Protein AF-A0A7C5IHR5-F1 (afdb_monomer)

pLDDT: mean 87.57, std 9.89, range [45.94, 97.12]

Sequence (427 aa):
MELKQIARIAGKWWWLVIVCTLLAAGISYAVSSYVPATYRASTSLLVSTGGAASPDYNNLLASQQLAATYVELLLKRPIVERTAQQLGLNPRDLEKQIQVRMVPNTTIIELTADDHNPQLAANIANGMVASFRQVMQESVGTPPRNLVVVEAAVPPTEPIAPRIPLNTGVAALVGLALSLGAVLAIEYWDDTLKTAEDVHQSLSSPVLAAIPYQNGRHKSDETALADPGSALADAHRALHIRIQPKHNQGLHSLLITSPSTREEKANVVANLAVAMAQAGNQVLLVDADLREPRLNKVFGLTNDVGLSTLLASGAKDWARCIAKTSVPNLRLLPAGPVAADPLGLLDTASCRRLIDELRTQADMILVNAPPVLAAADASSLASLVDGALLVIQSHATPRDAAAQALETLRNAQASVIGIVLNKVHAR

Structure (mmCIF, N/CA/C/O backbone):
data_AF-A0A7C5IHR5-F1
#
_entry.id   AF-A0A7C5IHR5-F1
#
loop_
_atom_site.group_PDB
_atom_site.id
_atom_site.type_symbol
_atom_site.label_atom_id
_atom_site.label_alt_id
_atom_site.label_comp_id
_atom_site.label_asym_id
_atom_site.label_entity_id
_atom_site.label_seq_id
_atom_site.pdbx_PDB_ins_code
_atom_site.Cartn_x
_atom_site.Cartn_y
_atom_site.Cartn_z
_atom_site.occupancy
_atom_site.B_iso_or_equiv
_atom_site.auth_seq_id
_atom_site.auth_comp_id
_atom_site.auth_asym_id
_atom_site.auth_atom_id
_atom_site.pdbx_PDB_model_num
ATOM 1 N N . MET A 1 1 ? 13.081 -13.814 -1.454 1.00 52.25 1 MET A N 1
ATOM 2 C CA . MET A 1 1 ? 11.671 -13.473 -1.741 1.00 52.25 1 MET A CA 1
ATOM 3 C C . MET A 1 1 ? 10.983 -14.724 -2.244 1.00 52.25 1 MET A C 1
ATOM 5 O O . MET A 1 1 ? 11.506 -15.353 -3.157 1.00 52.25 1 MET A O 1
ATOM 9 N N . GLU A 1 2 ? 9.876 -15.130 -1.626 1.00 67.06 2 GLU A N 1
ATOM 10 C CA . GLU A 1 2 ? 9.141 -16.310 -2.091 1.00 67.06 2 GLU A CA 1
ATOM 11 C C . GLU A 1 2 ? 8.452 -16.022 -3.434 1.00 67.06 2 GLU A C 1
ATOM 13 O O . GLU A 1 2 ? 7.862 -14.957 -3.610 1.00 67.06 2 GLU A O 1
ATOM 18 N N . LEU A 1 3 ? 8.456 -16.983 -4.366 1.00 62.91 3 LEU A N 1
ATOM 19 C CA . LEU A 1 3 ? 7.770 -16.890 -5.672 1.00 62.91 3 LEU A CA 1
ATOM 20 C C . LEU A 1 3 ? 6.299 -16.440 -5.557 1.00 62.91 3 LEU A C 1
ATOM 22 O O . LEU A 1 3 ? 5.779 -15.749 -6.432 1.00 62.91 3 LEU A O 1
ATOM 26 N N . LYS A 1 4 ? 5.641 -16.773 -4.441 1.00 59.91 4 LYS A N 1
ATOM 27 C CA . LYS A 1 4 ? 4.262 -16.371 -4.134 1.00 59.91 4 LYS A CA 1
ATOM 28 C C . LYS A 1 4 ? 4.104 -14.862 -3.914 1.00 59.91 4 LYS A C 1
ATOM 30 O O . LYS A 1 4 ? 3.069 -14.304 -4.269 1.00 59.91 4 LYS A O 1
ATOM 35 N N . GLN A 1 5 ? 5.117 -14.194 -3.359 1.00 61.41 5 GLN A N 1
ATOM 36 C CA . GLN A 1 5 ? 5.104 -12.740 -3.171 1.00 61.41 5 GLN A CA 1
ATOM 37 C C . GLN A 1 5 ? 5.204 -12.024 -4.521 1.00 61.41 5 GLN A C 1
ATOM 39 O O . GLN A 1 5 ? 4.413 -11.126 -4.794 1.00 61.41 5 GLN A O 1
ATOM 44 N N . ILE A 1 6 ? 6.091 -12.490 -5.407 1.00 66.00 6 ILE A N 1
ATOM 45 C CA . ILE A 1 6 ? 6.280 -11.915 -6.749 1.00 66.00 6 ILE A CA 1
ATOM 46 C C . ILE A 1 6 ? 4.994 -12.027 -7.582 1.00 66.00 6 ILE A C 1
ATOM 48 O O . ILE A 1 6 ? 4.576 -11.051 -8.202 1.00 66.00 6 ILE A O 1
ATOM 52 N N . ALA A 1 7 ? 4.313 -13.178 -7.544 1.00 65.94 7 ALA A N 1
ATOM 53 C CA . ALA A 1 7 ? 3.059 -13.381 -8.274 1.00 65.94 7 ALA A CA 1
ATOM 54 C C . ALA A 1 7 ? 1.929 -12.443 -7.802 1.00 65.94 7 ALA A C 1
ATOM 56 O O . ALA A 1 7 ? 1.161 -11.927 -8.615 1.00 65.94 7 ALA A O 1
ATOM 57 N N . ARG A 1 8 ? 1.844 -12.172 -6.493 1.00 67.88 8 ARG A N 1
ATOM 58 C CA . ARG A 1 8 ? 0.832 -11.265 -5.928 1.00 67.88 8 ARG A CA 1
ATOM 59 C C . ARG A 1 8 ? 1.103 -9.803 -6.292 1.00 67.88 8 ARG A C 1
ATOM 61 O O . ARG A 1 8 ? 0.169 -9.075 -6.622 1.00 67.88 8 ARG A O 1
ATOM 68 N N . ILE A 1 9 ? 2.374 -9.401 -6.275 1.00 68.25 9 ILE A N 1
ATOM 69 C CA . ILE A 1 9 ? 2.817 -8.063 -6.691 1.00 68.25 9 ILE A CA 1
ATOM 70 C C . ILE A 1 9 ? 2.507 -7.849 -8.177 1.00 68.25 9 ILE A C 1
ATOM 72 O O . ILE A 1 9 ? 1.911 -6.833 -8.542 1.00 68.25 9 ILE A O 1
ATOM 76 N N . ALA A 1 10 ? 2.822 -8.843 -9.016 1.00 68.88 10 ALA A N 1
ATOM 77 C CA . ALA A 1 10 ? 2.509 -8.815 -10.440 1.00 68.88 10 ALA A CA 1
ATOM 78 C C . ALA A 1 10 ? 0.998 -8.650 -10.683 1.00 68.88 10 ALA A C 1
ATOM 80 O O . ALA A 1 10 ? 0.600 -7.797 -11.468 1.00 68.88 10 ALA A O 1
ATOM 81 N N . GLY A 1 11 ? 0.141 -9.368 -9.950 1.00 73.62 11 GLY A N 1
ATOM 82 C CA . GLY A 1 11 ? -1.316 -9.247 -10.087 1.00 73.62 11 GLY A CA 1
ATOM 83 C C . GLY A 1 11 ? -1.898 -7.873 -9.715 1.00 73.62 11 GLY A C 1
ATOM 84 O O . GLY A 1 11 ? -2.897 -7.462 -10.299 1.00 73.62 11 GLY A O 1
ATOM 85 N N . LYS A 1 12 ? -1.281 -7.133 -8.782 1.00 77.75 12 LYS A N 1
ATOM 86 C CA . LYS A 1 12 ? -1.758 -5.804 -8.343 1.00 77.75 12 LYS A CA 1
ATOM 87 C C . LYS A 1 12 ? -1.282 -4.667 -9.255 1.00 77.75 12 LYS A C 1
ATOM 89 O O . LYS A 1 12 ? -2.022 -3.709 -9.475 1.00 77.75 12 LYS A O 1
ATOM 94 N N . TRP A 1 13 ? -0.065 -4.777 -9.790 1.00 85.69 13 TRP A N 1
ATOM 95 C CA . TRP A 1 13 ? 0.626 -3.674 -10.470 1.00 85.69 13 TRP A CA 1
ATOM 96 C C . TRP A 1 13 ? 0.965 -3.932 -11.945 1.00 85.69 13 TRP A C 1
ATOM 98 O O . TRP A 1 13 ? 1.633 -3.103 -12.561 1.00 85.69 13 TRP A O 1
ATOM 108 N N . TRP A 1 14 ? 0.491 -5.031 -12.549 1.00 86.62 14 TRP A N 1
ATOM 109 C CA . TRP A 1 14 ? 0.739 -5.339 -13.969 1.00 86.62 14 TRP A CA 1
ATOM 110 C C . TRP A 1 14 ? 0.368 -4.182 -14.909 1.00 86.62 14 TRP A C 1
ATOM 112 O O . TRP A 1 14 ? 1.090 -3.907 -15.867 1.00 86.62 14 TRP A O 1
ATOM 122 N N . TRP A 1 15 ? -0.718 -3.464 -14.609 1.00 88.94 15 TRP A N 1
ATOM 123 C CA . TRP A 1 15 ? -1.166 -2.321 -15.401 1.00 88.94 15 TRP A CA 1
ATOM 124 C C . TRP A 1 15 ? -0.140 -1.178 -15.399 1.00 88.94 15 TRP A C 1
ATOM 126 O O . TRP A 1 15 ? 0.078 -0.559 -16.435 1.00 88.94 15 TRP A O 1
ATOM 136 N N . LEU A 1 16 ? 0.539 -0.931 -14.273 1.00 88.00 16 LEU A N 1
ATOM 137 C CA . LEU A 1 16 ? 1.535 0.135 -14.143 1.00 88.00 16 LEU A CA 1
ATOM 138 C C . LEU A 1 16 ? 2.771 -0.179 -14.993 1.00 88.00 16 LEU A C 1
ATOM 140 O O . LEU A 1 16 ? 3.259 0.688 -15.716 1.00 88.00 16 LEU A O 1
ATOM 144 N N . VAL A 1 17 ? 3.219 -1.439 -14.982 1.00 90.75 17 VAL A N 1
ATOM 145 C CA . VAL A 1 17 ? 4.332 -1.918 -15.820 1.00 90.75 17 VAL A CA 1
ATOM 146 C C . VAL A 1 17 ? 4.018 -1.731 -17.306 1.00 90.75 17 VAL A C 1
ATOM 148 O O . VAL A 1 17 ? 4.842 -1.194 -18.051 1.00 90.75 17 VAL A O 1
ATOM 151 N N . ILE A 1 18 ? 2.811 -2.111 -17.736 1.00 92.00 18 ILE A N 1
ATOM 152 C CA . ILE A 1 18 ? 2.376 -1.957 -19.131 1.00 92.00 18 ILE A CA 1
ATOM 153 C C . ILE A 1 18 ? 2.300 -0.481 -19.522 1.00 92.00 18 ILE A C 1
ATOM 155 O O . ILE A 1 18 ? 2.861 -0.098 -20.546 1.00 92.00 18 ILE A O 1
ATOM 159 N N . VAL A 1 19 ? 1.649 0.354 -18.709 1.00 93.06 19 VAL A N 1
ATOM 160 C CA . VAL A 1 19 ? 1.475 1.782 -19.004 1.00 93.06 19 VAL A CA 1
ATOM 161 C C . VAL A 1 19 ? 2.828 2.486 -19.113 1.00 93.06 19 VAL A C 1
ATOM 163 O O . VAL A 1 19 ? 3.067 3.177 -20.099 1.00 93.06 19 VAL A O 1
ATOM 166 N N . CYS A 1 20 ? 3.746 2.272 -18.167 1.00 92.25 20 CYS A N 1
ATOM 167 C CA . CYS A 1 20 ? 5.079 2.876 -18.217 1.00 92.25 20 CYS A CA 1
ATOM 168 C C . CYS A 1 20 ? 5.890 2.411 -19.434 1.00 92.25 20 CYS A C 1
ATOM 170 O O . CYS A 1 20 ? 6.535 3.229 -20.091 1.00 92.25 20 CYS A O 1
ATOM 172 N N . THR A 1 21 ? 5.833 1.118 -19.762 1.00 95.00 21 THR A N 1
ATOM 173 C CA . THR A 1 21 ? 6.542 0.555 -20.921 1.00 95.00 21 THR A CA 1
ATOM 174 C C . THR A 1 21 ? 6.000 1.121 -22.234 1.00 95.00 21 THR A C 1
ATOM 176 O O . THR A 1 21 ? 6.774 1.557 -23.087 1.00 95.00 21 THR A O 1
ATOM 179 N N . LEU A 1 22 ? 4.672 1.175 -22.387 1.00 95.25 22 LEU A N 1
ATOM 180 C CA . LEU A 1 22 ? 4.021 1.732 -23.574 1.00 95.25 22 LEU A CA 1
ATOM 181 C C . LEU A 1 22 ? 4.253 3.237 -23.709 1.00 95.25 22 LEU A C 1
ATOM 183 O O . LEU A 1 22 ? 4.484 3.708 -24.819 1.00 95.25 22 LEU A O 1
ATOM 187 N N . LEU A 1 23 ? 4.242 3.989 -22.606 1.00 95.81 23 LEU A N 1
ATOM 188 C CA . LEU A 1 23 ? 4.567 5.416 -22.622 1.00 95.81 23 LEU A CA 1
ATOM 189 C C . LEU A 1 23 ? 6.016 5.653 -23.058 1.00 95.81 23 LEU A C 1
ATOM 191 O O . LEU A 1 23 ? 6.250 6.480 -23.936 1.00 95.81 23 LEU A O 1
ATOM 195 N N . ALA A 1 24 ? 6.981 4.907 -22.512 1.00 95.25 24 ALA A N 1
ATOM 196 C CA . ALA A 1 24 ? 8.386 5.023 -22.907 1.00 95.25 24 ALA A CA 1
ATOM 197 C C . ALA A 1 24 ? 8.594 4.685 -24.395 1.00 95.25 24 ALA A C 1
ATOM 199 O O . ALA A 1 24 ? 9.264 5.427 -25.119 1.00 95.25 24 ALA A O 1
ATOM 200 N N . ALA A 1 25 ? 7.969 3.603 -24.871 1.00 95.25 25 ALA A N 1
ATOM 201 C CA . ALA A 1 25 ? 7.996 3.215 -26.278 1.00 95.25 25 ALA A CA 1
ATOM 202 C C . ALA A 1 25 ? 7.333 4.271 -27.179 1.00 95.25 25 ALA A C 1
ATOM 204 O O . ALA A 1 25 ? 7.909 4.661 -28.193 1.00 95.25 25 ALA A O 1
ATOM 205 N N . GLY A 1 26 ? 6.160 4.776 -26.788 1.00 95.12 26 GLY A N 1
ATOM 206 C CA . GLY A 1 26 ? 5.402 5.782 -27.530 1.00 95.12 26 GLY A CA 1
ATOM 207 C C . GLY A 1 26 ? 6.136 7.118 -27.641 1.00 95.12 26 GLY A C 1
ATOM 208 O O . GLY A 1 26 ? 6.211 7.680 -28.731 1.00 95.12 26 GLY A O 1
ATOM 209 N N . ILE A 1 27 ? 6.751 7.590 -26.549 1.00 94.75 27 ILE A N 1
ATOM 210 C CA . ILE A 1 27 ? 7.587 8.800 -26.552 1.00 94.75 27 ILE A CA 1
ATOM 211 C C . ILE A 1 27 ? 8.796 8.606 -27.474 1.00 94.75 27 ILE A C 1
ATOM 213 O O . ILE A 1 27 ? 9.073 9.467 -28.305 1.00 94.75 27 ILE A O 1
ATOM 217 N N . SER A 1 28 ? 9.493 7.469 -27.378 1.00 95.56 28 SER A N 1
ATOM 218 C CA . SER A 1 28 ? 10.658 7.184 -28.228 1.00 95.56 28 SER A CA 1
ATOM 219 C C . SER A 1 28 ? 10.295 7.079 -29.711 1.00 95.56 28 SER A C 1
ATOM 221 O O . SER A 1 28 ? 11.010 7.617 -30.559 1.00 95.56 28 SER A O 1
ATOM 223 N N . TYR A 1 29 ? 9.165 6.440 -30.027 1.00 95.25 29 TYR A N 1
ATOM 224 C CA . TYR A 1 29 ? 8.626 6.374 -31.382 1.00 95.25 29 TYR A CA 1
ATOM 225 C C . TYR A 1 29 ? 8.294 7.770 -31.913 1.00 95.25 29 TYR A C 1
ATOM 227 O O . TYR A 1 29 ? 8.757 8.130 -32.992 1.00 95.25 29 TYR A O 1
ATOM 235 N N . ALA A 1 30 ? 7.569 8.582 -31.135 1.00 94.25 30 ALA A N 1
ATOM 236 C CA . ALA A 1 30 ? 7.220 9.945 -31.517 1.00 94.25 30 ALA A CA 1
ATOM 237 C C . ALA A 1 30 ? 8.481 10.776 -31.797 1.00 94.25 30 ALA A C 1
ATOM 239 O O . ALA A 1 30 ? 8.637 11.292 -32.901 1.00 94.25 30 ALA A O 1
ATOM 240 N N . VAL A 1 31 ? 9.427 10.828 -30.853 1.00 93.38 31 VAL A N 1
ATOM 241 C CA . VAL A 1 31 ? 10.691 11.564 -31.024 1.00 93.38 31 VAL A CA 1
ATOM 242 C C . VAL A 1 31 ? 11.468 11.055 -32.239 1.00 93.38 31 VAL A C 1
ATOM 244 O O . VAL A 1 31 ? 11.878 11.856 -33.073 1.00 93.38 31 VAL A O 1
ATOM 247 N N . SER A 1 32 ? 11.616 9.736 -32.396 1.00 92.19 32 SER A N 1
ATOM 248 C CA . SER A 1 32 ? 12.334 9.155 -33.540 1.00 92.19 32 SER A CA 1
ATOM 249 C C . SER A 1 32 ? 11.621 9.402 -34.873 1.00 92.19 32 SER A C 1
ATOM 251 O O . SER A 1 32 ? 12.284 9.469 -35.895 1.00 92.19 32 SER A O 1
ATOM 253 N N . SER A 1 33 ? 10.295 9.559 -34.886 1.00 90.12 33 SER A N 1
ATOM 254 C CA . SER A 1 33 ? 9.536 9.868 -36.106 1.00 90.12 33 SER A CA 1
ATOM 255 C C . SER A 1 33 ? 9.601 11.343 -36.519 1.00 90.12 33 SER A C 1
ATOM 257 O O . SER A 1 33 ? 9.441 11.647 -37.697 1.00 90.12 33 SER A O 1
ATOM 259 N N . TYR A 1 34 ? 9.858 12.253 -35.572 1.00 90.69 34 TYR A N 1
ATOM 260 C CA . TYR A 1 34 ? 10.026 13.684 -35.850 1.00 90.69 34 TYR A CA 1
ATOM 261 C C . TYR A 1 34 ? 11.459 14.061 -36.245 1.00 90.69 34 TYR A C 1
ATOM 263 O O . TYR A 1 34 ? 11.663 15.092 -36.885 1.00 90.69 34 TYR A O 1
ATOM 271 N N . VAL A 1 35 ? 12.455 13.258 -35.862 1.00 90.38 35 VAL A N 1
ATOM 272 C CA . VAL A 1 35 ? 13.849 13.477 -36.269 1.00 90.38 35 VAL A CA 1
ATOM 273 C C . VAL A 1 35 ? 13.984 13.191 -37.770 1.00 90.38 35 VAL A C 1
ATOM 275 O O . VAL A 1 35 ? 13.585 12.115 -38.218 1.00 90.38 35 VAL A O 1
ATOM 278 N N . PRO A 1 36 ? 14.540 14.128 -38.562 1.00 89.19 36 PRO A N 1
ATOM 279 C CA . PRO A 1 36 ? 14.631 13.965 -40.005 1.00 89.19 36 PRO A CA 1
ATOM 280 C C . PRO A 1 36 ? 15.552 12.796 -40.370 1.00 89.19 36 PRO A C 1
ATOM 282 O O . PRO A 1 36 ? 16.578 12.555 -39.733 1.00 89.19 36 PRO A O 1
ATOM 285 N N . ALA A 1 37 ? 15.160 12.059 -41.407 1.00 92.06 37 ALA A N 1
ATOM 286 C CA . ALA A 1 37 ? 15.863 10.864 -41.842 1.00 92.06 37 ALA A CA 1
ATOM 287 C C . ALA A 1 37 ? 17.209 11.217 -42.495 1.00 92.06 37 ALA A C 1
ATOM 289 O O . ALA A 1 37 ? 17.275 12.117 -43.329 1.00 92.06 37 ALA A O 1
ATOM 290 N N . THR A 1 38 ? 18.271 10.498 -42.136 1.00 93.31 38 THR A N 1
ATOM 291 C CA . THR A 1 38 ? 19.604 10.636 -42.739 1.00 93.31 38 THR A CA 1
ATOM 292 C C . THR A 1 38 ? 19.858 9.480 -43.697 1.00 93.31 38 THR A C 1
ATOM 294 O O . THR A 1 38 ? 19.682 8.313 -43.341 1.00 93.31 38 THR A O 1
ATOM 297 N N . TYR A 1 39 ? 20.315 9.807 -44.897 1.00 94.19 39 TYR A N 1
ATOM 298 C CA . TYR A 1 39 ? 20.616 8.889 -45.985 1.00 94.19 39 TYR A CA 1
ATOM 299 C C . TYR A 1 39 ? 22.115 8.884 -46.255 1.00 94.19 39 TYR A C 1
ATOM 301 O O . TYR A 1 39 ? 22.743 9.938 -46.237 1.00 94.19 39 TYR A O 1
ATOM 309 N N . ARG A 1 40 ? 22.673 7.705 -46.537 1.00 95.88 40 ARG A N 1
ATOM 310 C CA . ARG A 1 40 ? 24.088 7.536 -46.881 1.00 95.88 40 ARG A CA 1
ATOM 311 C C . ARG A 1 40 ? 24.227 7.053 -48.312 1.00 95.88 40 ARG A C 1
ATOM 313 O O . ARG A 1 40 ? 23.682 6.005 -48.649 1.00 95.88 40 ARG A O 1
ATOM 320 N N . ALA A 1 41 ? 24.994 7.777 -49.116 1.00 96.19 41 ALA A N 1
ATOM 321 C CA . ALA A 1 41 ? 25.383 7.353 -50.456 1.00 96.19 41 ALA A CA 1
ATOM 322 C C . ALA A 1 41 ? 26.894 7.088 -50.501 1.00 96.19 41 ALA A C 1
ATOM 324 O O . ALA A 1 41 ? 27.660 7.799 -49.849 1.00 96.19 41 ALA A O 1
ATOM 325 N N . SER A 1 42 ? 27.325 6.073 -51.248 1.00 94.56 42 SER A N 1
ATOM 326 C CA . SER A 1 42 ? 28.725 5.637 -51.308 1.00 94.56 42 SER A CA 1
ATOM 327 C C . SER A 1 42 ? 29.234 5.546 -52.744 1.00 94.56 42 SER A C 1
ATOM 329 O O . SER A 1 42 ? 28.569 4.962 -53.594 1.00 94.56 42 SER A O 1
ATOM 331 N N . THR A 1 43 ? 30.429 6.077 -52.996 1.00 94.25 43 THR A N 1
ATOM 332 C CA . THR A 1 43 ? 31.165 5.925 -54.259 1.00 94.25 43 THR A CA 1
ATOM 333 C C . THR A 1 43 ? 32.436 5.121 -54.000 1.00 94.25 43 THR A C 1
ATOM 335 O O . THR A 1 43 ? 33.213 5.456 -53.102 1.00 94.25 43 THR A O 1
ATOM 338 N N . SER A 1 44 ? 32.675 4.082 -54.801 1.00 94.12 44 SER A N 1
ATOM 339 C CA . SER A 1 44 ? 33.842 3.203 -54.674 1.00 94.12 44 SER A CA 1
ATOM 340 C C . SER A 1 44 ? 34.863 3.475 -55.776 1.00 94.12 44 SER A C 1
ATOM 342 O O . SER A 1 44 ? 34.548 3.461 -56.970 1.00 94.12 44 SER A O 1
ATOM 344 N N . LEU A 1 45 ? 36.113 3.702 -55.377 1.00 91.62 45 LEU A N 1
ATOM 345 C CA . LEU A 1 45 ? 37.233 4.025 -56.260 1.00 91.62 45 LEU A CA 1
ATOM 346 C C . LEU A 1 45 ? 38.306 2.946 -56.150 1.00 91.62 45 LEU A C 1
ATOM 348 O O . LEU A 1 45 ? 38.745 2.627 -55.050 1.00 91.62 45 LEU A O 1
ATOM 352 N N . LEU A 1 46 ? 38.775 2.427 -57.279 1.00 89.44 46 LEU A N 1
ATOM 353 C CA . LEU A 1 46 ? 39.920 1.528 -57.344 1.00 89.44 46 LEU A CA 1
ATOM 354 C C . LEU A 1 46 ? 41.179 2.325 -57.662 1.00 89.44 46 LEU A C 1
ATOM 356 O O . LEU A 1 46 ? 41.228 3.055 -58.658 1.00 89.44 46 LEU A O 1
ATOM 360 N N . VAL A 1 47 ? 42.213 2.126 -56.848 1.00 87.38 47 VAL A N 1
ATOM 361 C CA . VAL A 1 47 ? 43.552 2.640 -57.132 1.00 87.38 47 VAL A CA 1
ATOM 362 C C . VAL A 1 47 ? 44.383 1.551 -57.803 1.00 87.38 47 VAL A C 1
ATOM 364 O O . VAL A 1 47 ? 44.587 0.476 -57.239 1.00 87.38 47 VAL A O 1
ATOM 367 N N . SER A 1 48 ? 44.851 1.826 -59.021 1.00 80.69 48 SER A N 1
ATOM 368 C CA . SER A 1 48 ? 45.668 0.908 -59.817 1.00 80.69 48 SER A CA 1
ATOM 369 C C . SER A 1 48 ? 46.847 1.642 -60.448 1.00 80.69 48 SER A C 1
ATOM 371 O O . SER A 1 48 ? 46.664 2.557 -61.246 1.00 80.69 48 SER A O 1
ATOM 373 N N . THR A 1 49 ? 48.074 1.246 -60.114 1.00 68.12 49 THR A N 1
ATOM 374 C CA . THR A 1 49 ? 49.288 1.718 -60.794 1.00 68.12 49 THR A CA 1
ATOM 375 C C . THR A 1 49 ? 49.415 0.998 -62.137 1.00 68.12 49 THR A C 1
ATOM 377 O O . THR A 1 49 ? 49.962 -0.099 -62.195 1.00 68.12 49 THR A O 1
ATOM 380 N N . GLY A 1 50 ? 48.835 1.563 -63.200 1.00 59.16 50 GLY A N 1
ATOM 381 C CA . GLY A 1 50 ? 48.716 0.918 -64.512 1.00 59.16 50 GLY A CA 1
ATOM 382 C C . GLY A 1 50 ? 50.011 0.265 -65.019 1.00 59.16 50 GLY A C 1
ATOM 383 O O . GLY A 1 50 ? 50.960 0.952 -65.385 1.00 59.16 50 GLY A O 1
ATOM 384 N N . GLY A 1 51 ? 50.009 -1.067 -65.077 1.00 55.44 51 GLY A N 1
ATOM 385 C CA . GLY A 1 51 ? 51.059 -1.909 -65.647 1.00 55.44 51 GLY A CA 1
ATOM 386 C C . GLY A 1 51 ? 50.523 -3.331 -65.810 1.00 55.44 51 GLY A C 1
ATOM 387 O O . GLY A 1 51 ? 50.142 -3.971 -64.833 1.00 55.44 51 GLY A O 1
ATOM 388 N N . ALA A 1 52 ? 50.406 -3.805 -67.050 1.00 51.56 52 ALA A N 1
ATOM 389 C CA . ALA A 1 52 ? 49.902 -5.141 -67.337 1.00 51.56 52 ALA A CA 1
ATOM 390 C C . ALA A 1 52 ? 50.965 -6.216 -67.049 1.00 51.56 52 ALA A C 1
ATOM 392 O O . ALA A 1 52 ? 52.126 -6.057 -67.415 1.00 51.56 52 ALA A O 1
ATOM 393 N N . ALA A 1 53 ? 50.491 -7.338 -66.495 1.00 52.03 53 ALA A N 1
ATOM 394 C CA . ALA A 1 53 ? 51.094 -8.673 -66.537 1.00 52.03 53 ALA A CA 1
ATOM 395 C C . ALA A 1 53 ? 52.248 -9.007 -65.565 1.00 52.03 53 ALA A C 1
ATOM 397 O O . ALA A 1 53 ? 53.261 -9.547 -65.993 1.00 52.03 53 ALA A O 1
ATOM 398 N N . SER A 1 54 ? 52.069 -8.770 -64.257 1.00 54.31 54 SER A N 1
ATOM 399 C CA . SER A 1 54 ? 52.426 -9.696 -63.148 1.00 54.31 54 SER A CA 1
ATOM 400 C C . SER A 1 54 ? 52.078 -9.057 -61.790 1.00 54.31 54 SER A C 1
ATOM 402 O O . SER A 1 54 ? 52.353 -7.870 -61.603 1.00 54.31 54 SER A O 1
ATOM 404 N N . PRO A 1 55 ? 51.462 -9.779 -60.830 1.00 57.81 55 PRO A N 1
ATOM 405 C CA . PRO A 1 55 ? 51.231 -9.265 -59.482 1.00 57.81 55 PRO A CA 1
ATOM 406 C C . PRO A 1 55 ? 52.555 -9.204 -58.707 1.00 57.81 55 PRO A C 1
ATOM 408 O O . PRO A 1 55 ? 52.858 -10.070 -57.892 1.00 57.81 55 PRO A O 1
ATOM 411 N N . ASP A 1 56 ? 53.358 -8.175 -58.966 1.00 65.44 56 ASP A N 1
ATOM 412 C CA . ASP A 1 56 ? 54.518 -7.863 -58.136 1.00 65.44 56 ASP A CA 1
ATOM 413 C C . ASP A 1 56 ? 54.046 -7.316 -56.787 1.00 65.44 56 ASP A C 1
ATOM 415 O O . ASP A 1 56 ? 53.290 -6.343 -56.718 1.00 65.44 56 ASP A O 1
ATOM 419 N N . TYR A 1 57 ? 54.541 -7.907 -55.698 1.00 68.19 57 TYR A N 1
ATOM 420 C CA . TYR A 1 57 ? 54.279 -7.463 -54.323 1.00 68.19 57 TYR A CA 1
ATOM 421 C C . TYR A 1 57 ? 54.534 -5.955 -54.135 1.00 68.19 57 TYR A C 1
ATOM 423 O O . TYR A 1 57 ? 53.776 -5.260 -53.457 1.00 68.19 57 TYR A O 1
ATOM 431 N N . ASN A 1 58 ? 55.551 -5.427 -54.820 1.00 72.69 58 ASN A N 1
ATOM 432 C CA . ASN A 1 58 ? 55.898 -4.007 -54.798 1.00 72.69 58 ASN A CA 1
ATOM 433 C C . ASN A 1 58 ? 54.805 -3.114 -55.415 1.00 72.69 58 ASN A C 1
ATOM 435 O O . ASN A 1 58 ? 54.552 -2.025 -54.902 1.00 72.69 58 ASN A O 1
ATOM 439 N N . ASN A 1 59 ? 54.109 -3.576 -56.460 1.00 73.88 59 ASN A N 1
ATOM 440 C CA . ASN A 1 59 ? 53.022 -2.824 -57.099 1.00 73.88 59 ASN A CA 1
ATOM 441 C C . ASN A 1 59 ? 51.764 -2.793 -56.220 1.00 73.88 59 ASN A C 1
ATOM 443 O O . ASN A 1 59 ? 51.042 -1.792 -56.199 1.00 73.88 59 ASN A O 1
ATOM 447 N N . LEU A 1 60 ? 51.521 -3.860 -55.449 1.00 76.44 60 LEU A N 1
ATOM 448 C CA . LEU A 1 60 ? 50.427 -3.903 -54.481 1.00 76.44 60 LEU A CA 1
ATOM 449 C C . LEU A 1 60 ? 50.683 -2.944 -53.310 1.00 76.44 60 LEU A C 1
ATOM 451 O O . LEU A 1 60 ? 49.797 -2.163 -52.964 1.00 76.44 60 LEU A O 1
ATOM 455 N N . LEU A 1 61 ? 51.901 -2.942 -52.753 1.00 79.25 61 LEU A N 1
ATOM 456 C CA . LEU A 1 61 ? 52.275 -2.027 -51.671 1.00 79.25 61 LEU A CA 1
ATOM 457 C C . LEU A 1 61 ? 52.234 -0.559 -52.128 1.00 79.25 61 LEU A C 1
ATOM 459 O O . LEU A 1 61 ? 51.699 0.290 -51.416 1.00 79.25 61 LEU A O 1
ATOM 463 N N . ALA A 1 62 ? 52.720 -0.265 -53.337 1.00 79.25 62 ALA A N 1
ATOM 464 C CA . ALA A 1 62 ? 52.637 1.071 -53.924 1.00 79.25 62 ALA A CA 1
ATOM 465 C C . ALA A 1 62 ? 51.180 1.513 -54.148 1.00 79.25 62 ALA A C 1
ATOM 467 O O . ALA A 1 62 ? 50.820 2.643 -53.818 1.00 79.25 62 ALA A O 1
ATOM 468 N N . SER A 1 63 ? 50.314 0.621 -54.643 1.00 80.44 63 SER A N 1
ATOM 469 C CA . SER A 1 63 ? 48.886 0.914 -54.830 1.00 80.44 63 SER A CA 1
ATOM 470 C C . SER A 1 63 ? 48.162 1.156 -53.500 1.00 80.44 63 SER A C 1
ATOM 472 O O . SER A 1 63 ? 47.319 2.046 -53.424 1.00 80.44 63 SER A O 1
ATOM 474 N N . GLN A 1 64 ? 48.518 0.429 -52.434 1.00 83.75 64 GLN A N 1
ATOM 475 C CA . GLN A 1 64 ? 47.983 0.656 -51.084 1.00 83.75 64 GLN A CA 1
ATOM 476 C C . GLN A 1 64 ? 48.456 1.991 -50.488 1.00 83.75 64 GLN A C 1
ATOM 478 O O . GLN A 1 64 ? 47.643 2.744 -49.953 1.00 83.75 64 GLN A O 1
ATOM 483 N N . GLN A 1 65 ? 49.742 2.337 -50.622 1.00 84.50 65 GLN A N 1
ATOM 484 C CA . GLN A 1 65 ? 50.262 3.637 -50.174 1.00 84.50 65 GLN A CA 1
ATOM 485 C C . GLN A 1 65 ? 49.621 4.803 -50.938 1.00 84.50 65 GLN A C 1
ATOM 487 O O . GLN A 1 65 ? 49.260 5.822 -50.343 1.00 84.50 65 GLN A O 1
ATOM 492 N N . LEU A 1 66 ? 49.419 4.645 -52.249 1.00 85.25 66 LEU A N 1
ATOM 493 C CA . LEU A 1 66 ? 48.710 5.627 -53.067 1.00 85.25 66 LEU A CA 1
ATOM 494 C C . LEU A 1 66 ? 47.240 5.742 -52.675 1.00 85.25 66 LEU A C 1
ATOM 496 O O . LEU A 1 66 ? 46.735 6.857 -52.576 1.00 85.25 66 LEU A O 1
ATOM 500 N N . ALA A 1 67 ? 46.566 4.626 -52.392 1.00 87.00 67 ALA A N 1
ATOM 501 C CA . ALA A 1 67 ? 45.193 4.654 -51.910 1.00 87.00 67 ALA A CA 1
ATOM 502 C C . ALA A 1 67 ? 45.079 5.397 -50.572 1.00 87.00 67 ALA A C 1
ATOM 504 O O . ALA A 1 67 ? 44.207 6.249 -50.426 1.00 87.00 67 ALA A O 1
ATOM 505 N N . ALA A 1 68 ? 46.002 5.164 -49.632 1.00 89.00 68 ALA A N 1
ATOM 506 C CA . ALA A 1 68 ? 46.043 5.891 -48.361 1.00 89.00 68 ALA A CA 1
ATOM 507 C C . ALA A 1 68 ? 46.288 7.394 -48.578 1.00 89.00 68 ALA A C 1
ATOM 509 O O . ALA A 1 68 ? 45.629 8.236 -47.972 1.00 89.00 68 ALA A O 1
ATOM 510 N N . THR A 1 69 ? 47.185 7.733 -49.507 1.00 89.06 69 THR A N 1
ATOM 511 C CA . THR A 1 69 ? 47.456 9.125 -49.888 1.00 89.06 69 THR A CA 1
ATOM 512 C C . THR A 1 69 ? 46.221 9.792 -50.495 1.00 89.06 69 THR A C 1
ATOM 514 O O . THR A 1 69 ? 45.913 10.936 -50.178 1.00 89.06 69 THR A O 1
ATOM 517 N N . TYR A 1 70 ? 45.477 9.088 -51.348 1.00 89.88 70 TYR A N 1
ATOM 518 C CA . TYR A 1 70 ? 44.256 9.612 -51.959 1.00 89.88 70 TYR A CA 1
ATOM 519 C C . TYR A 1 70 ? 43.119 9.793 -50.953 1.00 89.88 70 TYR A C 1
ATOM 521 O O . TYR A 1 70 ? 42.408 10.787 -51.061 1.00 89.88 70 TYR A O 1
ATOM 529 N N . VAL A 1 71 ? 42.982 8.915 -49.952 1.00 91.69 71 VAL A N 1
ATOM 530 C CA . VAL A 1 71 ? 42.036 9.106 -48.834 1.00 91.69 71 VAL A CA 1
ATOM 531 C C . VAL A 1 71 ? 42.295 10.445 -48.136 1.00 91.69 71 VAL A C 1
ATOM 533 O O . VAL A 1 71 ? 41.375 11.240 -47.954 1.00 91.69 71 VAL A O 1
ATOM 536 N N . GLU A 1 72 ? 43.559 10.729 -47.815 1.00 90.31 72 GLU A N 1
ATOM 537 C CA . GLU A 1 72 ? 43.967 11.986 -47.183 1.00 90.31 72 GLU A CA 1
ATOM 538 C C . GLU A 1 72 ? 43.760 13.204 -48.082 1.00 90.31 72 GLU A C 1
ATOM 540 O O . GLU A 1 72 ? 43.356 14.269 -47.607 1.00 90.31 72 GLU A O 1
ATOM 545 N N . LEU A 1 73 ? 44.056 13.065 -49.378 1.00 90.00 73 LEU A N 1
ATOM 546 C CA . LEU A 1 73 ? 43.914 14.150 -50.340 1.00 90.00 73 LEU A CA 1
ATOM 547 C C . LEU A 1 73 ? 42.451 14.499 -50.590 1.00 90.00 73 LEU A C 1
ATOM 549 O O . LEU A 1 73 ? 42.148 15.686 -50.601 1.00 90.00 73 LEU A O 1
ATOM 553 N N . LEU A 1 74 ? 41.563 13.506 -50.723 1.00 90.62 74 LEU A N 1
ATOM 554 C CA . LEU A 1 74 ? 40.123 13.685 -50.960 1.00 90.62 74 LEU A CA 1
ATOM 555 C C . LEU A 1 74 ? 39.445 14.563 -49.901 1.00 90.62 74 LEU A C 1
ATOM 557 O O . LEU A 1 74 ? 38.489 15.263 -50.217 1.00 90.62 74 LEU A O 1
ATOM 561 N N . LEU A 1 75 ? 39.964 14.568 -48.672 1.00 90.94 75 LEU A N 1
ATOM 562 C CA . LEU A 1 75 ? 39.451 15.373 -47.561 1.00 90.94 75 LEU A CA 1
ATOM 563 C C . LEU A 1 75 ? 40.062 16.784 -47.482 1.00 90.94 75 LEU A C 1
ATOM 565 O O . LEU A 1 75 ? 39.715 17.558 -46.590 1.00 90.94 75 LEU A O 1
ATOM 569 N N . LYS A 1 76 ? 40.993 17.160 -48.372 1.00 93.50 76 LYS A N 1
ATOM 570 C CA . LYS A 1 76 ? 41.624 18.488 -48.317 1.00 93.50 76 LYS A CA 1
ATOM 571 C C . LYS A 1 76 ? 40.686 19.580 -48.833 1.00 93.50 76 LYS A C 1
ATOM 573 O O . LYS A 1 76 ? 39.929 19.401 -49.788 1.00 93.50 76 LYS A O 1
ATOM 578 N N . ARG A 1 77 ? 40.830 20.767 -48.232 1.00 92.38 77 ARG A N 1
ATOM 579 C CA . ARG A 1 77 ? 40.006 21.959 -48.495 1.00 92.38 77 ARG A CA 1
ATOM 580 C C . ARG A 1 77 ? 39.771 22.274 -49.977 1.00 92.38 77 ARG A C 1
ATOM 582 O O . ARG A 1 77 ? 38.616 22.506 -50.304 1.00 92.38 77 ARG A O 1
ATOM 589 N N . PRO A 1 78 ? 40.764 22.219 -50.891 1.00 92.12 78 PRO A N 1
ATOM 590 C CA . PRO A 1 78 ? 40.528 22.582 -52.293 1.00 92.12 78 PRO A CA 1
ATOM 591 C C . PRO A 1 78 ? 39.472 21.719 -53.000 1.00 92.12 78 PRO A C 1
ATOM 593 O O . PRO A 1 78 ? 38.803 22.187 -53.918 1.00 92.12 78 PRO A O 1
ATOM 596 N N . ILE A 1 79 ? 39.311 20.461 -52.581 1.00 92.62 79 ILE A N 1
ATOM 597 C CA . ILE A 1 79 ? 38.328 19.533 -53.155 1.00 92.62 79 ILE A CA 1
ATOM 598 C C . ILE A 1 79 ? 36.960 19.765 -52.524 1.00 92.62 79 ILE A C 1
ATOM 600 O O . ILE A 1 79 ? 35.962 19.842 -53.241 1.00 92.62 79 ILE A O 1
ATOM 604 N N . VAL A 1 80 ? 36.922 19.917 -51.197 1.00 93.94 80 VAL A N 1
ATOM 605 C CA . VAL A 1 80 ? 35.693 20.194 -50.442 1.00 93.94 80 VAL A CA 1
ATOM 606 C C . VAL A 1 80 ? 35.093 21.534 -50.878 1.00 93.94 80 VAL A C 1
ATOM 608 O O . VAL A 1 80 ? 33.914 21.598 -51.204 1.00 93.94 80 VAL A O 1
ATOM 611 N N . GLU A 1 81 ? 35.899 22.593 -50.976 1.00 93.88 81 GLU A N 1
ATOM 612 C CA . GLU A 1 81 ? 35.459 23.923 -51.415 1.00 93.88 81 GLU A CA 1
ATOM 613 C C . GLU A 1 81 ? 34.949 23.910 -52.856 1.00 93.88 81 GLU A C 1
ATOM 615 O O . GLU A 1 81 ? 33.901 24.488 -53.134 1.00 93.88 81 GLU A O 1
ATOM 620 N N . ARG A 1 82 ? 35.637 23.213 -53.768 1.00 92.88 82 ARG A N 1
ATOM 621 C CA . ARG A 1 82 ? 35.188 23.102 -55.161 1.00 92.88 82 ARG A CA 1
ATOM 622 C C . ARG A 1 82 ? 33.883 22.317 -55.281 1.00 92.88 82 ARG A C 1
ATOM 624 O O . ARG A 1 82 ? 32.982 22.752 -55.992 1.00 92.88 82 ARG A O 1
ATOM 631 N N . THR A 1 83 ? 33.752 21.212 -54.551 1.00 94.31 83 THR A N 1
ATOM 632 C CA . THR A 1 83 ? 32.516 20.415 -54.532 1.00 94.31 83 THR A CA 1
ATOM 633 C C . THR A 1 83 ? 31.360 21.223 -53.949 1.00 94.31 83 THR A C 1
ATOM 635 O O . THR A 1 83 ? 30.269 21.248 -54.514 1.00 94.31 83 THR A O 1
ATOM 638 N N . ALA A 1 84 ? 31.613 21.950 -52.859 1.00 94.12 84 ALA A N 1
ATOM 639 C CA . ALA A 1 84 ? 30.643 22.846 -52.248 1.00 94.12 84 ALA A CA 1
ATOM 640 C C . ALA A 1 84 ? 30.205 23.957 -53.216 1.00 94.12 84 ALA A C 1
ATOM 642 O O . ALA A 1 84 ? 29.011 24.195 -53.363 1.00 94.12 84 ALA A O 1
ATOM 643 N N . GLN A 1 85 ? 31.137 24.577 -53.948 1.00 93.44 85 GLN A N 1
ATOM 644 C CA . GLN A 1 85 ? 30.821 25.583 -54.968 1.00 93.44 85 GLN A CA 1
ATOM 645 C C . GLN A 1 85 ? 29.980 25.013 -56.120 1.00 93.44 85 GLN A C 1
ATOM 647 O O . GLN A 1 85 ? 29.024 25.657 -56.545 1.00 93.44 85 GLN A O 1
ATOM 652 N N . GLN A 1 86 ? 30.300 23.810 -56.608 1.00 92.12 86 GLN A N 1
ATOM 653 C CA . GLN A 1 86 ? 29.560 23.159 -57.699 1.00 92.12 86 GLN A CA 1
ATOM 654 C C . GLN A 1 86 ? 28.130 22.772 -57.304 1.00 92.12 86 GLN A C 1
ATOM 656 O O . GLN A 1 86 ? 27.231 22.822 -58.140 1.00 92.12 86 GLN A O 1
ATOM 661 N N . LEU A 1 87 ? 27.922 22.392 -56.041 1.00 92.44 87 LEU A N 1
ATOM 662 C CA . LEU A 1 87 ? 26.624 21.954 -55.523 1.00 92.44 87 LEU A CA 1
ATOM 663 C C . LEU A 1 87 ? 25.849 23.064 -54.794 1.00 92.44 87 LEU A C 1
ATOM 665 O O . LEU A 1 87 ? 24.740 22.819 -54.325 1.00 92.44 87 LEU A O 1
ATOM 669 N N . GLY A 1 88 ? 26.410 24.274 -54.692 1.00 92.62 88 GLY A N 1
ATOM 670 C CA . GLY A 1 88 ? 25.798 25.395 -53.972 1.00 92.62 88 GLY A CA 1
ATOM 671 C C . GLY A 1 88 ? 25.692 25.178 -52.456 1.00 92.62 88 GLY A C 1
ATOM 672 O O . GLY A 1 88 ? 24.761 25.678 -51.830 1.00 92.62 88 GLY A O 1
ATOM 673 N N . LEU A 1 89 ? 26.617 24.414 -51.868 1.00 93.50 89 LEU A N 1
ATOM 674 C CA . LEU A 1 89 ? 26.641 24.048 -50.450 1.00 93.50 89 LEU A CA 1
ATOM 675 C C . LEU A 1 89 ? 27.666 24.870 -49.659 1.00 93.50 89 LEU A C 1
ATOM 677 O O . LEU A 1 89 ? 28.579 25.485 -50.208 1.00 93.50 89 LEU A O 1
ATOM 681 N N . ASN A 1 90 ? 27.544 24.839 -48.334 1.00 93.69 90 ASN A N 1
ATOM 682 C CA . ASN A 1 90 ? 28.538 25.403 -47.430 1.00 93.69 90 ASN A CA 1
ATOM 683 C C . ASN A 1 90 ? 29.698 24.404 -47.216 1.00 93.69 90 ASN A C 1
ATOM 685 O O . ASN A 1 90 ? 29.447 23.286 -46.755 1.00 93.69 90 ASN A O 1
ATOM 689 N N . PRO A 1 91 ? 30.970 24.785 -47.462 1.00 90.81 91 PRO A N 1
ATOM 690 C CA . PRO A 1 91 ? 32.117 23.887 -47.299 1.00 90.81 91 PRO A CA 1
ATOM 691 C C . PRO A 1 91 ? 32.249 23.272 -45.897 1.00 90.81 91 PRO A C 1
ATOM 693 O O . PRO A 1 91 ? 32.667 22.126 -45.766 1.00 90.81 91 PRO A O 1
ATOM 696 N N . ARG A 1 92 ? 31.872 24.014 -44.844 1.00 90.25 92 ARG A N 1
ATOM 697 C CA . ARG A 1 92 ? 31.973 23.535 -43.451 1.00 90.25 92 ARG A CA 1
ATOM 698 C C . ARG A 1 92 ? 30.955 22.454 -43.105 1.00 90.25 92 ARG A C 1
ATOM 700 O O . ARG A 1 92 ? 31.223 21.624 -42.241 1.00 90.25 92 ARG A O 1
ATOM 707 N N . ASP A 1 93 ? 29.784 22.507 -43.729 1.00 90.25 93 ASP A N 1
ATOM 708 C CA . ASP A 1 93 ? 28.737 21.511 -43.512 1.00 90.25 93 ASP A CA 1
ATOM 709 C C . ASP A 1 93 ? 29.067 20.248 -44.309 1.00 90.25 93 ASP A C 1
ATOM 711 O O . ASP A 1 93 ? 28.999 19.147 -43.767 1.00 90.25 93 ASP A O 1
ATOM 715 N N . LEU A 1 94 ? 29.577 20.425 -45.532 1.00 91.88 94 LEU A N 1
ATOM 716 C CA . LEU A 1 94 ? 30.059 19.340 -46.378 1.00 91.88 94 LEU A CA 1
ATOM 717 C C . LEU A 1 94 ? 31.173 18.518 -45.709 1.00 91.88 94 LEU A C 1
ATOM 719 O O . LEU A 1 94 ? 31.120 17.293 -45.734 1.00 91.88 94 LEU A O 1
ATOM 723 N N . GLU A 1 95 ? 32.143 19.170 -45.058 1.00 92.19 95 GLU A N 1
ATOM 724 C CA . GLU A 1 95 ? 33.241 18.493 -44.347 1.00 92.19 95 GLU A CA 1
ATOM 725 C C . GLU A 1 95 ? 32.741 17.518 -43.262 1.00 92.19 95 GLU A C 1
ATOM 727 O O . GLU A 1 95 ? 33.363 16.487 -43.026 1.00 92.19 95 GLU A O 1
ATOM 732 N N . LYS A 1 96 ? 31.591 17.799 -42.630 1.00 92.12 96 LYS A N 1
ATOM 733 C CA . LYS A 1 96 ? 30.986 16.922 -41.609 1.00 92.12 96 LYS A CA 1
ATOM 734 C C . LYS A 1 96 ? 30.161 15.780 -42.199 1.00 92.12 96 LYS A C 1
ATOM 736 O O . LYS A 1 96 ? 29.922 14.790 -41.511 1.00 92.12 96 LYS A O 1
ATOM 741 N N . GLN A 1 97 ? 29.689 15.944 -43.431 1.00 92.88 97 GLN A N 1
ATOM 742 C CA . GLN A 1 97 ? 28.824 14.991 -44.126 1.00 92.88 97 GLN A CA 1
ATOM 743 C C . GLN A 1 97 ? 29.617 13.909 -44.862 1.00 92.88 97 GLN A C 1
ATOM 745 O O . GLN A 1 97 ? 29.064 12.860 -45.179 1.00 92.88 97 GLN A O 1
ATOM 750 N N . ILE A 1 98 ? 30.902 14.145 -45.135 1.00 94.50 98 ILE A N 1
ATOM 751 C CA . ILE A 1 98 ? 31.753 13.230 -45.897 1.00 94.50 98 ILE A CA 1
ATOM 752 C C . ILE A 1 98 ? 32.642 12.381 -44.989 1.00 94.50 98 ILE A C 1
ATOM 754 O O . ILE A 1 98 ? 33.209 12.847 -44.003 1.00 94.50 98 ILE A O 1
ATOM 758 N N . GLN A 1 99 ? 32.816 11.118 -45.359 1.00 94.81 99 GLN A N 1
ATOM 759 C CA . GLN A 1 99 ? 33.826 10.235 -44.784 1.00 94.81 99 GLN A CA 1
ATOM 760 C C . GLN A 1 99 ? 34.489 9.462 -45.916 1.00 94.81 99 GLN A C 1
ATOM 762 O O . GLN A 1 99 ? 33.811 8.938 -46.796 1.00 94.81 99 GLN A O 1
ATOM 767 N N . VAL A 1 100 ? 35.815 9.381 -45.888 1.00 94.81 100 VAL A N 1
ATOM 768 C CA . VAL A 1 100 ? 36.596 8.629 -46.872 1.00 94.81 100 VAL A CA 1
ATOM 769 C C . VAL A 1 100 ? 37.412 7.594 -46.119 1.00 94.81 100 VAL A C 1
ATOM 771 O O . VAL A 1 100 ? 38.103 7.923 -45.155 1.00 94.81 100 VAL A O 1
ATOM 774 N N . ARG A 1 101 ? 37.313 6.333 -46.529 1.00 94.75 101 ARG A N 1
ATOM 775 C CA . ARG A 1 101 ? 38.000 5.211 -45.882 1.00 94.75 101 ARG A CA 1
ATOM 776 C C . ARG A 1 101 ? 38.522 4.247 -46.931 1.00 94.75 101 ARG A C 1
ATOM 778 O O . ARG A 1 101 ? 37.926 4.075 -47.987 1.00 94.75 101 ARG A O 1
ATOM 785 N N . MET A 1 102 ? 39.640 3.604 -46.629 1.00 92.88 102 MET A N 1
ATOM 786 C CA . MET A 1 102 ? 40.122 2.473 -47.415 1.00 92.88 102 MET A CA 1
ATOM 787 C C . MET A 1 102 ? 39.474 1.192 -46.894 1.00 92.88 102 MET A C 1
ATOM 789 O O . MET A 1 102 ? 39.433 0.971 -45.682 1.00 92.88 102 MET A O 1
ATOM 793 N N . VAL A 1 103 ? 38.999 0.335 -47.796 1.00 91.06 103 VAL A N 1
ATOM 794 C CA . VAL A 1 103 ? 38.493 -0.987 -47.417 1.00 91.06 103 VAL A CA 1
ATOM 795 C C . VAL A 1 103 ? 39.690 -1.877 -47.028 1.00 91.06 103 VAL A C 1
ATOM 797 O O . VAL A 1 103 ? 40.622 -2.008 -47.830 1.00 91.06 103 VAL A O 1
ATOM 800 N N . PRO A 1 104 ? 39.708 -2.484 -45.821 1.00 88.31 104 PRO A N 1
ATOM 801 C CA . PRO A 1 104 ? 40.860 -3.234 -45.319 1.00 88.31 104 PRO A CA 1
ATOM 802 C C . PRO A 1 104 ? 41.352 -4.317 -46.285 1.00 88.31 104 PRO A C 1
ATOM 804 O O . PRO A 1 104 ? 40.551 -5.071 -46.829 1.00 88.31 104 PRO A O 1
ATOM 807 N N . ASN A 1 105 ? 42.674 -4.423 -46.455 1.00 83.69 105 ASN A N 1
ATOM 808 C CA . ASN A 1 105 ? 43.335 -5.383 -47.352 1.00 83.69 105 ASN A CA 1
ATOM 809 C C . ASN A 1 105 ? 42.952 -5.249 -48.842 1.00 83.69 105 ASN A C 1
ATOM 811 O O . ASN A 1 105 ? 43.110 -6.201 -49.605 1.00 83.69 105 ASN A O 1
ATOM 815 N N . THR A 1 106 ? 42.480 -4.077 -49.278 1.00 87.62 106 THR A N 1
ATOM 816 C CA . THR A 1 106 ? 42.162 -3.794 -50.687 1.00 87.62 106 THR A CA 1
ATOM 817 C C . THR A 1 106 ? 42.781 -2.470 -51.146 1.00 87.62 106 THR A C 1
ATOM 819 O O . THR A 1 106 ? 43.276 -1.690 -50.337 1.00 87.62 106 THR A O 1
ATOM 822 N N . THR A 1 107 ? 42.733 -2.193 -52.451 1.00 85.62 107 THR A N 1
ATOM 823 C CA . THR A 1 107 ? 43.049 -0.870 -53.023 1.00 85.62 107 THR A CA 1
ATOM 824 C C . THR A 1 107 ? 41.787 -0.049 -53.313 1.00 85.62 107 THR A C 1
ATOM 826 O O . THR A 1 107 ? 41.824 0.894 -54.108 1.00 85.62 107 THR A O 1
ATOM 829 N N . ILE A 1 108 ? 40.662 -0.420 -52.687 1.00 91.25 108 ILE A N 1
ATOM 830 C CA . ILE A 1 108 ? 39.375 0.257 -52.836 1.00 91.25 108 ILE A CA 1
ATOM 831 C C . ILE A 1 108 ? 39.262 1.358 -51.783 1.00 91.25 108 ILE A C 1
ATOM 833 O O . ILE A 1 108 ? 39.439 1.129 -50.584 1.00 91.25 108 ILE A O 1
ATOM 837 N N . ILE A 1 109 ? 38.928 2.554 -52.249 1.00 93.06 109 ILE A N 1
ATOM 838 C CA . ILE A 1 109 ? 38.549 3.696 -51.427 1.00 93.06 109 ILE A CA 1
ATOM 839 C C . ILE A 1 109 ? 37.030 3.818 -51.486 1.00 93.06 109 ILE A C 1
ATOM 841 O O . ILE A 1 109 ? 36.451 3.904 -52.567 1.00 93.06 109 ILE A O 1
ATOM 845 N N . GLU A 1 110 ? 36.399 3.846 -50.323 1.00 95.00 110 GLU A N 1
ATOM 846 C CA . GLU A 1 110 ? 34.982 4.127 -50.159 1.00 95.00 110 GLU A CA 1
ATOM 847 C C . GLU A 1 110 ? 34.815 5.571 -49.680 1.00 95.00 110 GLU A C 1
ATOM 849 O O . GLU A 1 110 ? 35.324 5.960 -48.623 1.00 95.00 110 GLU A O 1
ATOM 854 N N . LEU A 1 111 ? 34.104 6.370 -50.472 1.00 95.44 111 LEU A N 1
ATOM 855 C CA . LEU A 1 111 ? 33.698 7.722 -50.115 1.00 95.44 111 LEU A CA 1
ATOM 856 C C . LEU A 1 111 ? 32.204 7.708 -49.816 1.00 95.44 111 LEU A C 1
ATOM 858 O O . LEU A 1 111 ? 31.402 7.454 -50.710 1.00 95.44 111 LEU A O 1
ATOM 862 N N . THR A 1 112 ? 31.834 7.996 -48.572 1.00 96.19 112 THR A N 1
ATOM 863 C CA . THR A 1 112 ? 30.440 8.077 -48.133 1.00 96.19 112 THR A CA 1
ATOM 864 C C . THR A 1 112 ? 30.043 9.518 -47.857 1.00 96.19 112 THR A C 1
ATOM 866 O O . THR A 1 112 ? 30.815 10.252 -47.238 1.00 96.19 112 THR A O 1
ATOM 869 N N . ALA A 1 113 ? 28.834 9.894 -48.260 1.00 95.81 113 ALA A N 1
ATOM 870 C CA . ALA A 1 113 ? 28.222 11.176 -47.949 1.00 95.81 113 ALA A CA 1
ATOM 871 C C . ALA A 1 113 ? 26.868 10.965 -47.261 1.00 95.81 113 ALA A C 1
ATOM 873 O O . ALA A 1 113 ? 26.038 10.198 -47.759 1.00 95.81 113 ALA A O 1
ATOM 874 N N . ASP A 1 114 ? 26.664 11.654 -46.140 1.00 95.50 114 ASP A N 1
ATOM 875 C CA . ASP A 1 114 ? 25.457 11.587 -45.319 1.00 95.50 114 ASP A CA 1
ATOM 876 C C . ASP A 1 114 ? 24.655 12.894 -45.451 1.00 95.50 114 ASP A C 1
ATOM 878 O O . ASP A 1 114 ? 25.155 13.967 -45.115 1.00 95.50 114 ASP A O 1
ATOM 882 N N . ASP A 1 115 ? 23.403 12.822 -45.909 1.00 94.19 115 ASP A N 1
ATOM 883 C CA . ASP A 1 115 ? 22.510 13.987 -46.011 1.00 94.19 115 ASP A CA 1
ATOM 884 C C . ASP A 1 115 ? 21.036 13.602 -45.781 1.00 94.19 115 ASP A C 1
ATOM 886 O O . ASP A 1 115 ? 20.670 12.427 -45.805 1.00 94.19 115 ASP A O 1
ATOM 890 N N . HIS A 1 116 ? 20.165 14.583 -45.541 1.00 93.00 116 HIS A N 1
ATOM 891 C CA . HIS A 1 116 ? 18.723 14.354 -45.401 1.00 93.00 116 HIS A CA 1
ATOM 892 C C . HIS A 1 116 ? 18.026 14.129 -46.747 1.00 93.00 116 HIS A C 1
ATOM 894 O O . HIS A 1 116 ? 16.933 13.565 -46.794 1.00 93.00 116 HIS A O 1
ATOM 900 N N . ASN A 1 117 ? 18.644 14.562 -47.848 1.00 93.56 117 ASN A N 1
ATOM 901 C CA . ASN A 1 117 ? 18.167 14.316 -49.197 1.00 93.56 117 ASN A CA 1
ATOM 902 C C . ASN A 1 117 ? 19.012 13.208 -49.865 1.00 93.56 117 ASN A C 1
ATOM 904 O O . ASN A 1 117 ? 20.208 13.409 -50.100 1.00 93.56 117 ASN A O 1
ATOM 908 N N . PRO A 1 118 ? 18.410 12.065 -50.249 1.00 94.25 118 PRO A N 1
ATOM 909 C CA . PRO A 1 118 ? 19.142 10.947 -50.850 1.00 94.25 118 PRO A CA 1
ATOM 910 C C . PRO A 1 118 ? 19.803 11.310 -52.188 1.00 94.25 118 PRO A C 1
ATOM 912 O O . PRO A 1 118 ? 20.869 10.790 -52.513 1.00 94.25 118 PRO A O 1
ATOM 915 N N . GLN A 1 119 ? 19.211 12.229 -52.960 1.00 95.00 119 GLN A N 1
ATOM 916 C CA . GLN A 1 119 ? 19.809 12.703 -54.211 1.00 95.00 119 GLN A CA 1
ATOM 917 C C . GLN A 1 119 ? 21.021 13.592 -53.944 1.00 95.00 119 GLN A C 1
ATOM 919 O O . GLN A 1 119 ? 22.038 13.470 -54.622 1.00 95.00 119 GLN A O 1
ATOM 924 N N . LEU A 1 120 ? 20.928 14.468 -52.940 1.00 94.00 120 LEU A N 1
ATOM 925 C CA . LEU A 1 120 ? 22.031 15.351 -52.583 1.00 94.00 120 LEU A CA 1
ATOM 926 C C . LEU A 1 120 ? 23.215 14.554 -52.025 1.00 94.00 120 LEU A C 1
ATOM 928 O O . LEU A 1 120 ? 24.341 14.814 -52.434 1.00 94.00 120 LEU A O 1
ATOM 932 N N . ALA A 1 121 ? 22.967 13.531 -51.201 1.00 94.81 121 ALA A N 1
ATOM 933 C CA . ALA A 1 121 ? 24.003 12.611 -50.727 1.00 94.81 121 ALA A CA 1
ATOM 934 C C . ALA A 1 121 ? 24.763 11.949 -51.895 1.00 94.81 121 ALA A C 1
ATOM 936 O O . ALA A 1 121 ? 25.994 11.965 -51.931 1.00 94.81 121 ALA A O 1
ATOM 937 N N . ALA A 1 122 ? 24.046 11.428 -52.898 1.00 95.69 122 ALA A N 1
ATOM 938 C CA . ALA A 1 122 ? 24.670 10.829 -54.079 1.00 95.69 122 ALA A CA 1
ATOM 939 C C . ALA A 1 122 ? 25.455 11.856 -54.916 1.00 95.69 122 ALA A C 1
ATOM 941 O O . ALA A 1 122 ? 26.568 11.577 -55.371 1.00 95.69 122 ALA A O 1
ATOM 942 N N . ASN A 1 123 ? 24.911 13.065 -55.078 1.00 95.56 123 ASN A N 1
ATOM 943 C CA . ASN A 1 123 ? 25.572 14.155 -55.796 1.00 95.56 123 ASN A CA 1
ATOM 944 C C . ASN A 1 123 ? 26.842 14.627 -55.085 1.00 95.56 123 ASN A C 1
ATOM 946 O O . ASN A 1 123 ? 27.842 14.881 -55.751 1.00 95.56 123 ASN A O 1
ATOM 950 N N . ILE A 1 124 ? 26.830 14.702 -53.752 1.00 95.38 124 ILE A N 1
ATOM 951 C CA . ILE A 1 124 ? 28.012 15.012 -52.946 1.00 95.38 124 ILE A CA 1
ATOM 952 C C . ILE A 1 124 ? 29.087 13.947 -53.167 1.00 95.38 124 ILE A C 1
ATOM 954 O O . ILE A 1 124 ? 30.222 14.288 -53.501 1.00 95.38 124 ILE A O 1
ATOM 958 N N . ALA A 1 125 ? 28.735 12.666 -53.031 1.00 95.25 125 ALA A N 1
ATOM 959 C CA . ALA A 1 125 ? 29.704 11.583 -53.146 1.00 95.25 125 ALA A CA 1
ATOM 960 C C . ALA A 1 125 ? 30.359 11.534 -54.540 1.00 95.25 125 ALA A C 1
ATOM 962 O O . ALA A 1 125 ? 31.585 11.482 -54.662 1.00 95.25 125 ALA A O 1
ATOM 963 N N . ASN A 1 126 ? 29.559 11.657 -55.602 1.00 95.25 126 ASN A N 1
ATOM 964 C CA . ASN A 1 126 ? 30.061 11.704 -56.976 1.00 95.25 126 ASN A CA 1
ATOM 965 C C . ASN A 1 126 ? 30.805 13.016 -57.295 1.00 95.25 126 ASN A C 1
ATOM 967 O O . ASN A 1 126 ? 31.832 13.001 -57.979 1.00 95.25 126 ASN A O 1
ATOM 971 N N . GLY A 1 127 ? 30.322 14.148 -56.776 1.00 94.00 127 GLY A N 1
ATOM 972 C CA . GLY A 1 127 ? 30.904 15.477 -56.969 1.00 94.00 127 GLY A CA 1
ATOM 973 C C . GLY A 1 127 ? 32.287 15.624 -56.336 1.00 94.00 127 GLY A C 1
ATOM 974 O O . GLY A 1 127 ? 33.173 16.223 -56.947 1.00 94.00 127 GLY A O 1
ATOM 975 N N . MET A 1 128 ? 32.517 15.000 -55.175 1.00 94.31 128 MET A N 1
ATOM 976 C CA . MET A 1 128 ? 33.838 14.940 -54.536 1.00 94.31 128 MET A CA 1
ATOM 977 C C . MET A 1 128 ? 34.876 14.269 -55.441 1.00 94.31 128 MET A C 1
ATOM 979 O O . MET A 1 128 ? 35.995 14.761 -55.590 1.00 94.31 128 MET A O 1
ATOM 983 N N . VAL A 1 129 ? 34.498 13.173 -56.104 1.00 93.06 129 VAL A N 1
ATOM 984 C CA . VAL A 1 129 ? 35.377 12.459 -57.043 1.00 93.06 129 VAL A CA 1
ATOM 985 C C . VAL A 1 129 ? 35.651 13.301 -58.289 1.00 93.06 129 VAL A C 1
ATOM 987 O O . VAL A 1 129 ? 36.798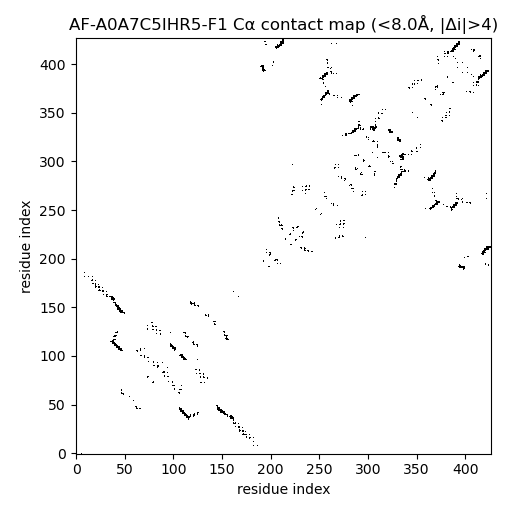 13.382 -58.738 1.00 93.06 129 VAL A O 1
ATOM 990 N N . ALA A 1 130 ? 34.627 13.959 -58.840 1.00 92.25 130 ALA A N 1
ATOM 991 C CA . ALA A 1 130 ? 34.778 14.852 -59.988 1.00 92.25 130 ALA A CA 1
ATOM 992 C C . ALA A 1 130 ? 35.700 16.043 -59.666 1.00 92.25 130 ALA A C 1
ATOM 994 O O . ALA A 1 130 ? 36.650 16.310 -60.408 1.00 92.25 130 ALA A O 1
ATOM 995 N N . SER A 1 131 ? 35.483 16.691 -58.518 1.00 92.62 131 SER A N 1
ATOM 996 C CA . SER A 1 131 ? 36.313 17.795 -58.026 1.00 92.62 131 SER A CA 1
ATOM 997 C C . SER A 1 131 ? 37.749 17.360 -57.771 1.00 92.62 131 SER A C 1
ATOM 999 O O . SER A 1 131 ? 38.673 18.079 -58.142 1.00 92.62 131 SER A O 1
ATOM 1001 N N . PHE A 1 132 ? 37.967 16.166 -57.214 1.00 92.19 132 PHE A N 1
ATOM 1002 C CA . PHE A 1 132 ? 39.312 15.628 -57.027 1.00 92.19 132 PHE A CA 1
ATOM 1003 C C . PHE A 1 132 ? 40.046 15.439 -58.355 1.00 92.19 132 PHE A C 1
ATOM 1005 O O . PHE A 1 132 ? 41.178 15.899 -58.498 1.00 92.19 132 PHE A O 1
ATOM 1012 N N . ARG A 1 133 ? 39.401 14.825 -59.358 1.00 89.75 133 ARG A N 1
ATOM 1013 C CA . ARG A 1 133 ? 40.008 14.642 -60.690 1.00 89.75 133 ARG A CA 1
ATOM 1014 C C . ARG A 1 133 ? 40.383 15.977 -61.330 1.00 89.75 133 ARG A C 1
ATOM 1016 O O . ARG A 1 133 ? 41.461 16.073 -61.912 1.00 89.75 133 ARG A O 1
ATOM 1023 N N . GLN A 1 134 ? 39.531 16.991 -61.184 1.00 87.62 134 GLN A N 1
ATOM 1024 C CA . GLN A 1 134 ? 39.777 18.328 -61.716 1.00 87.62 134 GLN A CA 1
ATOM 1025 C C . GLN A 1 134 ? 40.924 19.045 -60.987 1.00 87.62 134 GLN A C 1
ATOM 1027 O O . GLN A 1 134 ? 41.844 19.531 -61.639 1.00 87.62 134 GLN A O 1
ATOM 1032 N N . VAL A 1 135 ? 40.920 19.064 -59.649 1.00 89.50 135 VAL A N 1
ATOM 1033 C CA . VAL A 1 135 ? 41.986 19.695 -58.844 1.00 89.50 135 VAL A CA 1
ATOM 1034 C C . VAL A 1 135 ? 43.344 19.047 -59.126 1.00 89.50 135 VAL A C 1
ATOM 1036 O O . VAL A 1 135 ? 44.350 19.747 -59.258 1.00 89.50 135 VAL A O 1
ATOM 1039 N N . MET A 1 136 ? 43.379 17.719 -59.269 1.00 85.31 136 MET A N 1
ATOM 1040 C CA . MET A 1 136 ? 44.601 16.991 -59.615 1.00 85.31 136 MET A CA 1
ATOM 1041 C C . MET A 1 136 ? 45.079 17.303 -61.037 1.00 85.31 136 MET A C 1
ATOM 1043 O O . MET A 1 136 ? 46.279 17.462 -61.246 1.00 85.31 136 MET A O 1
ATOM 1047 N N . GLN A 1 137 ? 44.167 17.451 -62.004 1.00 84.12 137 GLN A N 1
ATOM 1048 C CA . GLN A 1 137 ? 44.520 17.863 -63.364 1.00 84.12 137 GLN A CA 1
ATOM 1049 C C . GLN A 1 137 ? 45.084 19.293 -63.406 1.00 84.12 137 GLN A C 1
ATOM 1051 O O . GLN A 1 137 ? 46.065 19.526 -64.108 1.00 84.12 137 GLN A O 1
ATOM 1056 N N . GLU A 1 138 ? 44.510 20.224 -62.640 1.00 84.62 138 GLU A N 1
ATOM 1057 C CA . GLU A 1 138 ? 44.975 21.617 -62.540 1.00 84.62 138 GLU A CA 1
ATOM 1058 C C . GLU A 1 138 ? 46.341 21.729 -61.836 1.00 84.62 138 GLU A C 1
ATOM 1060 O O . GLU A 1 138 ? 47.175 22.532 -62.244 1.00 84.62 138 GLU A O 1
ATOM 1065 N N . SER A 1 139 ? 46.595 20.905 -60.813 1.00 81.44 139 SER A N 1
ATOM 1066 C CA . SER A 1 139 ? 47.815 20.994 -59.990 1.00 81.44 139 SER A CA 1
ATOM 1067 C C . SER A 1 139 ? 48.990 20.164 -60.523 1.00 81.44 139 SER A C 1
ATOM 1069 O O . SER A 1 139 ? 50.143 20.550 -60.354 1.00 81.44 139 SER A O 1
ATOM 1071 N N . VAL A 1 140 ? 48.716 19.010 -61.144 1.00 76.06 140 VAL A N 1
ATOM 1072 C CA . VAL A 1 140 ? 49.729 18.025 -61.591 1.00 76.06 140 VAL A CA 1
ATOM 1073 C C . VAL A 1 140 ? 49.809 17.943 -63.126 1.00 76.06 140 VAL A C 1
ATOM 1075 O O . VAL A 1 140 ? 50.641 17.231 -63.684 1.00 76.06 140 VAL A O 1
ATOM 1078 N N . GLY A 1 141 ? 48.952 18.671 -63.849 1.00 70.06 141 GLY A N 1
ATOM 1079 C CA . GLY A 1 141 ? 48.967 18.760 -65.314 1.00 70.06 141 GLY A CA 1
ATOM 1080 C C . GLY A 1 141 ? 48.418 17.529 -66.048 1.00 70.06 141 GLY A C 1
ATOM 1081 O O . GLY A 1 141 ? 48.263 17.565 -67.267 1.00 70.06 141 GLY A O 1
ATOM 1082 N N . THR A 1 142 ? 48.083 16.442 -65.341 1.00 68.06 142 THR A N 1
ATOM 1083 C CA . THR A 1 142 ? 47.417 15.257 -65.905 1.00 68.06 142 THR A CA 1
ATOM 1084 C C . THR A 1 142 ? 46.373 14.696 -64.933 1.00 68.06 142 THR A C 1
ATOM 1086 O O . THR A 1 142 ? 46.598 14.711 -63.721 1.00 68.06 142 THR A O 1
ATOM 1089 N N . PRO A 1 143 ? 45.217 14.199 -65.420 1.00 66.25 143 PRO A N 1
ATOM 1090 C CA . PRO A 1 143 ? 44.241 13.550 -64.552 1.00 66.25 143 PRO A CA 1
ATOM 1091 C C . PRO A 1 143 ? 44.837 12.259 -63.970 1.00 66.25 143 PRO A C 1
ATOM 1093 O O . PRO A 1 143 ? 45.595 11.573 -64.667 1.00 66.25 143 PRO A O 1
ATOM 1096 N N . PRO A 1 144 ? 44.474 11.877 -62.731 1.00 71.19 144 PRO A N 1
ATOM 1097 C CA . PRO A 1 144 ? 44.981 10.660 -62.112 1.00 71.19 144 PRO A CA 1
ATOM 1098 C C . PRO A 1 144 ? 44.503 9.438 -62.910 1.00 71.19 144 PRO A C 1
ATOM 1100 O O . PRO A 1 144 ? 43.372 8.985 -62.758 1.00 71.19 144 PRO A O 1
ATOM 1103 N N . ARG A 1 145 ? 45.369 8.899 -63.782 1.00 71.12 145 ARG A N 1
ATOM 1104 C CA . ARG A 1 145 ? 45.090 7.694 -64.594 1.00 71.12 145 ARG A CA 1
ATOM 1105 C C . ARG A 1 145 ? 44.917 6.436 -63.743 1.00 71.12 145 ARG A C 1
ATOM 1107 O O . ARG A 1 145 ? 44.334 5.463 -64.201 1.00 71.12 145 ARG A O 1
ATOM 1114 N N . ASN A 1 146 ? 45.403 6.497 -62.508 1.00 79.25 146 ASN A N 1
ATOM 1115 C CA . ASN A 1 146 ? 45.436 5.393 -61.563 1.00 79.25 146 ASN A CA 1
ATOM 1116 C C . ASN A 1 146 ? 44.184 5.325 -60.673 1.00 79.25 146 ASN A C 1
ATOM 1118 O O . ASN A 1 146 ? 44.158 4.517 -59.753 1.00 79.25 146 ASN A O 1
ATOM 1122 N N . LEU A 1 147 ? 43.177 6.177 -60.904 1.00 82.75 147 LEU A N 1
ATOM 1123 C CA . LEU A 1 147 ? 41.927 6.212 -60.145 1.00 82.75 147 LEU A CA 1
ATOM 1124 C C . LEU A 1 147 ? 40.754 5.844 -61.063 1.00 82.75 147 LEU A C 1
ATOM 1126 O O . LEU A 1 147 ? 40.408 6.603 -61.971 1.00 82.75 147 LEU A O 1
ATOM 1130 N N . VAL A 1 148 ? 40.127 4.698 -60.812 1.00 85.56 148 VAL A N 1
ATOM 1131 C CA . VAL A 1 148 ? 38.973 4.211 -61.579 1.00 85.56 148 VAL A CA 1
ATOM 1132 C C . VAL A 1 148 ? 37.744 4.203 -60.680 1.00 85.56 148 VAL A C 1
ATOM 1134 O O . VAL A 1 148 ? 37.784 3.645 -59.589 1.00 85.56 148 VAL A O 1
ATOM 1137 N N . VAL A 1 149 ? 36.646 4.813 -61.127 1.00 89.31 149 VAL A N 1
ATOM 1138 C CA . VAL A 1 149 ? 35.360 4.701 -60.427 1.00 89.31 149 VAL A CA 1
ATOM 1139 C C . VAL A 1 149 ? 34.800 3.312 -60.710 1.00 89.31 149 VAL A C 1
ATOM 1141 O O . VAL A 1 149 ? 34.509 2.997 -61.861 1.00 89.31 149 VAL A O 1
ATOM 1144 N N . VAL A 1 150 ? 34.708 2.483 -59.672 1.00 88.19 150 VAL A N 1
ATOM 1145 C CA . VAL A 1 150 ? 34.166 1.119 -59.760 1.00 88.19 150 VAL A CA 1
ATOM 1146 C C . VAL A 1 150 ? 32.650 1.165 -59.674 1.00 88.19 150 VAL A C 1
ATOM 1148 O O . VAL A 1 150 ? 31.963 0.541 -60.475 1.00 88.19 150 VAL A O 1
ATOM 1151 N N . GLU A 1 151 ? 32.144 1.949 -58.725 1.00 91.25 151 GLU A N 1
ATOM 1152 C CA . GLU A 1 151 ? 30.721 2.107 -58.467 1.00 91.25 151 GLU A CA 1
ATOM 1153 C C . GLU A 1 151 ? 30.444 3.568 -58.113 1.00 91.25 151 GLU A C 1
ATOM 1155 O O . GLU A 1 151 ? 31.062 4.123 -57.202 1.00 91.25 151 GLU A O 1
ATOM 1160 N N . ALA A 1 152 ? 29.561 4.212 -58.877 1.00 92.06 152 ALA A N 1
ATOM 1161 C CA . ALA A 1 152 ? 29.119 5.576 -58.610 1.00 92.06 152 ALA A CA 1
ATOM 1162 C C . ALA A 1 152 ? 27.988 5.568 -57.576 1.00 92.06 152 ALA A C 1
ATOM 1164 O O . ALA A 1 152 ? 27.152 4.666 -57.583 1.00 92.06 152 ALA A O 1
ATOM 1165 N N . ALA A 1 153 ? 27.922 6.596 -56.731 1.00 92.81 153 ALA A N 1
ATOM 1166 C CA . ALA A 1 153 ? 26.863 6.709 -55.742 1.00 92.81 153 ALA A CA 1
ATOM 1167 C C . ALA A 1 153 ? 25.495 6.843 -56.416 1.00 92.81 153 ALA A C 1
ATOM 1169 O O . ALA A 1 153 ? 25.280 7.728 -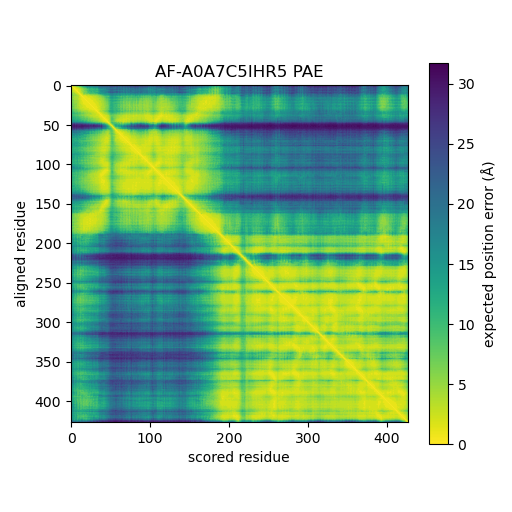57.250 1.00 92.81 153 ALA A O 1
ATOM 1170 N N . VAL A 1 154 ? 24.563 5.986 -56.006 1.00 94.44 154 VAL A N 1
ATOM 1171 C CA . VAL A 1 154 ? 23.145 6.033 -56.376 1.00 94.44 154 VAL A CA 1
ATOM 1172 C C . VAL A 1 154 ? 22.348 6.539 -55.167 1.00 94.44 154 VAL A C 1
ATOM 1174 O O . VAL A 1 154 ? 22.730 6.235 -54.034 1.00 94.44 154 VAL A O 1
ATOM 1177 N N . PRO A 1 155 ? 21.262 7.316 -55.358 1.00 94.00 155 PRO A N 1
ATOM 1178 C CA . PRO A 1 155 ? 20.411 7.743 -54.254 1.00 94.00 155 PRO A CA 1
ATOM 1179 C C . PRO A 1 155 ? 19.889 6.534 -53.458 1.00 94.00 155 PRO A C 1
ATOM 1181 O O . PRO A 1 155 ? 19.214 5.680 -54.041 1.00 94.00 155 PRO A O 1
ATOM 1184 N N . PRO A 1 156 ? 20.185 6.432 -52.150 1.00 91.88 156 PRO A N 1
ATOM 1185 C CA . PRO A 1 156 ? 19.729 5.311 -51.335 1.00 91.88 156 PRO A CA 1
ATOM 1186 C C . PRO A 1 156 ? 18.209 5.367 -51.135 1.00 91.88 156 PRO A C 1
ATOM 1188 O O . PRO A 1 156 ? 17.623 6.441 -50.990 1.00 91.88 156 PRO A O 1
ATOM 1191 N N . THR A 1 157 ? 17.572 4.198 -51.099 1.00 89.81 157 THR A N 1
ATOM 1192 C CA . THR A 1 157 ? 16.119 4.061 -50.901 1.00 89.81 157 THR A CA 1
ATOM 1193 C C . THR A 1 157 ? 15.715 4.010 -49.431 1.00 89.81 157 THR A C 1
ATOM 1195 O O . THR A 1 157 ? 14.568 4.307 -49.106 1.00 89.81 157 THR A O 1
ATOM 1198 N N . GLU A 1 158 ? 16.641 3.649 -48.540 1.00 89.56 158 GLU A N 1
ATOM 1199 C CA . GLU A 1 158 ? 16.391 3.502 -47.106 1.00 89.56 158 GLU A CA 1
ATOM 1200 C C . GLU A 1 158 ? 17.291 4.438 -46.284 1.00 89.56 158 GLU A C 1
ATOM 1202 O O . GLU A 1 158 ? 18.484 4.571 -46.583 1.00 89.56 158 GLU A O 1
ATOM 1207 N N . PRO A 1 159 ? 16.754 5.088 -45.238 1.00 91.31 159 PRO A N 1
ATOM 1208 C CA . PRO A 1 159 ? 17.552 5.907 -44.341 1.00 91.31 159 PRO A CA 1
ATOM 1209 C C . PRO A 1 159 ? 18.338 5.049 -43.345 1.00 91.31 159 PRO A C 1
ATOM 1211 O O . PRO A 1 159 ? 17.871 4.020 -42.859 1.00 91.31 159 PRO A O 1
ATOM 1214 N N . ILE A 1 160 ? 19.526 5.516 -42.967 1.00 91.94 160 ILE A N 1
ATOM 1215 C CA . ILE A 1 160 ? 20.383 4.850 -41.975 1.00 91.94 160 ILE A CA 1
ATOM 1216 C C . ILE A 1 160 ? 20.068 5.266 -40.530 1.00 91.94 160 ILE A C 1
ATOM 1218 O O . ILE A 1 160 ? 20.431 4.551 -39.586 1.00 91.94 160 ILE A O 1
ATOM 1222 N N . ALA A 1 161 ? 19.403 6.412 -40.355 1.00 89.88 161 ALA A N 1
ATOM 1223 C CA . ALA A 1 161 ? 18.982 6.963 -39.074 1.00 89.88 161 ALA A CA 1
ATOM 1224 C C . ALA A 1 161 ? 17.717 7.831 -39.235 1.00 89.88 161 ALA A C 1
ATOM 1226 O O . ALA A 1 161 ? 17.542 8.435 -40.293 1.00 89.88 161 ALA A O 1
ATOM 1227 N N . PRO A 1 162 ? 16.869 7.940 -38.196 1.00 88.38 162 PRO A N 1
ATOM 1228 C CA . PRO A 1 162 ? 16.905 7.179 -36.946 1.00 88.38 162 PRO A CA 1
ATOM 1229 C C . PRO A 1 162 ? 16.426 5.729 -37.132 1.00 88.38 162 PRO A C 1
ATOM 1231 O O . PRO A 1 162 ? 15.508 5.444 -37.897 1.00 88.38 162 PRO A O 1
ATOM 1234 N N . ARG A 1 163 ? 17.021 4.786 -36.391 1.00 90.88 163 ARG A N 1
ATOM 1235 C CA . ARG A 1 163 ? 16.597 3.375 -36.393 1.00 90.88 163 ARG A CA 1
ATOM 1236 C C . ARG A 1 163 ? 15.403 3.193 -35.462 1.00 90.88 163 ARG A C 1
ATOM 1238 O O . ARG A 1 163 ? 15.557 2.713 -34.341 1.00 90.88 163 ARG A O 1
ATOM 1245 N N . ILE A 1 164 ? 14.223 3.586 -35.938 1.00 89.62 164 ILE A N 1
ATOM 1246 C CA . ILE A 1 164 ? 12.965 3.578 -35.174 1.00 89.62 164 ILE A CA 1
ATOM 1247 C C . ILE A 1 164 ? 12.749 2.270 -34.385 1.00 89.62 164 ILE A C 1
ATOM 1249 O O . ILE A 1 164 ? 12.619 2.359 -33.165 1.00 89.62 164 ILE A O 1
ATOM 1253 N N . PRO A 1 165 ? 12.788 1.059 -34.983 1.00 90.38 165 PRO A N 1
ATOM 1254 C CA . PRO A 1 165 ? 12.507 -0.166 -34.228 1.00 90.38 165 PRO A CA 1
ATOM 1255 C C . PRO A 1 165 ? 13.530 -0.429 -33.115 1.00 90.38 165 PRO A C 1
ATOM 1257 O O . PRO A 1 165 ? 13.160 -0.884 -32.034 1.00 90.38 165 PRO A O 1
ATOM 1260 N N . LEU A 1 166 ? 14.806 -0.099 -33.346 1.00 92.25 166 LEU A N 1
ATOM 1261 C CA . LEU A 1 166 ? 15.862 -0.261 -32.348 1.00 92.25 166 LEU A CA 1
ATOM 1262 C C . LEU A 1 166 ? 15.683 0.733 -31.193 1.00 92.25 166 LEU A C 1
ATOM 1264 O O . LEU A 1 166 ? 15.690 0.329 -30.034 1.00 92.25 166 LEU A O 1
ATOM 1268 N N . ASN A 1 167 ? 15.478 2.017 -31.500 1.00 91.12 167 ASN A N 1
ATOM 1269 C CA . ASN A 1 167 ? 15.306 3.070 -30.497 1.00 91.12 167 ASN A CA 1
ATOM 1270 C C . ASN A 1 167 ? 14.062 2.832 -29.633 1.00 91.12 167 ASN A C 1
ATOM 1272 O O . ASN A 1 167 ? 14.120 2.946 -28.406 1.00 91.12 167 ASN A O 1
ATOM 1276 N N . THR A 1 168 ? 12.942 2.470 -30.263 1.00 93.19 168 THR A N 1
ATOM 1277 C CA . THR A 1 168 ? 11.698 2.138 -29.565 1.00 93.19 168 THR A CA 1
ATOM 1278 C C . THR A 1 168 ? 11.858 0.872 -28.725 1.00 93.19 168 THR A C 1
ATOM 1280 O O . THR A 1 168 ? 11.418 0.856 -27.577 1.00 93.19 168 THR A O 1
ATOM 1283 N N . GLY A 1 169 ? 12.539 -0.157 -29.242 1.00 94.69 169 GLY A N 1
ATOM 1284 C CA . GLY A 1 169 ? 12.827 -1.385 -28.497 1.00 94.69 169 GLY A CA 1
ATOM 1285 C C . GLY A 1 169 ? 13.686 -1.139 -27.253 1.00 94.69 169 GLY A C 1
ATOM 1286 O O . GLY A 1 169 ? 13.342 -1.596 -26.164 1.00 94.69 169 GLY A O 1
ATOM 1287 N N . VAL A 1 170 ? 14.761 -0.353 -27.381 1.00 95.19 170 VAL A N 1
ATOM 1288 C CA . VAL A 1 170 ? 15.615 0.037 -26.245 1.00 95.19 170 VAL A CA 1
ATOM 1289 C C . VAL A 1 170 ? 14.820 0.847 -25.219 1.00 95.19 170 VAL A C 1
ATOM 1291 O O . VAL A 1 170 ? 14.895 0.562 -24.025 1.00 95.19 170 VAL A O 1
ATOM 1294 N N . ALA A 1 171 ? 14.010 1.812 -25.661 1.00 95.19 171 ALA A N 1
ATOM 1295 C CA . ALA A 1 171 ? 13.178 2.610 -24.763 1.00 95.19 171 ALA A CA 1
ATOM 1296 C C . ALA A 1 171 ? 12.129 1.767 -24.019 1.00 95.19 171 ALA A C 1
ATOM 1298 O O . ALA A 1 171 ? 11.910 1.982 -22.828 1.00 95.19 171 ALA A O 1
ATOM 1299 N N . ALA A 1 172 ? 11.523 0.780 -24.686 1.00 95.44 172 ALA A N 1
ATOM 1300 C CA . ALA A 1 172 ? 10.600 -0.157 -24.054 1.00 95.44 172 ALA A CA 1
ATOM 1301 C C . ALA A 1 172 ? 11.297 -0.988 -22.963 1.00 95.44 172 ALA A C 1
ATOM 1303 O O . ALA A 1 172 ? 10.769 -1.113 -21.860 1.00 95.44 172 ALA A O 1
ATOM 1304 N N . LEU A 1 173 ? 12.507 -1.500 -23.225 1.00 95.88 173 LEU A N 1
ATOM 1305 C CA . LEU A 1 173 ? 13.284 -2.249 -22.229 1.00 95.88 173 LEU A CA 1
ATOM 1306 C C . LEU A 1 173 ? 13.646 -1.392 -21.009 1.00 95.88 173 LEU A C 1
ATOM 1308 O O . LEU A 1 173 ? 13.507 -1.847 -19.874 1.00 95.88 173 LEU A O 1
ATOM 1312 N N . VAL A 1 174 ? 14.064 -0.143 -21.230 1.00 95.94 174 VAL A N 1
ATOM 1313 C CA . VAL A 1 174 ? 14.347 0.806 -20.143 1.00 95.94 174 VAL A CA 1
ATOM 1314 C C . VAL A 1 174 ? 13.077 1.121 -19.348 1.00 95.94 174 VAL A C 1
ATOM 1316 O O . VAL A 1 174 ? 13.104 1.087 -18.118 1.00 95.94 174 VAL A O 1
ATOM 1319 N N . GLY A 1 175 ? 11.951 1.369 -20.025 1.00 95.25 175 GLY A N 1
ATOM 1320 C CA . GLY A 1 175 ? 10.655 1.601 -19.380 1.00 95.25 175 GLY A CA 1
ATOM 1321 C C . GLY A 1 175 ? 10.201 0.414 -18.525 1.00 95.25 175 GLY A C 1
ATOM 1322 O O . GLY A 1 175 ? 9.760 0.598 -17.388 1.00 95.25 175 GLY A O 1
ATOM 1323 N N . LEU A 1 176 ? 10.390 -0.809 -19.025 1.00 94.38 176 LEU A N 1
ATOM 1324 C CA . LEU A 1 176 ? 10.105 -2.037 -18.288 1.00 94.38 176 LEU A CA 1
ATOM 1325 C C . LEU A 1 176 ? 10.981 -2.153 -17.035 1.00 94.38 176 LEU A C 1
ATOM 1327 O O . LEU A 1 176 ? 10.452 -2.375 -15.948 1.00 94.38 176 LEU A O 1
ATOM 1331 N N . ALA A 1 177 ? 12.293 -1.936 -17.158 1.00 93.06 177 ALA A N 1
ATOM 1332 C CA . ALA A 1 177 ? 13.217 -2.006 -16.026 1.00 93.06 177 ALA A CA 1
ATOM 1333 C C . ALA A 1 177 ? 12.880 -0.976 -14.933 1.00 93.06 177 ALA A C 1
ATOM 1335 O O . ALA A 1 177 ? 12.812 -1.325 -13.752 1.00 93.06 177 ALA A O 1
ATOM 1336 N N . LEU A 1 178 ? 12.609 0.275 -15.323 1.00 93.31 178 LEU A N 1
ATOM 1337 C CA . LEU A 1 178 ? 12.232 1.340 -14.390 1.00 93.31 178 LEU A CA 1
ATOM 1338 C C . LEU A 1 178 ? 10.899 1.052 -13.696 1.00 93.31 178 LEU A C 1
ATOM 1340 O O . LEU A 1 178 ? 10.788 1.232 -12.485 1.00 93.31 178 LEU A O 1
ATOM 1344 N N . SER A 1 179 ? 9.897 0.576 -14.437 1.00 91.88 179 SER A N 1
ATOM 1345 C CA . SER A 1 179 ? 8.590 0.254 -13.857 1.00 91.88 179 SER A CA 1
ATOM 1346 C C . SER A 1 179 ? 8.656 -0.922 -12.881 1.00 91.88 179 SER A C 1
ATOM 1348 O O . SER A 1 179 ? 8.051 -0.856 -11.812 1.00 91.88 179 SER A O 1
ATOM 1350 N N . LEU A 1 180 ? 9.453 -1.953 -13.179 1.00 90.19 180 LEU A N 1
ATOM 1351 C CA . LEU A 1 180 ? 9.684 -3.062 -12.257 1.00 90.19 180 LEU A CA 1
ATOM 1352 C C . LEU A 1 180 ? 10.377 -2.582 -10.973 1.00 90.19 180 LEU A C 1
ATOM 1354 O O . LEU A 1 180 ? 9.948 -2.940 -9.877 1.00 90.19 180 LEU A O 1
ATOM 1358 N N . GLY A 1 181 ? 11.395 -1.723 -11.101 1.00 87.88 181 GLY A N 1
ATOM 1359 C CA . GLY A 1 181 ? 12.062 -1.096 -9.958 1.00 87.88 181 GLY A CA 1
ATOM 1360 C C . GLY A 1 181 ? 11.108 -0.261 -9.100 1.00 87.88 181 GLY A C 1
ATOM 1361 O O . GLY A 1 181 ? 11.111 -0.391 -7.878 1.00 87.88 181 GLY A O 1
ATOM 1362 N N . ALA A 1 182 ? 10.239 0.536 -9.726 1.00 86.94 182 ALA A N 1
ATOM 1363 C CA . ALA A 1 182 ? 9.243 1.345 -9.025 1.00 86.94 182 ALA A CA 1
ATOM 1364 C C . ALA A 1 182 ? 8.209 0.4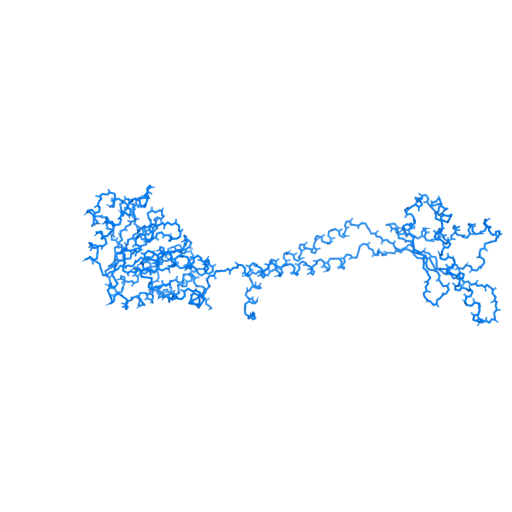87 -8.278 1.00 86.94 182 ALA A C 1
ATOM 1366 O O . ALA A 1 182 ? 7.900 0.774 -7.125 1.00 86.94 182 ALA A O 1
ATOM 1367 N N . VAL A 1 183 ? 7.707 -0.590 -8.893 1.00 87.44 183 VAL A N 1
ATOM 1368 C CA . VAL A 1 183 ? 6.772 -1.523 -8.239 1.00 87.44 183 VAL A CA 1
ATOM 1369 C C . VAL A 1 183 ? 7.412 -2.178 -7.015 1.00 87.44 183 VAL A C 1
ATOM 1371 O O . VAL A 1 183 ? 6.781 -2.252 -5.961 1.00 87.44 183 VAL A O 1
ATOM 1374 N N . LEU A 1 184 ? 8.671 -2.613 -7.129 1.00 83.19 184 LEU A N 1
ATOM 1375 C CA . LEU A 1 184 ? 9.406 -3.174 -5.996 1.00 83.19 184 LEU A CA 1
ATOM 1376 C C . LEU A 1 184 ? 9.639 -2.136 -4.895 1.00 83.19 184 LEU A C 1
ATOM 1378 O O . LEU A 1 184 ? 9.495 -2.473 -3.725 1.00 83.19 184 LEU A O 1
ATOM 1382 N N . ALA A 1 185 ? 9.952 -0.887 -5.246 1.00 83.31 185 ALA A N 1
ATOM 1383 C CA . ALA A 1 185 ? 10.134 0.190 -4.276 1.00 83.31 185 ALA A CA 1
ATOM 1384 C C . ALA A 1 185 ? 8.834 0.522 -3.525 1.00 83.31 185 ALA A C 1
ATOM 1386 O O . ALA A 1 185 ? 8.853 0.653 -2.304 1.00 83.31 185 ALA A O 1
ATOM 1387 N N . ILE A 1 186 ? 7.702 0.598 -4.235 1.00 80.94 186 ILE A N 1
ATOM 1388 C CA . ILE A 1 186 ? 6.383 0.835 -3.629 1.00 80.94 186 ILE A CA 1
ATOM 1389 C C . ILE A 1 186 ? 6.033 -0.279 -2.639 1.00 80.94 186 ILE A C 1
ATOM 1391 O O . ILE A 1 186 ? 5.555 0.010 -1.548 1.00 80.94 186 ILE A O 1
ATOM 1395 N N . GLU A 1 187 ? 6.277 -1.544 -2.994 1.00 75.88 187 GLU A N 1
ATOM 1396 C CA . GLU A 1 187 ? 5.992 -2.664 -2.089 1.00 75.88 187 GLU A CA 1
ATOM 1397 C C . GLU A 1 187 ? 7.000 -2.739 -0.933 1.00 75.88 187 GLU A C 1
ATOM 1399 O O . GLU A 1 187 ? 6.629 -3.100 0.179 1.00 75.88 187 GLU A O 1
ATOM 1404 N N . TYR A 1 188 ? 8.263 -2.374 -1.165 1.00 77.00 188 TYR A N 1
ATOM 1405 C CA . TYR A 1 188 ? 9.280 -2.321 -0.115 1.00 77.00 188 TYR A CA 1
ATOM 1406 C C . TYR A 1 188 ? 8.978 -1.241 0.934 1.00 77.00 188 TYR A C 1
ATOM 1408 O O . TYR A 1 188 ? 9.284 -1.426 2.107 1.00 77.00 188 TYR A O 1
ATOM 1416 N N . TRP A 1 189 ? 8.358 -0.131 0.530 1.00 78.44 189 TRP A N 1
ATOM 1417 C CA . TRP A 1 189 ? 7.912 0.923 1.446 1.00 78.44 189 TRP A CA 1
ATOM 1418 C C . TRP A 1 189 ? 6.520 0.677 2.049 1.00 78.44 189 TRP A C 1
ATOM 1420 O O . TRP A 1 189 ? 6.080 1.458 2.893 1.00 78.44 189 TRP A O 1
ATOM 1430 N N . ASP A 1 190 ? 5.825 -0.397 1.665 1.00 78.44 190 ASP A N 1
ATOM 1431 C CA . ASP A 1 190 ? 4.561 -0.799 2.287 1.00 78.44 190 ASP A CA 1
ATOM 1432 C C . ASP A 1 190 ? 4.817 -1.574 3.590 1.00 78.44 190 ASP A C 1
ATOM 1434 O O . ASP A 1 190 ? 4.773 -2.807 3.632 1.00 78.44 190 ASP A O 1
ATOM 1438 N N . ASP A 1 191 ? 5.053 -0.833 4.674 1.00 81.44 191 ASP A N 1
ATOM 1439 C CA . ASP A 1 191 ? 5.283 -1.379 6.016 1.00 81.44 191 ASP A CA 1
ATOM 1440 C C . ASP A 1 191 ? 3.981 -1.639 6.804 1.00 81.44 191 ASP A C 1
ATOM 1442 O O . ASP A 1 191 ? 3.877 -1.416 8.012 1.00 81.44 191 ASP A O 1
ATOM 1446 N N . THR A 1 192 ? 2.920 -2.072 6.121 1.00 87.12 192 THR A N 1
ATOM 1447 C CA . THR A 1 192 ? 1.639 -2.385 6.772 1.00 87.12 192 THR A CA 1
ATOM 1448 C C . THR A 1 192 ? 1.602 -3.795 7.365 1.00 87.12 192 THR A C 1
ATOM 1450 O O . THR A 1 192 ? 2.232 -4.735 6.871 1.00 87.12 192 THR A O 1
ATOM 1453 N N . LEU A 1 193 ? 0.823 -3.967 8.439 1.00 86.81 193 LEU A N 1
ATOM 1454 C CA . LEU A 1 193 ? 0.542 -5.271 9.049 1.00 86.81 193 LEU A CA 1
ATOM 1455 C C . LEU A 1 193 ? -0.512 -6.019 8.225 1.00 86.81 193 LEU A C 1
ATOM 1457 O O . LEU A 1 193 ? -1.624 -5.525 8.025 1.00 86.81 193 LEU A O 1
ATOM 1461 N N . LYS A 1 194 ? -0.180 -7.219 7.733 1.00 87.25 194 LYS A N 1
ATOM 1462 C CA . LYS A 1 194 ? -1.030 -7.963 6.784 1.00 87.25 194 LYS A CA 1
ATOM 1463 C C . LYS A 1 194 ? -1.653 -9.198 7.438 1.00 87.25 194 LYS A C 1
ATOM 1465 O O . LYS A 1 194 ? -2.833 -9.477 7.222 1.00 87.25 194 LYS A O 1
ATOM 1470 N N . THR A 1 195 ? -0.897 -9.913 8.266 1.00 87.12 195 THR A N 1
ATOM 1471 C CA . THR A 1 195 ? -1.300 -11.190 8.869 1.00 87.12 195 THR A CA 1
ATOM 1472 C C . THR A 1 195 ? -1.109 -11.216 10.384 1.00 87.12 195 THR A C 1
ATOM 1474 O O . THR A 1 195 ? -0.366 -10.418 10.947 1.00 87.12 195 THR A O 1
ATOM 1477 N N . ALA A 1 196 ? -1.769 -12.164 11.058 1.00 86.62 196 ALA A N 1
ATOM 1478 C CA . ALA A 1 196 ? -1.588 -12.368 12.496 1.00 86.62 196 ALA A CA 1
ATOM 1479 C C . ALA A 1 196 ? -0.140 -12.750 12.862 1.00 86.62 196 ALA A C 1
ATOM 1481 O O . ALA A 1 196 ? 0.330 -12.401 13.940 1.00 86.62 196 ALA A O 1
ATOM 1482 N N . GLU A 1 197 ? 0.569 -13.415 11.946 1.00 85.44 197 GLU A N 1
ATOM 1483 C CA . GLU A 1 197 ? 1.984 -13.751 12.102 1.00 85.44 197 GLU A CA 1
ATOM 1484 C C . GLU A 1 197 ? 2.860 -12.489 12.080 1.00 85.44 197 GLU A C 1
ATOM 1486 O O . GLU A 1 197 ? 3.694 -12.309 12.964 1.00 85.44 197 GLU A O 1
ATOM 1491 N N . ASP A 1 198 ? 2.602 -11.558 11.149 1.00 84.81 198 ASP A N 1
ATOM 1492 C CA . ASP A 1 198 ? 3.322 -10.273 11.087 1.00 84.81 198 ASP A CA 1
ATOM 1493 C C . ASP A 1 198 ? 3.169 -9.482 12.395 1.00 84.81 198 ASP A C 1
ATOM 1495 O O . ASP A 1 198 ? 4.118 -8.855 12.873 1.00 84.81 198 ASP A O 1
ATOM 1499 N N . VAL A 1 199 ? 1.970 -9.527 12.986 1.00 87.44 199 VAL A N 1
ATOM 1500 C CA . VAL A 1 199 ? 1.656 -8.885 14.269 1.00 87.44 199 VAL A CA 1
ATOM 1501 C C . VAL A 1 199 ? 2.417 -9.547 15.410 1.00 87.44 199 VAL A C 1
ATOM 1503 O O . VAL A 1 199 ? 3.009 -8.848 16.232 1.00 87.44 199 VAL A O 1
ATOM 1506 N N . HIS A 1 200 ? 2.429 -10.880 15.458 1.00 84.69 200 HIS A N 1
ATOM 1507 C CA . HIS A 1 200 ? 3.125 -11.612 16.510 1.00 84.69 200 HIS A CA 1
ATOM 1508 C C . HIS A 1 200 ? 4.636 -11.347 16.475 1.00 84.69 200 HIS A C 1
ATOM 1510 O O . HIS A 1 200 ? 5.219 -11.023 17.509 1.00 84.69 200 HIS A O 1
ATOM 1516 N N . GLN A 1 201 ? 5.238 -11.387 15.282 1.00 84.56 201 GLN A N 1
ATOM 1517 C CA . GLN A 1 201 ? 6.669 -11.148 15.086 1.00 84.56 201 GLN A CA 1
ATOM 1518 C C . GLN A 1 201 ? 7.079 -9.702 15.386 1.00 84.56 201 GLN A C 1
ATOM 1520 O O . GLN A 1 201 ? 8.146 -9.478 15.949 1.00 84.56 201 GLN A O 1
ATOM 1525 N N . SER A 1 202 ? 6.241 -8.720 15.037 1.00 85.12 202 SER A N 1
ATOM 1526 C CA . SER A 1 202 ? 6.612 -7.300 15.155 1.00 85.12 202 SER A CA 1
ATOM 1527 C C . SER A 1 202 ? 6.269 -6.689 16.518 1.00 85.12 202 SER A C 1
ATOM 1529 O O . SER A 1 202 ? 6.990 -5.823 17.000 1.00 85.12 202 SER A O 1
ATOM 1531 N N . LEU A 1 203 ? 5.162 -7.104 17.147 1.00 85.94 203 LEU A N 1
ATOM 1532 C CA . LEU A 1 203 ? 4.583 -6.399 18.303 1.00 85.94 203 LEU A CA 1
ATOM 1533 C C . LEU A 1 203 ? 4.621 -7.205 19.611 1.00 85.94 203 LEU A C 1
ATOM 1535 O O . LEU A 1 203 ? 4.211 -6.690 20.658 1.00 85.94 203 LEU A O 1
ATOM 1539 N N . SER A 1 204 ? 5.093 -8.461 19.572 1.00 83.44 204 SER A N 1
ATOM 1540 C CA . SER A 1 204 ? 5.191 -9.368 20.735 1.00 83.44 204 SER A CA 1
ATOM 1541 C C . SER A 1 204 ? 3.901 -9.453 21.567 1.00 83.44 204 SER A C 1
ATOM 1543 O O . SER A 1 204 ? 3.930 -9.687 22.772 1.00 83.44 204 SER A O 1
ATOM 1545 N N . SER A 1 205 ? 2.752 -9.211 20.934 1.00 85.19 205 SER A N 1
ATOM 1546 C CA . SER A 1 205 ? 1.440 -9.157 21.578 1.00 85.19 205 SER A CA 1
ATOM 1547 C C . SER A 1 205 ? 0.518 -10.181 20.917 1.00 85.19 205 SER A C 1
ATOM 1549 O O . SER A 1 205 ? 0.608 -10.390 19.703 1.00 85.19 205 SER A O 1
ATOM 1551 N N . PRO A 1 206 ? -0.353 -10.861 21.680 1.00 89.94 206 PRO A N 1
ATOM 1552 C CA . PRO A 1 206 ? -1.202 -11.907 21.129 1.00 89.94 206 PRO A CA 1
ATOM 1553 C C . PRO A 1 206 ? -2.297 -11.313 20.238 1.00 89.94 206 PRO A C 1
ATOM 1555 O O . PRO A 1 206 ? -2.968 -10.347 20.608 1.00 89.94 206 PRO A O 1
ATOM 1558 N N . VAL A 1 207 ? -2.523 -11.933 19.079 1.00 92.75 207 VAL A N 1
ATOM 1559 C CA . VAL A 1 207 ? -3.680 -11.629 18.228 1.00 92.75 207 VAL A CA 1
ATOM 1560 C C . VAL A 1 207 ? -4.882 -12.416 18.740 1.00 92.75 207 VAL A C 1
ATOM 1562 O O . VAL A 1 207 ? -4.957 -13.638 18.584 1.00 92.75 207 VAL A O 1
ATOM 1565 N N . LEU A 1 208 ? -5.834 -11.718 19.359 1.00 92.00 208 LEU A N 1
ATOM 1566 C CA . LEU A 1 208 ? -7.032 -12.339 19.917 1.00 92.00 208 LEU A CA 1
ATOM 1567 C C . LEU A 1 208 ? -8.031 -12.713 18.831 1.00 92.00 208 LEU A C 1
ATOM 1569 O O . LEU A 1 208 ? -8.674 -13.743 18.960 1.00 92.00 208 LEU A O 1
ATOM 1573 N N . ALA A 1 209 ? -8.144 -11.958 17.743 1.00 92.12 209 ALA A N 1
ATOM 1574 C CA . ALA A 1 209 ? -9.011 -12.344 16.635 1.00 92.12 209 ALA A CA 1
ATOM 1575 C C . ALA A 1 209 ? -8.545 -11.755 15.305 1.00 92.12 209 ALA A C 1
ATOM 1577 O O . ALA A 1 209 ? -7.919 -10.696 15.259 1.00 92.12 209 ALA A O 1
ATOM 1578 N N . ALA A 1 210 ? -8.897 -12.458 14.232 1.00 92.12 210 ALA A N 1
ATOM 1579 C CA . ALA A 1 210 ? -8.792 -12.005 12.855 1.00 92.12 210 ALA A CA 1
ATOM 1580 C C . ALA A 1 210 ? -10.218 -11.890 12.305 1.00 92.12 210 ALA A C 1
ATOM 1582 O O . ALA A 1 210 ? -10.891 -12.904 12.123 1.00 92.12 210 ALA A O 1
ATOM 1583 N N . ILE A 1 211 ? -10.695 -10.664 12.106 1.00 90.94 211 ILE A N 1
ATOM 1584 C CA . ILE A 1 211 ? -12.056 -10.39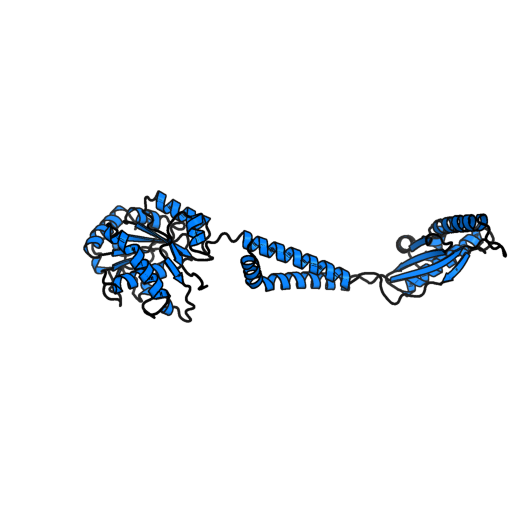9 11.641 1.00 90.94 211 ILE A CA 1
ATOM 1585 C C . ILE A 1 211 ? -12.029 -10.339 10.110 1.00 90.94 211 ILE A C 1
ATOM 1587 O O . ILE A 1 211 ? -11.283 -9.522 9.557 1.00 90.94 211 ILE A O 1
ATOM 1591 N N . PRO A 1 212 ? -12.793 -11.197 9.409 1.00 87.12 212 PRO A N 1
ATOM 1592 C CA . PRO A 1 212 ? -12.770 -11.240 7.959 1.00 87.12 212 PRO A CA 1
ATOM 1593 C C . PRO A 1 212 ? -13.387 -9.978 7.354 1.00 87.12 212 PRO A C 1
ATOM 1595 O O . PRO A 1 212 ? -14.335 -9.407 7.889 1.00 87.12 212 PRO A O 1
ATOM 1598 N N . TYR A 1 213 ? -12.866 -9.560 6.203 1.00 83.19 213 TYR A N 1
ATOM 1599 C CA . TYR A 1 213 ? -13.504 -8.526 5.401 1.00 83.19 213 TYR A CA 1
ATOM 1600 C C . TYR A 1 213 ? -14.757 -9.092 4.726 1.00 83.19 213 TYR A C 1
ATOM 1602 O O . TYR A 1 213 ? -14.667 -10.034 3.937 1.00 83.19 213 TYR A O 1
ATOM 1610 N N . GLN A 1 214 ? -15.919 -8.509 5.017 1.00 71.88 214 GLN A N 1
ATOM 1611 C CA . GLN A 1 214 ? -17.183 -8.868 4.382 1.00 71.88 214 GLN A CA 1
ATOM 1612 C C . GLN A 1 214 ? -17.537 -7.809 3.333 1.00 71.88 214 GLN A C 1
ATOM 1614 O O . GLN A 1 214 ? -17.668 -6.628 3.647 1.00 71.88 214 GLN A O 1
ATOM 1619 N N . ASN A 1 215 ? -17.689 -8.233 2.076 1.00 59.75 215 ASN A N 1
ATOM 1620 C CA . ASN A 1 215 ? -18.194 -7.377 1.000 1.00 59.75 215 ASN A CA 1
ATOM 1621 C C . ASN A 1 215 ? -19.701 -7.144 1.206 1.00 59.75 215 ASN A C 1
ATOM 1623 O O . ASN A 1 215 ? -20.528 -7.827 0.604 1.00 59.75 215 ASN A O 1
ATOM 1627 N N . GLY A 1 216 ? -20.064 -6.203 2.075 1.00 54.16 216 GLY A N 1
ATOM 1628 C CA . GLY A 1 216 ? -21.446 -5.753 2.229 1.00 54.16 216 GLY A CA 1
ATOM 1629 C C . GLY A 1 216 ? -21.854 -4.858 1.058 1.00 54.16 216 GLY A C 1
ATOM 1630 O O . GLY A 1 216 ? -21.207 -3.846 0.790 1.00 54.16 216 GLY A O 1
ATOM 1631 N N . ARG A 1 217 ? -22.937 -5.205 0.350 1.00 45.94 217 ARG A N 1
ATOM 1632 C CA . ARG A 1 217 ? -23.584 -4.296 -0.621 1.00 45.94 217 ARG A CA 1
ATOM 1633 C C . ARG A 1 217 ? -24.331 -3.157 0.094 1.00 45.94 217 ARG A C 1
ATOM 1635 O O . ARG A 1 217 ? -24.551 -2.116 -0.521 1.00 45.94 217 ARG A O 1
ATOM 1642 N N . HIS A 1 218 ? -24.663 -3.323 1.381 1.00 49.94 218 HIS A N 1
ATOM 1643 C CA . HIS A 1 218 ? -25.284 -2.311 2.236 1.00 49.94 218 HIS A CA 1
ATOM 1644 C C . HIS A 1 218 ? -24.549 -2.155 3.581 1.00 49.94 218 HIS A C 1
ATOM 1646 O O . HIS A 1 218 ? -24.127 -3.131 4.187 1.00 49.94 218 HIS A O 1
ATOM 1652 N N . LYS A 1 219 ? -24.454 -0.914 4.092 1.00 49.91 219 LYS A N 1
ATOM 1653 C CA . LYS A 1 219 ? -23.839 -0.591 5.403 1.00 49.91 219 LYS A CA 1
ATOM 1654 C C . LYS A 1 219 ? -24.507 -1.284 6.603 1.00 49.91 219 LYS A C 1
ATOM 1656 O O . LYS A 1 219 ? -23.902 -1.369 7.662 1.00 49.91 219 LYS A O 1
ATOM 1661 N N . SER A 1 220 ? -25.746 -1.757 6.455 1.00 48.34 220 SER A N 1
ATOM 1662 C CA . SER A 1 220 ? -26.463 -2.542 7.471 1.00 48.34 220 SER A CA 1
ATOM 1663 C C . SER A 1 220 ? -25.868 -3.936 7.690 1.00 48.34 220 SER A C 1
ATOM 1665 O O . SER A 1 220 ? -26.048 -4.503 8.766 1.00 48.34 220 SER A O 1
ATOM 1667 N N . ASP A 1 221 ? -25.134 -4.462 6.705 1.00 52.75 221 ASP A N 1
ATOM 1668 C CA . ASP A 1 221 ? -24.588 -5.825 6.714 1.00 52.75 221 ASP A CA 1
ATOM 1669 C C . ASP A 1 221 ? -23.294 -5.937 7.545 1.00 52.75 221 ASP A C 1
ATOM 1671 O O . ASP A 1 221 ? -22.768 -7.028 7.736 1.00 52.75 221 ASP A O 1
ATOM 1675 N N . GLU A 1 222 ? -22.771 -4.818 8.060 1.00 60.41 222 GLU A N 1
ATOM 1676 C CA . GLU A 1 222 ? -21.543 -4.770 8.872 1.00 60.41 222 GLU A CA 1
ATOM 1677 C C . GLU A 1 222 ? -21.787 -5.076 10.362 1.00 60.41 222 GLU A C 1
ATOM 1679 O O . GLU A 1 222 ? -20.856 -5.044 11.173 1.00 60.41 222 GLU A O 1
ATOM 1684 N N . THR A 1 223 ? -23.033 -5.376 10.743 1.00 66.62 223 THR A N 1
ATOM 1685 C CA . THR A 1 223 ? -23.383 -5.766 12.112 1.00 66.62 223 THR A CA 1
ATOM 1686 C C . THR A 1 223 ? -23.738 -7.250 12.192 1.00 66.62 223 THR A C 1
ATOM 1688 O O . THR A 1 223 ? -24.531 -7.761 11.408 1.00 66.62 223 THR A O 1
ATOM 1691 N N . ALA A 1 224 ? -23.219 -7.942 13.205 1.00 63.50 224 ALA A N 1
ATOM 1692 C CA . ALA A 1 224 ? -23.522 -9.334 13.537 1.00 63.50 224 ALA A CA 1
ATOM 1693 C C . ALA A 1 224 ? -25.012 -9.561 13.866 1.00 63.50 224 ALA A C 1
ATOM 1695 O O . ALA A 1 224 ? -25.461 -10.701 13.962 1.00 63.50 224 ALA A O 1
ATOM 1696 N N . LEU A 1 225 ? -25.781 -8.480 14.037 1.00 67.50 225 LEU A N 1
ATOM 1697 C CA . LEU A 1 225 ? -27.234 -8.503 14.183 1.00 67.50 225 LEU A CA 1
ATOM 1698 C C . LEU A 1 225 ? -27.962 -8.799 12.873 1.00 67.50 225 LEU A C 1
ATOM 1700 O O . LEU A 1 225 ? -29.024 -9.413 12.914 1.00 67.50 225 LEU A O 1
ATOM 1704 N N . ALA A 1 226 ? -27.413 -8.364 11.737 1.00 69.88 226 ALA A N 1
ATOM 1705 C CA . ALA A 1 226 ? -28.046 -8.544 10.435 1.00 69.88 226 ALA A CA 1
ATOM 1706 C C . ALA A 1 226 ? -27.987 -10.007 9.971 1.00 69.88 226 ALA A C 1
ATOM 1708 O O . ALA A 1 226 ? -28.962 -10.516 9.423 1.00 69.88 226 ALA A O 1
ATOM 1709 N N . ASP A 1 227 ? -26.871 -10.690 10.238 1.00 76.06 227 ASP A N 1
ATOM 1710 C CA . ASP A 1 227 ? -26.689 -12.107 9.919 1.00 76.06 227 ASP A CA 1
ATOM 1711 C C . ASP A 1 227 ? -25.907 -12.841 11.028 1.00 76.06 227 ASP A C 1
ATOM 1713 O O . ASP A 1 227 ? -24.668 -12.868 11.018 1.00 76.06 227 ASP A O 1
ATOM 1717 N N . PRO A 1 228 ? -26.612 -13.477 11.985 1.00 75.19 228 PRO A N 1
ATOM 1718 C CA . PRO A 1 228 ? -25.992 -14.279 13.036 1.00 75.19 228 PRO A CA 1
ATOM 1719 C C . PRO A 1 228 ? -25.226 -15.512 12.526 1.00 75.19 228 PRO A C 1
ATOM 1721 O O . PRO A 1 228 ? -24.439 -16.074 13.286 1.00 75.19 228 PRO A O 1
ATOM 1724 N N . GLY A 1 229 ? -25.462 -15.975 11.294 1.00 78.62 229 GLY A N 1
ATOM 1725 C CA . GLY A 1 229 ? -24.749 -17.109 10.691 1.00 78.62 229 GLY A CA 1
ATOM 1726 C C . GLY A 1 229 ? -23.492 -16.704 9.917 1.00 78.62 229 GLY A C 1
ATOM 1727 O O . GLY A 1 229 ? -22.812 -17.564 9.362 1.00 78.62 229 GLY A O 1
ATOM 1728 N N . SER A 1 230 ? -23.189 -15.406 9.851 1.00 84.44 230 SER A N 1
ATOM 1729 C CA . SER A 1 230 ? -22.066 -14.887 9.076 1.00 84.44 230 SER A CA 1
ATOM 1730 C C . SER A 1 230 ? -20.704 -15.210 9.698 1.00 84.44 230 SER A C 1
ATOM 1732 O O . SER A 1 230 ? -20.535 -15.279 10.918 1.00 84.44 230 SER A O 1
ATOM 1734 N N . ALA A 1 231 ? -19.675 -15.270 8.846 1.00 85.31 231 ALA A N 1
ATOM 1735 C CA . ALA A 1 231 ? -18.281 -15.372 9.284 1.00 85.31 231 ALA A CA 1
ATOM 1736 C C . ALA A 1 231 ? -17.853 -14.196 10.188 1.00 85.31 231 ALA A C 1
ATOM 1738 O O . ALA A 1 231 ? -16.971 -14.346 11.035 1.00 85.31 231 ALA A O 1
ATOM 1739 N N . LEU A 1 232 ? -18.485 -13.026 10.029 1.00 85.94 232 LEU A N 1
ATOM 1740 C CA . LEU A 1 232 ? -18.287 -11.864 10.892 1.00 85.94 232 LEU A CA 1
ATOM 1741 C C . LEU A 1 232 ? -18.807 -12.128 12.311 1.00 85.94 232 LEU A C 1
ATOM 1743 O O . LEU A 1 232 ? -18.092 -11.858 13.279 1.00 85.94 232 LEU A O 1
ATOM 1747 N N . ALA A 1 233 ? -20.022 -12.669 12.447 1.00 86.88 233 ALA A N 1
ATOM 1748 C CA . ALA A 1 233 ? -20.600 -13.020 13.742 1.00 86.88 233 ALA A CA 1
ATOM 1749 C C . ALA A 1 233 ? -19.759 -14.091 14.455 1.00 86.88 233 ALA A C 1
ATOM 1751 O O . ALA A 1 233 ? -19.425 -13.930 15.632 1.00 86.88 233 ALA A O 1
ATOM 1752 N N . ASP A 1 234 ? -19.330 -15.129 13.734 1.00 89.38 234 ASP A N 1
ATOM 1753 C CA . ASP A 1 234 ? -18.471 -16.183 14.284 1.00 89.38 234 ASP A CA 1
ATOM 1754 C C . ASP A 1 234 ? -17.104 -15.658 14.738 1.00 89.38 234 ASP A C 1
ATOM 1756 O O . ASP A 1 234 ? -16.624 -16.040 15.809 1.00 89.38 234 ASP A O 1
ATOM 1760 N N . ALA A 1 235 ? -16.498 -14.724 13.997 1.00 91.44 235 ALA A N 1
ATOM 1761 C CA . ALA A 1 235 ? -15.241 -14.096 14.402 1.00 91.44 235 ALA A CA 1
ATOM 1762 C C . ALA A 1 235 ? -15.376 -13.311 15.723 1.00 91.44 235 ALA A C 1
ATOM 1764 O O . ALA A 1 235 ? -14.489 -13.387 16.577 1.00 91.44 235 ALA A O 1
ATOM 1765 N N . HIS A 1 236 ? -16.491 -12.602 15.933 1.00 92.69 236 HIS A N 1
ATOM 1766 C CA . HIS A 1 236 ? -16.745 -11.877 17.185 1.00 92.69 236 HIS A CA 1
ATOM 1767 C C . HIS A 1 236 ? -17.110 -12.812 18.346 1.00 92.69 236 HIS A C 1
ATOM 1769 O O . HIS A 1 236 ? -16.672 -12.575 19.472 1.00 92.69 236 HIS A O 1
ATOM 1775 N N . ARG A 1 237 ? -17.827 -13.917 18.092 1.00 92.25 237 ARG A N 1
ATOM 1776 C CA . ARG A 1 237 ? -18.036 -14.979 19.095 1.00 92.25 237 ARG A CA 1
ATOM 1777 C C . ARG A 1 237 ? -16.714 -15.606 19.523 1.00 92.25 237 ARG A C 1
ATOM 1779 O O . ARG A 1 237 ? -16.474 -15.776 20.715 1.00 92.25 237 ARG A O 1
ATOM 1786 N N . ALA A 1 238 ? -15.831 -15.898 18.570 1.00 92.94 238 ALA A N 1
ATOM 1787 C CA . ALA A 1 238 ? -14.499 -16.417 18.859 1.00 92.94 238 ALA A CA 1
ATOM 1788 C C . ALA A 1 238 ? -13.658 -15.415 19.671 1.00 92.94 238 ALA A C 1
ATOM 1790 O O . ALA A 1 238 ? -12.963 -15.820 20.606 1.00 92.94 238 ALA A O 1
ATOM 1791 N N . LEU A 1 239 ? -13.752 -14.115 19.361 1.00 94.12 239 LEU A N 1
ATOM 1792 C CA . LEU A 1 239 ? -13.115 -13.055 20.147 1.00 94.12 239 LEU A CA 1
ATOM 1793 C C . LEU A 1 239 ? -13.642 -13.030 21.589 1.00 94.12 239 LEU A C 1
ATOM 1795 O O . LEU A 1 239 ? -12.841 -13.028 22.521 1.00 94.12 239 LEU A O 1
ATOM 1799 N N . HIS A 1 240 ? -14.963 -13.079 21.780 1.00 93.88 240 HIS A N 1
ATOM 1800 C CA . HIS A 1 240 ? -15.580 -13.164 23.105 1.00 93.88 240 HIS A CA 1
ATOM 1801 C C . HIS A 1 240 ? -15.049 -14.371 23.900 1.00 93.88 240 HIS A C 1
ATOM 1803 O O . HIS A 1 240 ? -14.548 -14.194 25.011 1.00 93.88 240 HIS A O 1
ATOM 1809 N N . ILE A 1 241 ? -15.051 -15.572 23.311 1.00 92.69 241 ILE A N 1
ATOM 1810 C CA . ILE A 1 241 ? -14.548 -16.796 23.962 1.00 92.69 241 ILE A CA 1
ATOM 1811 C C . ILE A 1 241 ? -13.087 -16.640 24.407 1.00 92.69 241 ILE A C 1
ATOM 1813 O O . ILE A 1 241 ? -12.713 -17.116 25.476 1.00 92.69 241 ILE A O 1
ATOM 1817 N N . ARG A 1 242 ? -12.250 -15.953 23.620 1.00 93.31 242 ARG A N 1
ATOM 1818 C CA . ARG A 1 242 ? -10.838 -15.711 23.963 1.00 93.31 242 ARG A CA 1
ATOM 1819 C C . ARG A 1 242 ? -10.643 -14.662 25.059 1.00 93.31 242 ARG A C 1
ATOM 1821 O O . ARG A 1 242 ? -9.619 -14.696 25.737 1.00 93.31 242 ARG A O 1
ATOM 1828 N N . ILE A 1 243 ? -11.604 -13.759 25.255 1.00 93.00 243 ILE A N 1
ATOM 1829 C CA . ILE A 1 243 ? -11.597 -12.771 26.345 1.00 93.00 243 ILE A CA 1
ATOM 1830 C C . ILE A 1 243 ? -12.111 -13.392 27.657 1.00 93.00 243 ILE A C 1
ATOM 1832 O O . ILE A 1 243 ? -11.635 -13.021 28.731 1.00 93.00 243 ILE A O 1
ATOM 1836 N N . GLN A 1 244 ? -13.009 -14.381 27.593 1.00 89.94 244 GLN A N 1
ATOM 1837 C CA . GLN A 1 244 ? -13.649 -14.997 28.764 1.00 89.94 244 GLN A CA 1
ATOM 1838 C C . GLN A 1 244 ? -12.679 -15.460 29.878 1.00 89.94 244 GLN A C 1
ATOM 1840 O O . GLN A 1 244 ? -12.962 -15.204 31.049 1.00 89.94 244 GLN A O 1
ATOM 1845 N N . PRO A 1 245 ? -11.511 -16.075 29.592 1.00 90.38 245 PRO A N 1
ATOM 1846 C CA . PRO A 1 245 ? -10.566 -16.452 30.644 1.00 90.38 245 PRO A CA 1
ATOM 1847 C C . PRO A 1 245 ? -10.028 -15.254 31.434 1.00 90.38 245 PRO A C 1
ATOM 1849 O O . PRO A 1 245 ? -9.795 -15.374 32.633 1.00 90.38 245 PRO A O 1
ATOM 1852 N N . LYS A 1 246 ? -9.846 -14.097 30.781 1.00 88.31 246 LYS A N 1
ATOM 1853 C CA . LYS A 1 246 ? -9.437 -12.849 31.441 1.00 88.31 246 LYS A CA 1
ATOM 1854 C C . LYS A 1 246 ? -10.580 -12.250 32.251 1.00 88.31 246 LYS A C 1
ATOM 1856 O O . LYS A 1 246 ? -10.340 -11.760 33.349 1.00 88.31 246 LYS A O 1
ATOM 1861 N N . HIS A 1 247 ? -11.811 -12.351 31.752 1.00 85.81 247 HIS A N 1
ATOM 1862 C CA . HIS A 1 247 ? -13.004 -11.970 32.508 1.00 85.81 247 HIS A CA 1
ATOM 1863 C C . HIS A 1 247 ? -13.107 -12.740 33.832 1.00 85.81 247 HIS A C 1
ATOM 1865 O O . HIS A 1 247 ? -13.209 -12.129 34.891 1.00 85.81 247 HIS A O 1
ATOM 1871 N N . ASN A 1 248 ? -12.905 -14.060 33.805 1.00 85.25 248 ASN A N 1
ATOM 1872 C CA . ASN A 1 248 ? -12.890 -14.895 35.014 1.00 85.25 248 ASN A CA 1
ATOM 1873 C C . ASN A 1 248 ? -11.736 -14.566 35.990 1.00 85.25 248 ASN A C 1
ATOM 1875 O O . ASN A 1 248 ? -11.765 -14.999 37.138 1.00 85.25 248 ASN A O 1
ATOM 1879 N N . GLN A 1 249 ? -10.715 -13.826 35.542 1.00 87.31 249 GLN A N 1
ATOM 1880 C CA . GLN A 1 249 ? -9.592 -13.338 36.354 1.00 87.31 249 GLN A CA 1
ATOM 1881 C C . GLN A 1 249 ? -9.809 -11.903 36.874 1.00 87.31 249 GLN A C 1
ATOM 1883 O O . GLN A 1 249 ? -8.875 -11.311 37.411 1.00 87.31 249 GLN A O 1
ATOM 1888 N N . GLY A 1 250 ? -11.017 -11.348 36.725 1.00 86.12 250 GLY A N 1
ATOM 1889 C CA . GLY A 1 250 ? -11.391 -10.025 37.238 1.00 86.12 250 GLY A CA 1
ATOM 1890 C C . GLY A 1 250 ? -11.413 -8.900 36.198 1.00 86.12 250 GLY A C 1
ATOM 1891 O O . GLY A 1 250 ? -11.474 -7.735 36.579 1.00 86.12 250 GLY A O 1
ATOM 1892 N N . LEU A 1 251 ? -11.363 -9.202 34.893 1.00 90.25 251 LEU A N 1
ATOM 1893 C CA . LEU A 1 251 ? -11.542 -8.190 33.842 1.00 90.25 251 LEU A CA 1
ATOM 1894 C C . LEU A 1 251 ? -13.034 -7.826 33.707 1.00 90.25 251 LEU A C 1
ATOM 1896 O O . LEU A 1 251 ? -13.779 -8.553 33.050 1.00 90.25 251 LEU A O 1
ATOM 1900 N N . HIS A 1 252 ? -13.461 -6.700 34.281 1.00 92.81 252 HIS A N 1
ATOM 1901 C CA . HIS A 1 252 ? -14.850 -6.210 34.201 1.00 92.81 252 HIS A CA 1
ATOM 1902 C C . HIS A 1 252 ? -15.023 -5.020 33.255 1.00 92.81 252 HIS A C 1
ATOM 1904 O O . HIS A 1 252 ? -16.139 -4.701 32.850 1.00 92.81 252 HIS A O 1
ATOM 1910 N N . SER A 1 253 ? -13.928 -4.355 32.894 1.00 94.81 253 SER A N 1
ATOM 1911 C CA . SER A 1 253 ? -13.926 -3.206 31.996 1.00 94.81 253 SER A CA 1
ATOM 1912 C C . SER A 1 253 ? -12.822 -3.325 30.950 1.00 94.81 253 SER A C 1
ATOM 1914 O O . SER A 1 253 ? -11.666 -3.609 31.267 1.00 94.81 253 SER A O 1
ATOM 1916 N N . LEU A 1 254 ? -13.188 -3.112 29.688 1.00 95.75 254 LEU A N 1
ATOM 1917 C CA . LEU A 1 254 ? -12.295 -3.236 28.545 1.00 95.75 254 LEU A CA 1
ATOM 1918 C C . LEU A 1 254 ? -12.376 -1.979 27.682 1.00 95.75 254 LEU A C 1
ATOM 1920 O O . LEU A 1 254 ? -13.429 -1.662 27.127 1.00 95.75 254 LEU A O 1
ATOM 1924 N N . LEU A 1 255 ? -11.249 -1.288 27.536 1.00 96.06 255 LEU A N 1
ATOM 1925 C CA . LEU A 1 255 ? -11.094 -0.205 26.570 1.00 96.06 255 LEU A CA 1
ATOM 1926 C C . LEU A 1 255 ? -10.778 -0.785 25.195 1.00 96.06 255 LEU A C 1
ATOM 1928 O O . LEU A 1 255 ? -9.928 -1.664 25.070 1.00 96.06 255 LEU A O 1
ATOM 1932 N N . ILE A 1 256 ? -11.398 -0.249 24.152 1.00 96.88 256 ILE A N 1
ATOM 1933 C CA . ILE A 1 256 ? -11.074 -0.576 22.770 1.00 96.88 256 ILE A CA 1
ATOM 1934 C C . ILE A 1 256 ? -10.683 0.706 22.042 1.00 96.88 256 ILE A C 1
ATOM 1936 O O . ILE A 1 256 ? -11.434 1.682 22.019 1.00 96.88 256 ILE A O 1
ATOM 1940 N N . THR A 1 257 ? -9.499 0.694 21.437 1.00 96.12 257 THR A N 1
ATOM 1941 C CA . THR A 1 257 ? -8.947 1.820 20.672 1.00 96.12 257 THR A CA 1
ATOM 1942 C C . THR A 1 257 ? -8.186 1.310 19.445 1.00 96.12 257 THR A C 1
ATOM 1944 O O . THR A 1 257 ? -8.051 0.105 19.228 1.00 96.12 257 THR A O 1
ATOM 1947 N N . SER A 1 258 ? -7.697 2.226 18.621 1.00 95.69 258 SER A N 1
ATOM 1948 C CA . SER A 1 258 ? -6.924 1.962 17.411 1.00 95.69 258 SER A CA 1
ATOM 1949 C C . SER A 1 258 ? -5.747 2.937 17.300 1.00 95.69 258 SER A C 1
ATOM 1951 O O . SER A 1 258 ? -5.770 3.996 17.933 1.00 95.69 258 SER A O 1
ATOM 1953 N N . PRO A 1 259 ? -4.715 2.631 16.492 1.00 95.06 259 PRO A N 1
ATOM 1954 C CA . PRO A 1 259 ? -3.640 3.582 16.223 1.00 95.06 259 PRO A CA 1
ATOM 1955 C C . PRO A 1 259 ? -4.142 4.828 15.487 1.00 95.06 259 PRO A C 1
ATOM 1957 O O . PRO A 1 259 ? -3.734 5.936 15.815 1.00 95.06 259 PRO A O 1
ATOM 1960 N N . SER A 1 260 ? -5.056 4.666 14.524 1.00 91.06 260 SER A N 1
ATOM 1961 C CA . SER A 1 260 ? -5.597 5.766 13.718 1.00 91.06 260 SER A CA 1
ATOM 1962 C C . SER A 1 260 ? -7.132 5.729 13.620 1.00 91.06 260 SER A C 1
ATOM 1964 O O . SER A 1 260 ? -7.798 4.977 14.329 1.00 91.06 260 SER A O 1
ATOM 1966 N N . THR A 1 261 ? -7.744 6.605 12.819 1.00 84.62 261 THR A N 1
ATOM 1967 C CA . THR A 1 261 ? -9.211 6.666 12.645 1.00 84.62 261 THR A CA 1
ATOM 1968 C C . THR A 1 261 ? -9.758 5.643 11.645 1.00 84.62 261 THR A C 1
ATOM 1970 O O . THR A 1 261 ? -10.976 5.516 11.504 1.00 84.62 261 THR A O 1
ATOM 1973 N N . ARG A 1 262 ? -8.895 4.926 10.916 1.00 79.19 262 ARG A N 1
ATOM 1974 C CA . ARG A 1 262 ? -9.283 4.148 9.729 1.00 79.19 262 ARG A CA 1
ATOM 1975 C C . ARG A 1 262 ? -9.711 2.713 10.031 1.00 79.19 262 ARG A C 1
ATOM 1977 O O . ARG A 1 262 ? -10.304 2.094 9.164 1.00 79.19 262 ARG A O 1
ATOM 1984 N N . GLU A 1 263 ? -9.471 2.212 11.239 1.00 83.69 263 GLU A N 1
ATOM 1985 C CA . GLU A 1 263 ? -9.570 0.793 11.608 1.00 83.69 263 GLU A CA 1
ATOM 1986 C C . GLU A 1 263 ? -10.995 0.305 11.938 1.00 83.69 263 GLU A C 1
ATOM 1988 O O . GLU A 1 263 ? -11.180 -0.850 12.328 1.00 83.69 263 GLU A O 1
ATOM 1993 N N . GLU A 1 264 ? -12.009 1.168 11.794 1.00 85.88 264 GLU A N 1
ATOM 1994 C CA . GLU A 1 264 ? -13.428 0.855 12.048 1.00 85.88 264 GLU A CA 1
ATOM 1995 C C . GLU A 1 264 ? -13.697 0.241 13.431 1.00 85.88 264 GLU A C 1
ATOM 1997 O O . GLU A 1 264 ? -14.590 -0.588 13.612 1.00 85.88 264 GLU A O 1
ATOM 2002 N N . LYS A 1 265 ? -12.950 0.704 14.442 1.00 89.75 265 LYS A N 1
ATOM 2003 C CA . LYS A 1 265 ? -13.059 0.245 15.835 1.00 89.75 265 LYS A CA 1
ATOM 2004 C C . LYS A 1 265 ? -14.508 0.179 16.342 1.00 89.75 265 LYS A C 1
ATOM 2006 O O . LYS A 1 265 ? -14.865 -0.786 17.001 1.00 89.75 265 LYS A O 1
ATOM 2011 N N . ALA A 1 266 ? -15.363 1.142 15.981 1.00 89.81 266 ALA A N 1
ATOM 2012 C CA . ALA A 1 266 ? -16.742 1.214 16.462 1.00 89.81 266 ALA A CA 1
ATOM 2013 C C . ALA A 1 266 ? -17.570 -0.008 16.025 1.00 89.81 266 ALA A C 1
ATOM 2015 O O . ALA A 1 266 ? -18.361 -0.519 16.813 1.00 89.81 266 ALA A O 1
ATOM 2016 N N . ASN A 1 267 ? -17.337 -0.521 14.811 1.00 90.94 267 ASN A N 1
ATOM 2017 C CA . ASN A 1 267 ? -17.994 -1.733 14.318 1.00 90.94 267 ASN A CA 1
ATOM 2018 C C . ASN A 1 267 ? -17.502 -2.967 15.084 1.00 90.94 267 ASN A C 1
ATOM 2020 O O . ASN A 1 267 ? -18.308 -3.792 15.505 1.00 90.94 267 ASN A O 1
ATOM 2024 N N . VAL A 1 268 ? -16.188 -3.072 15.317 1.00 93.00 268 VAL A N 1
ATOM 2025 C CA . VAL A 1 268 ? -15.600 -4.171 16.104 1.00 93.00 268 VAL A CA 1
ATOM 2026 C C . VAL A 1 268 ? -16.160 -4.180 17.528 1.00 93.00 268 VAL A C 1
ATOM 2028 O O . VAL A 1 268 ? -16.574 -5.223 18.028 1.00 93.00 268 VAL A O 1
ATOM 2031 N N . VAL A 1 269 ? -16.229 -3.010 18.167 1.00 95.12 269 VAL A N 1
ATOM 2032 C CA . VAL A 1 269 ? -16.769 -2.858 19.523 1.00 95.12 269 VAL A CA 1
ATOM 2033 C C . VAL A 1 269 ? -18.251 -3.215 19.576 1.00 95.12 269 VAL A C 1
ATOM 2035 O O . VAL A 1 269 ? -18.655 -3.993 20.438 1.00 95.12 269 VAL A O 1
ATOM 2038 N N . ALA A 1 270 ? -19.059 -2.683 18.655 1.00 93.69 270 ALA A N 1
ATOM 2039 C CA . ALA A 1 270 ? -20.490 -2.962 18.611 1.00 93.69 270 ALA A CA 1
ATOM 2040 C C . ALA A 1 270 ? -20.766 -4.461 18.433 1.00 93.69 270 ALA A C 1
ATOM 2042 O O . ALA A 1 270 ? -21.562 -5.038 19.171 1.00 93.69 270 ALA A O 1
ATOM 2043 N N . ASN A 1 271 ? -20.064 -5.113 17.506 1.00 93.56 271 ASN A N 1
ATOM 2044 C CA . ASN A 1 271 ? -20.243 -6.535 17.232 1.00 93.56 271 ASN A CA 1
ATOM 2045 C C . ASN A 1 271 ? -19.731 -7.434 18.361 1.00 93.56 271 ASN A C 1
ATOM 2047 O O . ASN A 1 271 ? -20.359 -8.450 18.660 1.00 93.56 271 ASN A O 1
ATOM 2051 N N . LEU A 1 272 ? -18.641 -7.052 19.033 1.00 94.88 272 LEU A N 1
ATOM 2052 C CA . LEU A 1 272 ? -18.193 -7.739 20.243 1.00 94.88 272 LEU A CA 1
ATOM 2053 C C . LEU A 1 272 ? -19.240 -7.632 21.360 1.00 94.88 272 LEU A C 1
ATOM 2055 O O . LEU A 1 272 ? -19.557 -8.636 21.994 1.00 94.88 272 LEU A O 1
ATOM 2059 N N . ALA A 1 273 ? -19.817 -6.441 21.557 1.00 95.50 273 ALA A N 1
ATOM 2060 C CA . ALA A 1 273 ? -20.861 -6.205 22.550 1.00 95.50 273 ALA A CA 1
ATOM 2061 C C . ALA A 1 273 ? -22.106 -7.063 22.281 1.00 95.50 273 ALA A C 1
ATOM 2063 O O . ALA A 1 273 ? -22.640 -7.691 23.192 1.00 95.50 273 ALA A O 1
ATOM 2064 N N . VAL A 1 274 ? -22.527 -7.140 21.015 1.00 94.00 274 VAL A N 1
ATOM 2065 C CA . VAL A 1 274 ? -23.625 -8.007 20.568 1.00 94.00 274 VAL A CA 1
ATOM 2066 C C . VAL A 1 274 ? -23.313 -9.477 20.844 1.00 94.00 274 VAL A C 1
ATOM 2068 O O . VAL A 1 274 ? -24.149 -10.172 21.416 1.00 94.00 274 VAL A O 1
ATOM 2071 N N . ALA A 1 275 ? -22.118 -9.953 20.481 1.00 93.31 275 ALA A N 1
ATOM 2072 C CA . ALA A 1 275 ? -21.727 -11.348 20.683 1.00 93.31 275 ALA A CA 1
ATOM 2073 C C . ALA A 1 275 ? -21.685 -11.736 22.173 1.00 93.31 275 ALA A C 1
ATOM 2075 O O . ALA A 1 275 ? -22.118 -12.831 22.533 1.00 93.31 275 ALA A O 1
ATOM 2076 N N . MET A 1 276 ? -21.205 -10.839 23.040 1.00 94.56 276 MET A N 1
ATOM 2077 C CA . MET A 1 276 ? -21.211 -11.026 24.496 1.00 94.56 276 MET A CA 1
ATOM 2078 C C . MET A 1 276 ? -22.637 -11.034 25.067 1.00 94.56 276 MET A C 1
ATOM 2080 O O . MET A 1 276 ? -22.980 -11.913 25.854 1.00 94.56 276 MET A O 1
ATOM 2084 N N . ALA A 1 277 ? -23.493 -10.105 24.634 1.00 94.38 277 ALA A N 1
ATOM 2085 C CA . ALA A 1 277 ? -24.871 -10.009 25.114 1.00 94.38 277 ALA A CA 1
ATOM 2086 C C . ALA A 1 277 ? -25.735 -11.212 24.690 1.00 94.38 277 ALA A C 1
ATOM 2088 O O . ALA A 1 277 ? -26.511 -11.743 25.488 1.00 94.38 277 ALA A O 1
ATOM 2089 N N . GLN A 1 278 ? -25.549 -11.696 23.456 1.00 91.75 278 GLN A N 1
ATOM 2090 C CA . GLN A 1 278 ? -26.184 -12.919 22.948 1.00 91.75 278 GLN A CA 1
ATOM 2091 C C . GLN A 1 278 ? -25.727 -14.178 23.694 1.00 91.75 278 GLN A C 1
ATOM 2093 O O . GLN A 1 278 ? -26.490 -15.136 23.790 1.00 91.75 278 GLN A O 1
ATOM 2098 N N . ALA A 1 279 ? -24.507 -14.177 24.236 1.00 91.12 279 ALA A N 1
ATOM 2099 C CA . ALA A 1 279 ? -24.005 -15.256 25.080 1.00 91.12 279 ALA A CA 1
ATOM 2100 C C . ALA A 1 279 ? -24.535 -15.201 26.527 1.00 91.12 279 ALA A C 1
ATOM 2102 O O . ALA A 1 279 ? -24.259 -16.112 27.305 1.00 91.12 279 ALA A O 1
ATOM 2103 N N . GLY A 1 280 ? -25.323 -14.176 26.872 1.00 92.31 280 GLY A N 1
ATOM 2104 C CA . GLY A 1 280 ? -26.016 -14.048 28.154 1.00 92.31 280 GLY A CA 1
ATOM 2105 C C . GLY A 1 280 ? -25.436 -13.000 29.105 1.00 92.31 280 GLY A C 1
ATOM 2106 O O . GLY A 1 280 ? -26.075 -12.713 30.115 1.00 92.31 280 GLY A O 1
ATOM 2107 N N . ASN A 1 281 ? -24.285 -12.399 28.790 1.00 93.88 281 ASN A N 1
ATOM 2108 C CA . ASN A 1 281 ? -23.655 -11.400 29.655 1.00 93.88 281 ASN A CA 1
ATOM 2109 C C . ASN A 1 281 ? -24.468 -10.098 29.652 1.00 93.88 281 ASN A C 1
ATOM 2111 O O . ASN A 1 281 ? -24.907 -9.632 28.598 1.00 93.88 281 ASN A O 1
ATOM 2115 N N . GLN A 1 282 ? -24.610 -9.458 30.813 1.00 95.88 282 GLN A N 1
ATOM 2116 C CA . GLN A 1 282 ? -25.095 -8.082 30.898 1.00 95.88 282 GLN A CA 1
ATOM 2117 C C . GLN A 1 282 ? -23.978 -7.135 30.461 1.00 95.88 282 GLN A C 1
ATOM 2119 O O . GLN A 1 282 ? -23.043 -6.867 31.216 1.00 95.88 282 GLN A O 1
ATOM 2124 N N . VAL A 1 283 ? -24.068 -6.625 29.233 1.00 96.62 283 VAL A N 1
ATOM 2125 C CA . VAL A 1 283 ? -23.049 -5.758 28.637 1.00 96.62 283 VAL A CA 1
ATOM 2126 C C . VAL A 1 283 ? -23.508 -4.308 28.676 1.00 96.62 283 VAL A C 1
ATOM 2128 O O . VAL A 1 283 ? -24.602 -3.961 28.214 1.00 96.62 283 VAL A O 1
ATOM 2131 N N . LEU A 1 284 ? -22.635 -3.440 29.179 1.00 97.12 284 LEU A N 1
ATOM 2132 C CA . LEU A 1 284 ? -22.781 -2.001 29.039 1.00 97.12 284 LEU A CA 1
ATOM 2133 C C . LEU A 1 284 ? -21.715 -1.465 28.089 1.00 97.12 284 LEU A C 1
ATOM 2135 O O . LEU A 1 284 ? -20.520 -1.522 28.367 1.00 97.12 284 LEU A O 1
ATOM 2139 N N . LEU A 1 285 ? -22.164 -0.924 26.965 1.00 96.31 285 LEU A N 1
ATOM 2140 C CA . LEU A 1 285 ? -21.308 -0.277 25.989 1.00 96.31 285 LEU A CA 1
ATOM 2141 C C . LEU A 1 285 ? -21.290 1.233 26.243 1.00 96.31 285 LEU A C 1
ATOM 2143 O O . LEU A 1 285 ? -22.344 1.853 26.334 1.00 96.31 285 LEU A O 1
ATOM 2147 N N . VAL A 1 286 ? -20.105 1.824 26.347 1.00 95.88 286 VAL A N 1
ATOM 2148 C CA . VAL A 1 286 ? -19.896 3.258 26.569 1.00 95.88 286 VAL A CA 1
ATOM 2149 C C . VAL A 1 286 ? -19.171 3.841 25.361 1.00 95.88 286 VAL A C 1
ATOM 2151 O O . VAL A 1 286 ? -18.058 3.420 25.042 1.00 95.88 286 VAL A O 1
ATOM 2154 N N . ASP A 1 287 ? -19.790 4.810 24.683 1.00 94.69 287 ASP A N 1
ATOM 2155 C CA . ASP A 1 287 ? -19.133 5.558 23.610 1.00 94.69 287 ASP A CA 1
ATOM 2156 C C . ASP A 1 287 ? -18.370 6.751 24.199 1.00 94.69 287 ASP A C 1
ATOM 2158 O O . ASP A 1 287 ? -18.951 7.792 24.499 1.00 94.69 287 ASP A O 1
ATOM 2162 N N . ALA A 1 288 ? -17.065 6.580 24.404 1.00 93.44 288 ALA A N 1
ATOM 2163 C CA . ALA A 1 288 ? -16.166 7.619 24.896 1.00 93.44 288 ALA A CA 1
ATOM 2164 C C . ALA A 1 288 ? -15.415 8.353 23.770 1.00 93.44 288 ALA A C 1
ATOM 2166 O O . ALA A 1 288 ? -14.559 9.196 24.042 1.00 93.44 288 ALA A O 1
ATOM 2167 N N . ASP A 1 289 ? -15.749 8.091 22.501 1.00 92.25 289 ASP A N 1
ATOM 2168 C CA . ASP A 1 289 ? -15.292 8.900 21.370 1.00 92.25 289 ASP A CA 1
ATOM 2169 C C . ASP A 1 289 ? -16.189 10.137 21.218 1.00 92.25 289 ASP A C 1
ATOM 2171 O O . ASP A 1 289 ? -17.080 10.213 20.373 1.00 92.25 289 ASP A O 1
ATOM 2175 N N . LEU A 1 290 ? -15.950 11.131 22.079 1.00 91.19 290 LEU A N 1
ATOM 2176 C CA . LEU A 1 290 ? -16.700 12.393 22.088 1.00 91.19 290 LEU A CA 1
ATOM 2177 C C . LEU A 1 290 ? -16.395 13.288 20.870 1.00 91.19 290 LEU A C 1
ATOM 2179 O O . LEU A 1 290 ? -17.044 14.323 20.697 1.00 91.19 290 LEU A O 1
ATOM 2183 N N . ARG A 1 291 ? -15.397 12.917 20.051 1.00 88.62 291 ARG A N 1
ATOM 2184 C CA . ARG A 1 291 ? -14.947 13.660 18.863 1.00 88.62 291 ARG A CA 1
ATOM 2185 C C . ARG A 1 291 ? -15.701 13.208 17.623 1.00 88.62 291 ARG A C 1
ATOM 2187 O O . ARG A 1 291 ? -16.266 14.030 16.907 1.00 88.62 291 ARG A O 1
ATOM 2194 N N . GLU A 1 292 ? -15.727 11.900 17.387 1.00 87.88 292 GLU A N 1
ATOM 2195 C CA . GLU A 1 292 ? -16.436 11.287 16.267 1.00 87.88 292 GLU A CA 1
ATOM 2196 C C . GLU A 1 292 ? -17.358 10.158 16.753 1.00 87.88 292 GLU A C 1
ATOM 2198 O O . GLU A 1 292 ? -17.087 8.981 16.489 1.00 87.88 292 GLU A O 1
ATOM 2203 N N . PRO A 1 293 ? -18.481 10.482 17.421 1.00 90.56 293 PRO A N 1
ATOM 2204 C CA . PRO A 1 293 ? -19.393 9.467 17.926 1.00 90.56 293 PRO A CA 1
ATOM 2205 C C . PRO A 1 293 ? -20.062 8.710 16.777 1.00 90.56 293 PRO A C 1
ATOM 2207 O O . PRO A 1 293 ? -20.614 9.293 15.830 1.00 90.56 293 PRO A O 1
ATOM 2210 N N . ARG A 1 294 ? -19.985 7.378 16.845 1.00 89.81 294 ARG A N 1
ATOM 2211 C CA . ARG A 1 294 ? -20.487 6.480 15.791 1.00 89.81 294 ARG A CA 1
ATOM 2212 C C . ARG A 1 294 ? -21.406 5.389 16.319 1.00 89.81 294 ARG A C 1
ATOM 2214 O O . ARG A 1 294 ? -22.239 4.917 15.546 1.00 89.81 294 ARG A O 1
ATOM 2221 N N . LEU A 1 295 ? -21.311 5.003 17.594 1.00 91.62 295 LEU A N 1
ATOM 2222 C CA . LEU A 1 295 ? -22.073 3.860 18.106 1.00 91.62 295 LEU A CA 1
ATOM 2223 C C . LEU A 1 295 ? -23.580 4.119 18.113 1.00 91.62 295 LEU A C 1
ATOM 2225 O O . LEU A 1 295 ? -24.352 3.223 17.785 1.00 91.62 295 LEU A O 1
ATOM 2229 N N . ASN A 1 296 ? -24.012 5.353 18.377 1.00 91.38 296 ASN A N 1
ATOM 2230 C CA . ASN A 1 296 ? -25.425 5.722 18.289 1.00 91.38 296 ASN A CA 1
ATOM 2231 C C . ASN A 1 296 ? -26.007 5.430 16.890 1.00 91.38 296 ASN A C 1
ATOM 2233 O O . ASN A 1 296 ? -27.114 4.913 16.780 1.00 91.38 296 ASN A O 1
ATOM 2237 N N . LYS A 1 297 ? -25.239 5.682 15.819 1.00 89.69 297 LYS A N 1
ATOM 2238 C CA . LYS A 1 297 ? -25.654 5.392 14.438 1.00 89.69 297 LYS A CA 1
ATOM 2239 C C . LYS A 1 297 ? -25.696 3.891 14.163 1.00 89.69 297 LYS A C 1
ATOM 2241 O O . LYS A 1 297 ? -26.619 3.443 13.495 1.00 89.69 297 LYS A O 1
ATOM 2246 N N . VAL A 1 298 ? -24.734 3.130 14.694 1.00 88.31 298 VAL A N 1
ATOM 2247 C CA . VAL A 1 298 ? -24.686 1.662 14.557 1.00 88.31 298 VAL A CA 1
ATOM 2248 C C . VAL A 1 298 ? -25.921 1.006 15.183 1.00 88.31 298 VAL A C 1
ATOM 2250 O O . VAL A 1 298 ? -26.491 0.094 14.595 1.00 88.31 298 VAL A O 1
ATOM 2253 N N . PHE A 1 299 ? -26.375 1.501 16.338 1.00 89.56 299 PHE A N 1
ATOM 2254 C CA . PHE A 1 299 ? -27.547 0.965 17.042 1.00 89.56 299 PHE A CA 1
ATOM 2255 C C . PHE A 1 299 ? -28.875 1.664 16.698 1.00 89.56 299 PHE A C 1
ATOM 2257 O O . PHE A 1 299 ? -29.910 1.285 17.242 1.00 89.56 299 PHE A O 1
ATOM 2264 N N . GLY A 1 300 ? -28.875 2.668 15.813 1.00 88.81 300 GLY A N 1
ATOM 2265 C CA . GLY A 1 300 ? -30.086 3.405 15.430 1.00 88.81 300 GLY A CA 1
ATOM 2266 C C . GLY A 1 300 ? -30.701 4.242 16.562 1.00 88.81 300 GLY A C 1
ATOM 2267 O O . GLY A 1 300 ? -31.919 4.380 16.632 1.00 88.81 300 GLY A O 1
ATOM 2268 N N . LEU A 1 301 ? -29.870 4.776 17.460 1.00 90.06 301 LEU A N 1
ATOM 2269 C CA . LEU A 1 301 ? -30.275 5.537 18.644 1.00 90.06 301 LEU A CA 1
ATOM 2270 C C . LEU A 1 301 ? -29.995 7.040 18.484 1.00 90.06 301 LEU A C 1
ATOM 2272 O O . LEU A 1 301 ? -29.092 7.461 17.750 1.00 90.06 301 LEU A O 1
ATOM 2276 N N . THR A 1 302 ? -30.763 7.862 19.203 1.00 90.62 302 THR A N 1
ATOM 2277 C CA . THR A 1 302 ? -30.511 9.305 19.300 1.00 90.62 302 THR A CA 1
ATOM 2278 C C . THR A 1 302 ? -29.259 9.584 20.135 1.00 90.62 302 THR A C 1
ATOM 2280 O O . THR A 1 302 ? -28.796 8.738 20.900 1.00 90.62 302 THR A O 1
ATOM 2283 N N . ASN A 1 303 ? -28.669 10.766 19.953 1.00 90.75 303 ASN A N 1
ATOM 2284 C CA . ASN A 1 303 ? -27.409 11.158 20.597 1.00 90.75 303 ASN A CA 1
ATOM 2285 C C . ASN A 1 303 ? -27.510 12.540 21.261 1.00 90.75 303 ASN A C 1
ATOM 2287 O O . ASN A 1 303 ? -26.523 13.265 21.356 1.00 90.75 303 ASN A O 1
ATOM 2291 N N . ASP A 1 304 ? -28.720 12.913 21.682 1.00 89.25 304 ASP A N 1
ATOM 2292 C CA . ASP A 1 304 ? -29.008 14.218 22.292 1.00 89.25 304 ASP A CA 1
ATOM 2293 C C . ASP A 1 304 ? -28.522 14.288 23.747 1.00 89.25 304 ASP A C 1
ATOM 2295 O O . ASP A 1 304 ? -28.168 15.353 24.246 1.00 89.25 304 ASP A O 1
ATOM 2299 N N . VAL A 1 305 ? -28.482 13.135 24.422 1.00 90.00 305 VAL A N 1
ATOM 2300 C CA . VAL A 1 305 ? -28.009 12.958 25.799 1.00 90.00 305 VAL A CA 1
ATOM 2301 C C . VAL A 1 305 ? -27.081 11.747 25.824 1.00 90.00 305 VAL A C 1
ATOM 2303 O O . VAL A 1 305 ? -27.393 10.724 25.221 1.00 90.00 305 VAL A O 1
ATOM 2306 N N . GLY A 1 306 ? -25.947 11.858 26.510 1.00 91.81 306 GLY A N 1
ATOM 2307 C CA . GLY A 1 306 ? -24.948 10.798 26.611 1.00 91.81 306 GLY A CA 1
ATOM 2308 C C . GLY A 1 306 ? -23.808 11.137 27.570 1.00 91.81 306 GLY A C 1
ATOM 2309 O O . GLY A 1 306 ? -23.984 11.923 28.504 1.00 91.81 306 GLY A O 1
ATOM 2310 N N . LEU A 1 307 ? -22.636 10.548 27.339 1.00 91.12 307 LEU A N 1
ATOM 2311 C CA . LEU A 1 307 ? -21.451 10.687 28.182 1.00 91.12 307 LEU A CA 1
ATOM 2312 C C . LEU A 1 307 ? -20.996 12.148 28.332 1.00 91.12 307 LEU A C 1
ATOM 2314 O O . LEU A 1 307 ? -20.709 12.574 29.446 1.00 91.12 307 LEU A O 1
ATOM 2318 N N . SER A 1 308 ? -20.993 12.944 27.260 1.00 91.31 308 SER A N 1
ATOM 2319 C CA . SER A 1 308 ? -20.586 14.352 27.295 1.00 91.31 308 SER A CA 1
ATOM 2320 C C . SER A 1 308 ? -21.486 15.190 28.205 1.00 91.31 308 SER A C 1
ATOM 2322 O O . SER A 1 308 ? -20.996 15.893 29.088 1.00 91.31 308 SER A O 1
ATOM 2324 N N . THR A 1 309 ? -22.808 15.066 28.060 1.00 89.62 309 THR A N 1
ATOM 2325 C CA . THR A 1 309 ? -23.786 15.749 28.925 1.00 89.62 309 THR A CA 1
ATOM 2326 C C . THR A 1 309 ? -23.742 15.233 30.361 1.00 89.62 309 THR A C 1
ATOM 2328 O O . THR A 1 309 ? -23.885 16.010 31.304 1.00 89.62 309 THR A O 1
ATOM 2331 N N . LEU A 1 310 ? -23.511 13.928 30.542 1.00 89.38 310 LEU A N 1
ATOM 2332 C CA . LEU A 1 310 ? -23.415 13.297 31.853 1.00 89.38 310 LEU A CA 1
ATOM 2333 C C . LEU A 1 310 ? -22.205 13.833 32.625 1.00 89.38 310 LEU A C 1
ATOM 2335 O O . LEU A 1 310 ? -22.359 14.281 33.761 1.00 89.38 310 LEU A O 1
ATOM 2339 N N . LEU A 1 311 ? -21.029 13.854 31.997 1.00 87.50 311 LEU A N 1
ATOM 2340 C CA . LEU A 1 311 ? -19.802 14.372 32.600 1.00 87.50 311 LEU A CA 1
ATOM 2341 C C . LEU A 1 311 ? -19.896 15.880 32.864 1.00 87.50 311 LEU A C 1
ATOM 2343 O O . LEU A 1 311 ? -19.530 16.321 33.951 1.00 87.50 311 LEU A O 1
ATOM 2347 N N . ALA A 1 312 ? -20.501 16.652 31.953 1.00 85.81 312 ALA A N 1
ATOM 2348 C CA . ALA A 1 312 ? -20.756 18.080 32.167 1.00 85.81 312 ALA A CA 1
ATOM 2349 C C . ALA A 1 312 ? -21.670 18.354 33.381 1.00 85.81 312 ALA A C 1
ATOM 2351 O O . ALA A 1 312 ? -21.518 19.368 34.059 1.00 85.81 312 ALA A O 1
ATOM 2352 N N . SER A 1 313 ? -22.596 17.438 33.691 1.00 83.38 313 SER A N 1
ATOM 2353 C CA . SER A 1 313 ? -23.479 17.513 34.868 1.00 83.38 313 SER A CA 1
ATOM 2354 C C . SER A 1 313 ? -22.881 16.923 36.159 1.00 83.38 313 SER A C 1
ATOM 2356 O O . SER A 1 313 ? -23.561 16.853 37.186 1.00 83.38 313 SER A O 1
ATOM 2358 N N . GLY A 1 314 ? -21.615 16.487 36.135 1.00 76.06 314 GLY A N 1
ATOM 2359 C CA . GLY A 1 314 ? -20.934 15.889 37.288 1.00 76.06 314 GLY A CA 1
ATOM 2360 C C . GLY A 1 314 ? -21.253 14.408 37.529 1.00 76.06 314 GLY A C 1
ATOM 2361 O O . GLY A 1 314 ? -21.104 13.939 38.657 1.00 76.06 314 GLY A O 1
ATOM 2362 N N . ALA A 1 315 ? -21.692 13.687 36.492 1.00 75.06 315 ALA A N 1
ATOM 2363 C CA . ALA A 1 315 ? -21.901 12.235 36.454 1.00 75.06 315 ALA A CA 1
ATOM 2364 C C . ALA A 1 315 ? -22.966 11.644 37.407 1.00 75.06 315 ALA A C 1
ATOM 2366 O O . ALA A 1 315 ? -22.939 10.450 37.676 1.00 75.06 315 ALA A O 1
ATOM 2367 N N . LYS A 1 316 ? -23.926 12.441 37.899 1.00 71.81 316 LYS A N 1
ATOM 2368 C CA . LYS A 1 316 ? -24.885 11.988 38.931 1.00 71.81 316 LYS A CA 1
ATOM 2369 C C . LYS A 1 316 ? -26.050 11.126 38.419 1.00 71.81 316 LYS A C 1
ATOM 2371 O O . LYS A 1 316 ? -26.463 10.212 39.117 1.00 71.81 316 LYS A O 1
ATOM 2376 N N . ASP A 1 317 ? -26.566 11.399 37.218 1.00 81.25 317 ASP A N 1
ATOM 2377 C CA . ASP A 1 317 ? -27.768 10.744 36.660 1.00 81.25 317 ASP A CA 1
ATOM 2378 C C . ASP A 1 317 ? -27.437 9.844 35.455 1.00 81.25 317 ASP A C 1
ATOM 2380 O O . ASP A 1 317 ? -28.044 9.928 34.379 1.00 81.25 317 ASP A O 1
ATOM 2384 N N . TRP A 1 318 ? -26.455 8.950 35.610 1.00 84.69 318 TRP A N 1
ATOM 2385 C CA . TRP A 1 318 ? -26.040 8.061 34.517 1.00 84.69 318 TRP A CA 1
ATOM 2386 C C . TRP A 1 318 ? -27.182 7.160 34.029 1.00 84.69 318 TRP A C 1
ATOM 2388 O O . TRP A 1 318 ? -27.297 6.916 32.829 1.00 84.69 318 TRP A O 1
ATOM 2398 N N . ALA A 1 319 ? -28.084 6.734 34.921 1.00 86.19 319 ALA A N 1
ATOM 2399 C CA . ALA A 1 319 ? -29.183 5.825 34.592 1.00 86.19 319 ALA A CA 1
ATOM 2400 C C . ALA A 1 319 ? -30.146 6.396 33.537 1.00 86.19 319 ALA A C 1
ATOM 2402 O O . ALA A 1 319 ? -30.679 5.647 32.720 1.00 86.19 319 ALA A O 1
ATOM 2403 N N . ARG A 1 320 ? -30.335 7.723 33.513 1.00 86.44 320 ARG A N 1
ATOM 2404 C CA . ARG A 1 320 ? -31.186 8.411 32.529 1.00 86.44 320 ARG A CA 1
ATOM 2405 C C . ARG A 1 320 ? -30.528 8.512 31.150 1.00 86.44 320 ARG A C 1
ATOM 2407 O O . ARG A 1 320 ? -31.229 8.632 30.151 1.00 86.44 320 ARG A O 1
ATOM 2414 N N . CYS A 1 321 ? -29.199 8.474 31.105 1.00 88.44 321 CYS A N 1
ATOM 2415 C CA . CYS A 1 321 ? -28.420 8.606 29.876 1.00 88.44 321 CYS A CA 1
ATOM 2416 C C . CYS A 1 321 ? -28.212 7.261 29.162 1.00 88.44 321 CYS A C 1
ATOM 2418 O O . CYS A 1 321 ? -27.766 7.241 28.018 1.00 88.44 321 CYS A O 1
ATOM 2420 N N . ILE A 1 322 ? -28.522 6.137 29.817 1.00 91.81 322 ILE A N 1
ATOM 2421 C CA . ILE A 1 322 ? -28.394 4.806 29.224 1.00 91.81 322 ILE A CA 1
ATOM 2422 C C . ILE A 1 322 ? -29.610 4.498 28.348 1.00 91.81 322 ILE A C 1
ATOM 2424 O O . ILE A 1 322 ? -30.744 4.403 28.818 1.00 91.81 322 ILE A O 1
ATOM 2428 N N . ALA A 1 323 ? -29.347 4.247 27.070 1.00 92.06 323 ALA A N 1
ATOM 2429 C CA . ALA A 1 323 ? -30.323 3.767 26.112 1.00 92.06 323 ALA A CA 1
ATOM 2430 C C . ALA A 1 323 ? -30.344 2.231 26.072 1.00 92.06 323 ALA A C 1
ATOM 2432 O O . ALA A 1 323 ? -29.307 1.558 26.071 1.00 92.06 323 ALA A O 1
ATOM 2433 N N . LYS A 1 324 ? -31.548 1.656 26.005 1.00 93.00 324 LYS A N 1
ATOM 2434 C CA . LYS A 1 324 ? -31.720 0.233 25.690 1.00 93.00 324 LYS A CA 1
ATOM 2435 C C . LYS A 1 324 ? -31.529 0.034 24.191 1.00 93.00 324 LYS A C 1
ATOM 2437 O O . LYS A 1 324 ? -32.074 0.798 23.398 1.00 93.00 324 LYS A O 1
ATOM 2442 N N . THR A 1 325 ? -30.771 -0.989 23.814 1.00 92.50 325 THR A N 1
ATOM 2443 C CA . THR A 1 325 ? -30.633 -1.376 22.406 1.00 92.50 325 THR A CA 1
ATOM 2444 C C . THR A 1 325 ? -31.738 -2.364 22.015 1.00 92.50 325 THR A C 1
ATOM 2446 O O . THR A 1 325 ? -32.479 -2.852 22.871 1.00 92.50 325 THR A O 1
ATOM 2449 N N . SER A 1 326 ? -31.851 -2.684 20.724 1.00 90.31 326 SER A N 1
ATOM 2450 C CA . SER A 1 326 ? -32.716 -3.770 20.236 1.00 90.31 326 SER A CA 1
ATOM 2451 C C . SER A 1 326 ? -32.242 -5.165 20.669 1.00 90.31 326 SER A C 1
ATOM 2453 O O . SER A 1 326 ? -32.969 -6.142 20.497 1.00 90.31 326 SER A O 1
ATOM 2455 N N . VAL A 1 327 ? -31.036 -5.268 21.231 1.00 90.19 327 VAL A N 1
ATOM 2456 C CA . VAL A 1 327 ? -30.395 -6.523 21.618 1.00 90.19 327 VAL A CA 1
ATOM 2457 C C . VAL A 1 327 ? -30.616 -6.756 23.114 1.00 90.19 327 VAL A C 1
ATOM 2459 O O . VAL A 1 327 ? -30.248 -5.900 23.927 1.00 90.19 327 VAL A O 1
ATOM 2462 N N . PRO A 1 328 ? -31.198 -7.900 23.517 1.00 92.50 328 PRO A N 1
ATOM 2463 C CA . PRO A 1 328 ? -31.324 -8.255 24.927 1.00 92.50 328 PRO A CA 1
ATOM 2464 C C . PRO A 1 328 ? -29.961 -8.244 25.628 1.00 92.50 328 PRO A C 1
ATOM 2466 O O . PRO A 1 328 ? -28.956 -8.604 25.024 1.00 92.50 328 PRO A O 1
ATOM 2469 N N . ASN A 1 329 ? -29.934 -7.846 26.902 1.00 94.31 329 ASN A N 1
ATOM 2470 C CA . ASN A 1 329 ? -28.725 -7.755 27.739 1.00 94.31 329 ASN A CA 1
ATOM 2471 C C . ASN A 1 329 ? -27.664 -6.737 27.278 1.00 94.31 329 ASN A C 1
ATOM 2473 O O . ASN A 1 329 ? -26.610 -6.646 27.902 1.00 94.31 329 ASN A O 1
ATOM 2477 N N . LEU A 1 330 ? -27.935 -5.937 26.238 1.00 96.12 330 LEU A N 1
ATOM 2478 C CA . LEU A 1 330 ? -27.036 -4.886 25.770 1.00 96.12 330 LEU A CA 1
ATOM 2479 C C . LEU A 1 330 ? -27.649 -3.500 25.967 1.00 96.12 330 LEU A C 1
ATOM 2481 O O . LEU A 1 330 ? -28.703 -3.154 25.415 1.00 96.12 330 LEU A O 1
ATOM 2485 N N . ARG A 1 331 ? -26.937 -2.670 26.723 1.00 96.12 331 ARG A N 1
ATOM 2486 C CA . ARG A 1 331 ? -27.262 -1.258 26.933 1.00 96.12 331 ARG A CA 1
ATOM 2487 C C . ARG A 1 331 ? -26.143 -0.377 26.390 1.00 96.12 331 ARG A C 1
ATOM 2489 O O . ARG A 1 331 ? -24.978 -0.761 26.446 1.00 96.12 331 ARG A O 1
ATOM 2496 N N . LEU A 1 332 ? -26.504 0.800 25.884 1.00 95.56 332 LEU A N 1
ATOM 2497 C CA . LEU A 1 332 ? -25.567 1.783 25.345 1.00 95.56 332 LEU A CA 1
ATOM 2498 C C . LEU A 1 332 ? -25.655 3.078 26.155 1.00 95.56 332 LEU A C 1
ATOM 2500 O O . LEU A 1 332 ? -26.728 3.663 26.273 1.00 95.56 332 LEU A O 1
ATOM 2504 N N . LEU A 1 333 ? -24.521 3.551 26.656 1.00 95.75 333 LEU A N 1
ATOM 2505 C CA . LEU A 1 333 ? -24.314 4.946 27.017 1.00 95.75 333 LEU A CA 1
ATOM 2506 C C . LEU A 1 333 ? -23.697 5.644 25.792 1.00 95.75 333 LEU A C 1
ATOM 2508 O O . LEU A 1 333 ? -22.501 5.469 25.539 1.00 95.75 333 LEU A O 1
ATOM 2512 N N . PRO A 1 334 ? -24.495 6.362 24.980 1.00 94.88 334 PRO A N 1
ATOM 2513 C CA . PRO A 1 334 ? -23.982 7.049 23.802 1.00 94.88 334 PRO A CA 1
ATOM 2514 C C . PRO A 1 334 ? -23.064 8.202 24.221 1.00 94.88 334 PRO A C 1
ATOM 2516 O O . PRO A 1 334 ? -23.083 8.636 25.372 1.00 94.88 334 PRO A O 1
ATOM 2519 N N . ALA A 1 335 ? -22.276 8.729 23.288 1.00 93.12 335 ALA A N 1
ATOM 2520 C CA . ALA A 1 335 ? -21.325 9.799 23.580 1.00 93.12 335 ALA A CA 1
ATOM 2521 C C . ALA A 1 335 ? -22.021 11.110 23.960 1.00 93.12 335 ALA A C 1
ATOM 2523 O O . ALA A 1 335 ? -21.482 11.887 24.739 1.00 93.12 335 ALA A O 1
ATOM 2524 N N . GLY A 1 336 ? -23.229 11.346 23.444 1.00 92.06 336 GLY A N 1
ATOM 2525 C CA . GLY A 1 336 ? -23.908 12.634 23.516 1.00 92.06 336 GLY A CA 1
ATOM 2526 C C . GLY A 1 336 ? -23.409 13.605 22.438 1.00 92.06 336 GLY A C 1
ATOM 2527 O O . GLY A 1 336 ? -22.626 13.220 21.559 1.00 92.06 336 GLY A O 1
ATOM 2528 N N . PRO A 1 337 ? -23.854 14.872 22.477 1.00 90.38 337 PRO A N 1
ATOM 2529 C CA . PRO A 1 337 ? -23.409 15.907 21.552 1.00 90.38 337 PR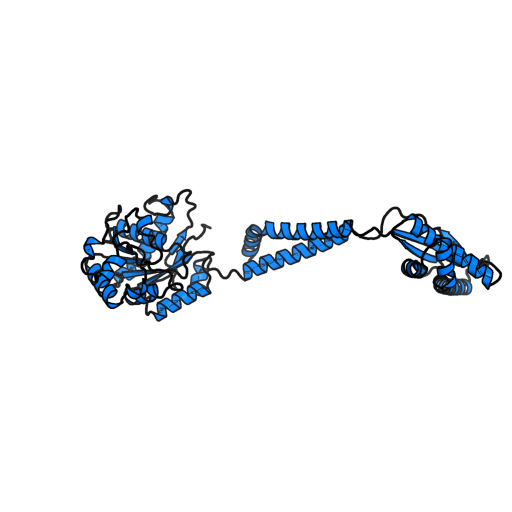O A CA 1
ATOM 2530 C C . PRO A 1 337 ? -21.883 16.019 21.531 1.00 90.38 337 PRO A C 1
ATOM 2532 O O . PRO A 1 337 ? -21.237 15.862 22.572 1.00 90.38 337 PRO A O 1
ATOM 2535 N N . VAL A 1 338 ? -21.326 16.301 20.347 1.00 89.00 338 VAL A N 1
ATOM 2536 C CA . VAL A 1 338 ? -19.877 16.468 20.151 1.00 89.00 338 VAL A CA 1
ATOM 2537 C C . VAL A 1 338 ? -19.365 17.536 21.114 1.00 89.00 338 VAL A C 1
ATOM 2539 O O . VAL A 1 338 ? -19.853 18.668 21.119 1.00 89.00 338 VAL A O 1
ATOM 2542 N N . ALA A 1 339 ? -18.402 17.158 21.952 1.00 81.31 339 ALA A N 1
ATOM 2543 C CA . ALA A 1 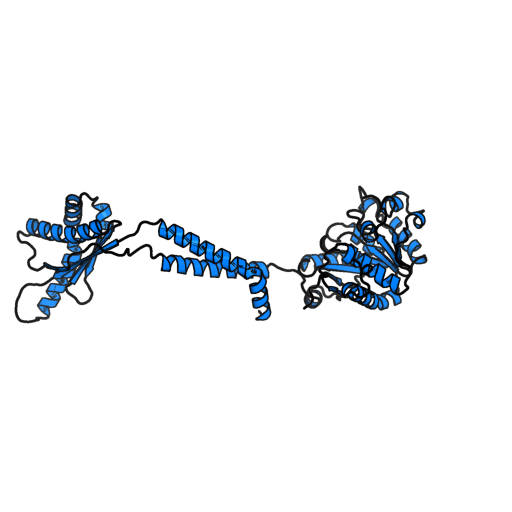339 ? -17.872 18.037 22.982 1.00 81.31 339 ALA A CA 1
ATOM 2544 C C . ALA A 1 339 ? -16.926 19.087 22.381 1.00 81.31 339 ALA A C 1
ATOM 2546 O O . ALA A 1 339 ? -16.082 18.760 21.548 1.00 81.31 339 ALA A O 1
ATOM 2547 N N . ALA A 1 340 ? -17.030 20.337 22.845 1.00 80.12 340 ALA A N 1
ATOM 2548 C CA . ALA A 1 340 ? -16.103 21.405 22.458 1.00 80.12 340 ALA A CA 1
ATOM 2549 C C . ALA A 1 340 ? -14.681 21.163 23.003 1.00 80.12 340 ALA A C 1
ATOM 2551 O O . ALA A 1 340 ? -13.707 21.427 22.303 1.00 80.12 340 ALA A O 1
ATOM 2552 N N . ASP A 1 341 ? -14.574 20.613 24.218 1.00 84.62 341 ASP A N 1
ATOM 2553 C CA . ASP A 1 341 ? -13.321 20.142 24.819 1.00 84.62 341 ASP A CA 1
ATOM 2554 C C . ASP A 1 341 ? -13.504 18.733 25.427 1.00 84.62 341 ASP A C 1
ATOM 2556 O O . ASP A 1 341 ? -13.886 18.594 26.592 1.00 84.62 341 ASP A O 1
ATOM 2560 N N . PRO A 1 342 ? -13.278 17.667 24.636 1.00 82.94 342 PRO A N 1
ATOM 2561 C CA . PRO A 1 342 ? -13.380 16.286 25.103 1.00 82.94 342 PRO A CA 1
ATOM 2562 C C . PRO A 1 342 ? -12.460 15.956 26.283 1.00 82.94 342 PRO A C 1
ATOM 2564 O O . PRO A 1 342 ? -12.877 15.243 27.193 1.00 82.94 342 PRO A O 1
ATOM 2567 N N . LEU A 1 343 ? -11.225 16.470 26.281 1.00 82.31 343 LEU A N 1
ATOM 2568 C CA . LEU A 1 343 ? -10.218 16.099 27.276 1.00 82.31 343 LEU A CA 1
ATOM 2569 C C . LEU A 1 343 ? -10.559 16.696 28.645 1.00 82.31 343 LEU A C 1
ATOM 2571 O O . LEU A 1 343 ? -10.442 16.006 29.654 1.00 82.31 343 LEU A O 1
ATOM 2575 N N . GLY A 1 344 ? -11.037 17.944 28.674 1.00 81.81 344 GLY A N 1
ATOM 2576 C CA . GLY A 1 344 ? -11.493 18.593 29.905 1.00 81.81 344 GLY A CA 1
ATOM 2577 C C . GLY A 1 344 ? -12.729 17.934 30.530 1.00 81.81 344 GLY A C 1
ATOM 2578 O O . GLY A 1 344 ? -12.879 17.950 31.750 1.00 81.81 344 GLY A O 1
ATOM 2579 N N . LEU A 1 345 ? -13.603 17.321 29.719 1.00 80.88 345 LEU A N 1
ATOM 2580 C CA . LEU A 1 345 ? -14.763 16.569 30.218 1.00 80.88 345 LEU A CA 1
ATOM 2581 C C . LEU A 1 345 ? -14.387 15.184 30.747 1.00 80.88 345 LEU A C 1
ATOM 2583 O O . LEU A 1 345 ? -14.999 14.712 31.706 1.00 80.88 345 LEU A O 1
ATOM 2587 N N . LEU A 1 346 ? -13.386 14.539 30.144 1.00 80.38 346 LEU A N 1
ATOM 2588 C CA . LEU A 1 346 ? -12.866 13.235 30.556 1.00 80.38 346 LEU A CA 1
ATOM 2589 C C . LEU A 1 346 ? -11.924 13.356 31.765 1.00 80.38 346 LEU A C 1
ATOM 2591 O O . LEU A 1 346 ? -10.841 12.773 31.800 1.00 80.38 346 LEU A O 1
ATOM 2595 N N . ASP A 1 347 ? -12.363 14.100 32.781 1.00 80.06 347 ASP A N 1
ATOM 2596 C CA . ASP A 1 347 ? -11.703 14.161 34.078 1.00 80.06 347 ASP A CA 1
ATOM 2597 C C . ASP A 1 347 ? -11.639 12.759 34.703 1.00 80.06 347 ASP A C 1
ATOM 2599 O O . ASP A 1 347 ? -12.651 12.066 34.880 1.00 80.06 347 ASP A O 1
ATOM 2603 N N . THR A 1 348 ? -10.424 12.359 35.070 1.00 79.19 348 THR A N 1
ATOM 2604 C CA . THR A 1 348 ? -10.086 11.043 35.609 1.00 79.19 348 THR A CA 1
ATOM 2605 C C . THR A 1 348 ? -10.914 10.697 36.849 1.00 79.19 348 THR A C 1
ATOM 2607 O O . THR A 1 348 ? -11.328 9.548 37.007 1.00 79.19 348 THR A O 1
ATOM 2610 N N . ALA A 1 349 ? -11.200 11.668 37.726 1.00 84.12 349 ALA A N 1
ATOM 2611 C CA . ALA A 1 349 ? -11.947 11.423 38.963 1.00 84.12 349 ALA A CA 1
ATOM 2612 C C . ALA A 1 349 ? -13.442 11.175 38.707 1.00 84.12 349 ALA A C 1
ATOM 2614 O O . ALA A 1 349 ? -14.062 10.325 39.351 1.00 84.12 349 ALA A O 1
ATOM 2615 N N . SER A 1 350 ? -14.034 11.907 37.767 1.00 84.31 350 SER A N 1
ATOM 2616 C CA . SER A 1 350 ? -15.436 11.734 37.374 1.00 84.31 350 SER A CA 1
ATOM 2617 C C . SER A 1 350 ? -15.643 10.453 36.563 1.00 84.31 350 SER A C 1
ATOM 2619 O O . SER A 1 350 ? -16.573 9.698 36.848 1.00 84.31 350 SER A O 1
ATOM 2621 N N . CYS A 1 351 ? -14.727 10.140 35.641 1.00 87.38 351 CYS A N 1
ATOM 2622 C CA . CYS A 1 351 ? -14.761 8.891 34.877 1.00 87.38 351 CYS A CA 1
ATOM 2623 C C . CYS A 1 351 ? -14.548 7.659 35.765 1.00 87.38 351 CYS A C 1
ATOM 2625 O O . CYS A 1 351 ? -15.247 6.665 35.593 1.00 87.38 351 CYS A O 1
ATOM 2627 N N . ARG A 1 352 ? -13.636 7.725 36.746 1.00 88.38 352 ARG A N 1
ATOM 2628 C CA . ARG A 1 352 ? -13.413 6.627 37.699 1.00 88.38 352 ARG A CA 1
ATOM 2629 C C . ARG A 1 352 ? -14.672 6.316 38.503 1.00 88.38 352 ARG A C 1
ATOM 2631 O O . ARG A 1 352 ? -15.090 5.166 38.534 1.00 88.38 352 ARG A O 1
ATOM 2638 N N . ARG A 1 353 ? -15.313 7.344 39.073 1.00 88.00 353 ARG A N 1
ATOM 2639 C CA . ARG A 1 353 ? -16.586 7.186 39.798 1.00 88.00 353 ARG A CA 1
ATOM 2640 C C . ARG A 1 353 ? -17.668 6.569 38.916 1.00 88.00 353 ARG A C 1
ATOM 2642 O O . ARG A 1 353 ? -18.319 5.622 39.340 1.00 88.00 353 ARG A O 1
ATOM 2649 N N . LEU A 1 354 ? -17.807 7.056 37.681 1.00 90.19 354 LEU A N 1
ATOM 2650 C CA . LEU A 1 354 ? -18.765 6.504 36.728 1.00 90.19 354 LEU A CA 1
ATOM 2651 C C . LEU A 1 354 ? -18.489 5.020 36.443 1.00 90.19 354 LEU A C 1
ATOM 2653 O O . LEU A 1 354 ? -19.400 4.209 36.540 1.00 90.19 354 LEU A O 1
ATOM 2657 N N . ILE A 1 355 ? -17.248 4.647 36.120 1.00 89.88 355 ILE A N 1
ATOM 2658 C CA . ILE A 1 355 ? -16.888 3.249 35.839 1.00 89.88 355 ILE A CA 1
ATOM 2659 C C . ILE A 1 355 ? -17.158 2.361 37.061 1.00 89.88 355 ILE A C 1
ATOM 2661 O O . ILE A 1 355 ? -17.744 1.291 36.906 1.00 89.88 355 ILE A O 1
ATOM 2665 N N . ASP A 1 356 ? -16.796 2.807 38.265 1.00 89.25 356 ASP A N 1
ATOM 2666 C CA . ASP A 1 356 ? -17.014 2.048 39.501 1.00 89.25 356 ASP A CA 1
ATOM 2667 C C . ASP A 1 356 ? -18.506 1.845 39.814 1.00 89.25 356 ASP A C 1
ATOM 2669 O O . ASP A 1 356 ? -18.909 0.752 40.213 1.00 89.25 356 ASP A O 1
ATOM 2673 N N . GLU A 1 357 ? -19.354 2.845 39.564 1.00 90.12 357 GLU A N 1
ATOM 2674 C CA . GLU A 1 357 ? -20.809 2.697 39.691 1.00 90.12 357 GLU A CA 1
ATOM 2675 C C . GLU A 1 357 ? -21.375 1.733 38.639 1.00 90.12 357 GLU A C 1
ATOM 2677 O O . GLU A 1 357 ? -22.158 0.833 38.965 1.00 90.12 357 GLU A O 1
ATOM 2682 N N . LEU A 1 358 ? -20.940 1.867 37.383 1.00 90.44 358 LEU A N 1
ATOM 2683 C CA . LEU A 1 358 ? -21.392 1.021 36.279 1.00 90.44 358 LEU A CA 1
ATOM 2684 C C . LEU A 1 358 ? -20.971 -0.446 36.446 1.00 90.44 358 LEU A C 1
ATOM 2686 O O . LEU A 1 358 ? -21.708 -1.335 36.013 1.00 90.44 358 LEU A O 1
ATOM 2690 N N . ARG A 1 359 ? -19.844 -0.718 37.120 1.00 90.31 359 ARG A N 1
ATOM 2691 C CA . ARG A 1 359 ? -19.370 -2.085 37.419 1.00 90.31 359 ARG A CA 1
ATOM 2692 C C . ARG A 1 359 ? -20.362 -2.885 38.254 1.00 90.31 359 ARG A C 1
ATOM 2694 O O . ARG A 1 359 ? -20.397 -4.102 38.152 1.00 90.31 359 ARG A O 1
ATOM 2701 N N . THR A 1 360 ? -21.198 -2.221 39.051 1.00 89.19 360 THR A N 1
ATOM 2702 C CA . THR A 1 360 ? -22.227 -2.901 39.857 1.00 89.19 360 THR A CA 1
ATOM 2703 C C . THR A 1 360 ? -23.456 -3.322 39.046 1.00 89.19 360 THR A C 1
ATOM 2705 O O . THR A 1 360 ? -24.310 -4.046 39.551 1.00 89.19 360 THR A O 1
ATOM 2708 N N . GLN A 1 361 ? -23.569 -2.861 37.796 1.00 90.25 361 GLN A N 1
ATOM 2709 C CA . GLN A 1 361 ? -24.783 -2.959 36.981 1.00 90.25 361 GLN A CA 1
ATOM 2710 C C . GLN A 1 361 ? -24.617 -3.834 35.737 1.00 90.25 361 GLN A C 1
ATOM 2712 O O . GLN A 1 361 ? -25.607 -4.080 35.044 1.00 90.25 361 GLN A O 1
ATOM 2717 N N . ALA A 1 362 ? -23.394 -4.238 35.402 1.00 93.31 362 ALA A N 1
ATOM 2718 C CA . ALA A 1 362 ? -23.067 -4.993 34.201 1.00 93.31 362 ALA A CA 1
ATOM 2719 C C . ALA A 1 362 ? -21.932 -5.978 34.493 1.00 93.31 362 ALA A C 1
ATOM 2721 O O . ALA A 1 362 ? -21.012 -5.659 35.240 1.00 93.31 362 ALA A O 1
ATOM 2722 N N . ASP A 1 363 ? -21.972 -7.146 33.854 1.00 93.31 363 ASP A N 1
ATOM 2723 C CA . ASP A 1 363 ? -20.900 -8.139 33.952 1.00 93.31 363 ASP A CA 1
ATOM 2724 C C . ASP A 1 363 ? -19.641 -7.640 33.227 1.00 93.31 363 ASP A C 1
ATOM 2726 O O . ASP A 1 363 ? -18.516 -7.862 33.679 1.00 93.31 363 ASP A O 1
ATOM 2730 N N . MET A 1 364 ? -19.839 -6.937 32.105 1.00 95.25 364 MET A N 1
ATOM 2731 C CA . MET A 1 364 ? -18.777 -6.392 31.262 1.00 95.25 364 MET A CA 1
ATOM 2732 C C . MET A 1 364 ? -19.106 -4.971 30.798 1.00 95.25 364 MET A C 1
ATOM 2734 O O . MET A 1 364 ? -20.176 -4.713 30.238 1.00 95.25 364 MET A O 1
ATOM 2738 N N . ILE A 1 365 ? -18.142 -4.065 30.958 1.00 96.69 365 ILE A N 1
ATOM 2739 C CA . ILE A 1 365 ? -18.179 -2.702 30.429 1.00 96.69 365 ILE A CA 1
ATOM 2740 C C . ILE A 1 365 ? -17.215 -2.609 29.249 1.00 96.69 365 ILE A C 1
ATOM 2742 O O . ILE A 1 365 ? -16.009 -2.799 29.405 1.00 96.69 365 ILE A O 1
ATOM 2746 N N . LEU A 1 366 ? -17.731 -2.276 28.071 1.00 97.12 366 LEU A N 1
ATOM 2747 C CA . LEU A 1 366 ? -16.915 -2.011 26.888 1.00 97.12 366 LEU A CA 1
ATOM 2748 C C . LEU A 1 366 ? -16.846 -0.503 26.665 1.00 97.12 366 LEU A C 1
ATOM 2750 O O . LEU A 1 366 ? -17.880 0.147 26.548 1.00 97.12 366 LEU A O 1
ATOM 2754 N N . VAL A 1 367 ? -15.642 0.056 26.588 1.00 96.44 367 VAL A N 1
ATOM 2755 C CA . VAL A 1 367 ? -15.427 1.494 26.388 1.00 96.44 367 VAL A CA 1
ATOM 2756 C C . VAL A 1 367 ? -14.814 1.716 25.009 1.00 96.44 367 VAL A C 1
ATOM 2758 O O . VAL A 1 367 ? -13.658 1.364 24.773 1.00 96.44 367 VAL A O 1
ATOM 2761 N N . ASN A 1 368 ? -15.578 2.297 24.083 1.00 95.44 368 ASN A N 1
ATOM 2762 C CA . ASN A 1 368 ? -15.059 2.738 22.788 1.00 95.44 368 ASN A CA 1
ATOM 2763 C C . ASN A 1 368 ? -14.332 4.072 22.968 1.00 95.44 368 ASN A C 1
ATOM 2765 O O . ASN A 1 368 ? -14.965 5.054 23.337 1.00 95.44 368 ASN A O 1
ATOM 2769 N N . ALA A 1 369 ? -13.032 4.120 22.690 1.00 94.12 369 ALA A N 1
ATOM 2770 C CA . ALA A 1 369 ? -12.225 5.330 22.828 1.00 94.12 369 ALA A CA 1
ATOM 2771 C C . ALA A 1 369 ? -11.666 5.808 21.483 1.00 94.12 369 ALA A C 1
ATOM 2773 O O . ALA A 1 369 ? -11.454 4.988 20.584 1.00 94.12 369 ALA A O 1
ATOM 2774 N N . PRO A 1 370 ? -11.386 7.117 21.326 1.00 93.62 370 PRO A N 1
ATOM 2775 C CA . PRO A 1 370 ? -10.775 7.647 20.110 1.00 93.62 370 PRO A CA 1
ATOM 2776 C C . PRO A 1 370 ? -9.400 7.006 19.849 1.00 93.62 370 PRO A C 1
ATOM 2778 O O . PRO A 1 370 ? -8.861 6.313 20.717 1.00 93.62 370 PRO A O 1
ATOM 2781 N N . PRO A 1 371 ? -8.817 7.185 18.651 1.00 94.94 371 PRO A N 1
ATOM 2782 C CA . PRO A 1 371 ? -7.519 6.596 18.347 1.00 94.94 371 PRO A CA 1
ATOM 2783 C C . PRO A 1 371 ? -6.425 7.131 19.271 1.00 94.94 371 PRO A C 1
ATOM 2785 O O . PRO A 1 371 ? -6.294 8.345 19.439 1.00 94.94 371 PRO A O 1
ATOM 2788 N N . VAL A 1 372 ? -5.618 6.232 19.829 1.00 94.81 372 VAL A N 1
ATOM 2789 C CA . VAL A 1 372 ? -4.662 6.559 20.898 1.00 94.81 372 VAL A CA 1
ATOM 2790 C C . VAL A 1 372 ? -3.522 7.473 20.439 1.00 94.81 372 VAL A C 1
ATOM 2792 O O . VAL A 1 372 ? -3.001 8.244 21.237 1.00 94.81 372 VAL A O 1
ATOM 2795 N N . LEU A 1 373 ? -3.163 7.447 19.150 1.00 94.00 373 LEU A N 1
ATOM 2796 C CA . LEU A 1 373 ? -2.156 8.365 18.599 1.00 94.00 373 LEU A CA 1
ATOM 2797 C C . LEU A 1 373 ? -2.739 9.720 18.186 1.00 94.00 373 LEU A C 1
ATOM 2799 O O . LEU A 1 373 ? -1.989 10.667 17.970 1.00 94.00 373 LEU A O 1
ATOM 2803 N N . ALA A 1 374 ? -4.064 9.820 18.043 1.00 89.44 374 ALA A N 1
ATOM 2804 C CA . ALA A 1 374 ? -4.728 11.052 17.624 1.00 89.44 374 ALA A CA 1
ATOM 2805 C C . ALA A 1 374 ? -5.148 11.927 18.814 1.00 89.44 374 ALA A C 1
ATOM 2807 O O . ALA A 1 374 ? -5.230 13.146 18.673 1.00 89.44 374 ALA A O 1
ATOM 2808 N N . ALA A 1 375 ? -5.440 11.321 19.970 1.00 83.31 375 ALA A N 1
ATOM 2809 C CA . ALA A 1 375 ? -5.904 12.031 21.156 1.00 83.31 375 ALA A CA 1
ATOM 2810 C C . ALA A 1 375 ? -5.452 11.349 22.456 1.00 83.31 375 ALA A C 1
ATOM 2812 O O . ALA A 1 375 ? -5.485 10.126 22.576 1.00 8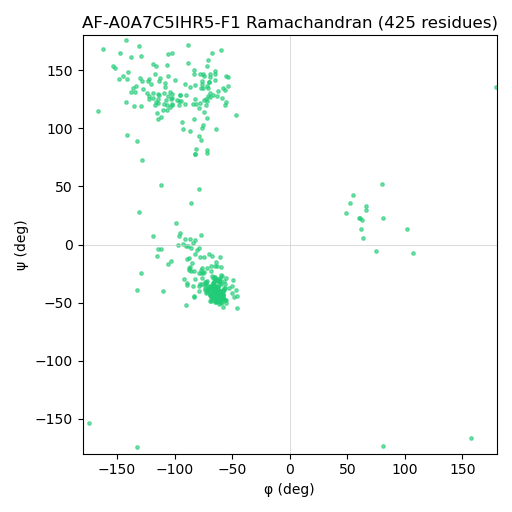3.31 375 ALA A O 1
ATOM 2813 N N . ALA A 1 376 ? -5.112 12.161 23.463 1.00 86.44 376 ALA A N 1
ATOM 2814 C CA . ALA A 1 376 ? -4.726 11.691 24.798 1.00 86.44 376 ALA A CA 1
ATOM 2815 C C . ALA A 1 376 ? -5.891 11.059 25.588 1.00 86.44 376 ALA A C 1
ATOM 2817 O O . ALA A 1 376 ? -5.657 10.306 26.530 1.00 86.44 376 ALA A O 1
ATOM 2818 N N . ASP A 1 377 ? -7.133 11.331 25.176 1.00 87.19 377 ASP A N 1
ATOM 2819 C CA . ASP A 1 377 ? -8.382 10.849 25.777 1.00 87.19 377 ASP A CA 1
ATOM 2820 C C . ASP A 1 377 ? -8.356 9.325 26.028 1.00 87.19 377 ASP A C 1
ATOM 2822 O O . ASP A 1 377 ? -8.708 8.849 27.109 1.00 87.19 377 ASP A O 1
ATOM 2826 N N . ALA A 1 378 ? -7.882 8.552 25.043 1.00 90.06 378 ALA A N 1
ATOM 2827 C CA . ALA A 1 378 ? -7.805 7.097 25.136 1.00 90.06 378 ALA A CA 1
ATOM 2828 C C . ALA A 1 378 ? -6.809 6.634 26.207 1.00 90.06 378 ALA A C 1
ATOM 2830 O O . ALA A 1 378 ? -7.117 5.712 26.954 1.00 90.06 378 ALA A O 1
ATOM 2831 N N . SER A 1 379 ? -5.652 7.290 26.317 1.00 90.75 379 SER A N 1
ATOM 2832 C CA . SER A 1 379 ? -4.630 6.984 27.324 1.00 90.75 379 SER A CA 1
ATOM 2833 C C . SER A 1 379 ? -5.131 7.267 28.739 1.00 90.75 379 SER A C 1
ATOM 2835 O O . SER A 1 379 ? -4.952 6.440 29.631 1.00 90.75 379 SER A O 1
ATOM 2837 N N . SER A 1 380 ? -5.827 8.391 28.941 1.00 89.62 380 SER A N 1
ATOM 2838 C CA . SER A 1 380 ? -6.440 8.723 30.233 1.00 89.62 380 SER A CA 1
ATOM 2839 C C . SER A 1 380 ? -7.454 7.658 30.660 1.00 89.62 380 SER A C 1
ATOM 2841 O O . SER A 1 380 ? -7.383 7.151 31.780 1.00 89.62 380 SER A O 1
ATOM 2843 N N . LEU A 1 381 ? -8.343 7.250 29.748 1.00 91.50 381 LEU A N 1
ATOM 2844 C CA . LEU A 1 381 ? -9.330 6.194 29.995 1.00 91.50 381 LEU A CA 1
ATOM 2845 C C . LEU A 1 381 ? -8.691 4.814 30.196 1.00 91.50 381 LEU A C 1
ATOM 2847 O O . LEU A 1 381 ? -9.195 4.021 30.988 1.00 91.50 381 LEU A O 1
ATOM 2851 N N . ALA A 1 382 ? -7.574 4.529 29.524 1.00 92.00 382 ALA A N 1
ATOM 2852 C CA . ALA A 1 382 ? -6.885 3.245 29.618 1.00 92.00 382 ALA A CA 1
ATOM 2853 C C . ALA A 1 382 ? -6.378 2.944 31.037 1.00 92.00 382 ALA A C 1
ATOM 2855 O O . ALA A 1 382 ? -6.371 1.787 31.445 1.00 92.00 382 ALA A O 1
ATOM 2856 N N . SER A 1 383 ? -6.030 3.984 31.803 1.00 89.81 383 SER A N 1
ATOM 2857 C CA . SER A 1 383 ? -5.619 3.871 33.213 1.00 89.81 383 SER A CA 1
ATOM 2858 C C . SER A 1 383 ? -6.776 3.602 34.195 1.00 89.81 383 SER A C 1
ATOM 2860 O O . SER A 1 383 ? -6.552 3.337 35.380 1.00 89.81 383 SER A O 1
ATOM 2862 N N . LEU A 1 384 ? -8.025 3.710 33.727 1.00 90.88 384 LEU A N 1
ATOM 2863 C CA . LEU A 1 384 ? -9.237 3.565 34.539 1.00 90.88 384 LEU A CA 1
ATOM 2864 C C . LEU A 1 384 ? -9.938 2.218 34.355 1.00 90.88 384 LEU A C 1
ATOM 2866 O O . LEU A 1 384 ? -10.815 1.882 35.150 1.00 90.88 384 LEU A O 1
ATOM 2870 N N . VAL A 1 385 ? -9.573 1.471 33.315 1.00 92.88 385 VAL A N 1
ATOM 2871 C CA . VAL A 1 385 ? -10.158 0.171 32.977 1.00 92.88 385 VAL A CA 1
ATOM 2872 C C . VAL A 1 385 ? -9.211 -0.978 33.328 1.00 92.88 385 VAL A C 1
ATOM 2874 O O . VAL A 1 385 ? -8.012 -0.784 33.509 1.00 92.88 385 VAL A O 1
ATOM 2877 N N . ASP A 1 386 ? -9.743 -2.197 33.380 1.00 93.50 386 ASP A N 1
ATOM 2878 C CA . ASP A 1 386 ? -8.977 -3.395 33.751 1.00 93.50 386 ASP A CA 1
ATOM 2879 C C . ASP A 1 386 ? -8.072 -3.894 32.614 1.00 93.50 386 ASP A C 1
ATOM 2881 O O . ASP A 1 386 ? -7.064 -4.563 32.851 1.00 93.50 386 ASP A O 1
ATOM 2885 N N . GLY A 1 387 ? -8.415 -3.571 31.365 1.00 93.94 387 GLY A N 1
ATOM 2886 C CA . GLY A 1 387 ? -7.593 -3.912 30.215 1.00 93.94 387 GLY A CA 1
ATOM 2887 C C . GLY A 1 387 ? -7.914 -3.114 28.960 1.00 93.94 387 GLY A C 1
ATOM 2888 O O . GLY A 1 387 ? -8.937 -2.438 28.867 1.00 93.94 387 GLY A O 1
ATOM 2889 N N . ALA A 1 388 ? -7.027 -3.219 27.973 1.00 95.62 388 ALA A N 1
ATOM 2890 C CA . ALA A 1 388 ? -7.147 -2.551 26.683 1.00 95.62 388 ALA A CA 1
ATOM 2891 C C . ALA A 1 388 ? -6.991 -3.533 25.514 1.00 95.62 388 ALA A C 1
ATOM 2893 O O . ALA A 1 388 ? -6.135 -4.421 25.528 1.00 95.62 388 ALA A O 1
ATOM 2894 N N . LEU A 1 389 ? -7.802 -3.341 24.479 1.00 95.69 389 LEU A N 1
ATOM 2895 C CA . LEU A 1 389 ? -7.779 -4.072 23.221 1.00 95.69 389 LEU A CA 1
ATOM 2896 C C . LEU A 1 389 ? -7.424 -3.107 22.090 1.00 95.69 389 LEU A C 1
ATOM 2898 O O . LEU A 1 389 ? -8.122 -2.114 21.869 1.00 95.69 389 LEU A O 1
ATOM 2902 N N . LEU A 1 390 ? -6.353 -3.407 21.356 1.00 96.38 390 LEU A N 1
ATOM 2903 C CA . LEU A 1 390 ? -5.949 -2.600 20.208 1.00 96.38 390 LEU A CA 1
ATOM 2904 C C . LEU A 1 390 ? -6.524 -3.193 18.919 1.00 96.38 390 LEU A C 1
ATOM 2906 O O . LEU A 1 390 ? -6.258 -4.348 18.587 1.00 96.38 390 LEU A O 1
ATOM 2910 N N . VAL A 1 391 ? -7.283 -2.401 18.168 1.00 96.50 391 VAL A N 1
ATOM 2911 C CA . VAL A 1 391 ? -7.791 -2.771 16.843 1.00 96.50 391 VAL A CA 1
ATOM 2912 C C . VAL A 1 391 ? -6.863 -2.197 15.780 1.00 96.50 391 VAL A C 1
ATOM 2914 O O . VAL A 1 391 ? -6.647 -0.988 15.720 1.00 96.50 391 VAL A O 1
ATOM 2917 N N . ILE A 1 392 ? -6.335 -3.068 14.927 1.00 95.56 392 ILE A N 1
ATOM 2918 C CA . ILE A 1 392 ? -5.538 -2.712 13.751 1.00 95.56 392 ILE A CA 1
ATOM 2919 C C . ILE A 1 392 ? -6.239 -3.217 12.493 1.00 95.56 392 ILE A C 1
ATOM 2921 O O . ILE A 1 392 ? -6.992 -4.188 12.546 1.00 95.56 392 ILE A O 1
ATOM 2925 N N . GLN A 1 393 ? -5.980 -2.599 11.346 1.00 93.69 393 GLN A N 1
ATOM 2926 C CA . GLN A 1 393 ? -6.561 -3.026 10.078 1.00 93.69 393 GLN A CA 1
ATOM 2927 C C . GLN A 1 393 ? -5.506 -3.659 9.169 1.00 93.69 393 GLN A C 1
ATOM 2929 O O . GLN A 1 393 ? -4.451 -3.073 8.910 1.00 93.69 393 GLN A O 1
ATOM 2934 N N . SER A 1 394 ? -5.832 -4.843 8.642 1.00 91.25 394 SER A N 1
ATOM 2935 C CA . SER A 1 394 ? -5.003 -5.560 7.673 1.00 91.25 394 SER A CA 1
ATOM 2936 C C . SER A 1 394 ? -4.762 -4.702 6.426 1.00 91.25 394 SER A C 1
ATOM 2938 O O . SER A 1 394 ? -5.691 -4.080 5.908 1.00 91.25 394 SER A O 1
ATOM 2940 N N . HIS A 1 395 ? -3.512 -4.659 5.953 1.00 88.62 395 HIS A N 1
ATOM 2941 C CA . HIS A 1 395 ? -3.076 -3.894 4.773 1.00 88.62 395 HIS A CA 1
ATOM 2942 C C . HIS A 1 395 ? -3.259 -2.365 4.866 1.00 88.62 395 HIS A C 1
ATOM 2944 O O . HIS A 1 395 ? -3.174 -1.682 3.845 1.00 88.62 395 HIS A O 1
ATOM 2950 N N . ALA A 1 396 ? -3.529 -1.815 6.054 1.00 89.50 396 ALA A N 1
ATOM 2951 C CA . ALA A 1 396 ? -3.762 -0.379 6.223 1.00 89.50 396 ALA A CA 1
ATOM 2952 C C . ALA A 1 396 ? -2.989 0.234 7.392 1.00 89.50 396 ALA A C 1
ATOM 2954 O O . ALA A 1 396 ? -2.500 1.353 7.260 1.00 89.50 396 ALA A O 1
ATOM 2955 N N . THR A 1 397 ? -2.866 -0.469 8.519 1.00 92.00 397 THR A N 1
ATOM 2956 C CA . THR A 1 397 ? -2.143 0.044 9.690 1.00 92.00 397 THR A CA 1
ATOM 2957 C C . THR A 1 397 ? -0.633 -0.225 9.547 1.00 92.00 397 THR A C 1
ATOM 2959 O O . THR A 1 397 ? -0.251 -1.396 9.434 1.00 92.00 397 THR A O 1
ATOM 2962 N N . PRO A 1 398 ? 0.232 0.812 9.563 1.00 91.56 398 PRO A N 1
ATOM 2963 C CA . PRO A 1 398 ? 1.690 0.647 9.573 1.00 91.56 398 PRO A CA 1
ATOM 2964 C C . PRO A 1 398 ? 2.192 -0.031 10.854 1.00 91.56 398 PRO A C 1
ATOM 2966 O O . PRO A 1 398 ? 1.604 0.166 11.924 1.00 91.56 398 PRO A O 1
ATOM 2969 N N . ARG A 1 399 ? 3.296 -0.787 10.771 1.00 91.12 399 ARG A N 1
ATOM 2970 C CA . ARG A 1 399 ? 3.905 -1.462 11.934 1.00 91.12 399 ARG A CA 1
ATOM 2971 C C . ARG A 1 399 ? 4.299 -0.475 13.024 1.00 91.12 399 ARG A C 1
ATOM 2973 O O . ARG A 1 399 ? 3.888 -0.657 14.169 1.00 91.12 399 ARG A O 1
ATOM 2980 N N . ASP A 1 400 ? 5.000 0.592 12.651 1.00 91.75 400 ASP A N 1
ATOM 2981 C CA . ASP A 1 400 ? 5.454 1.630 13.583 1.00 91.75 400 ASP A CA 1
ATOM 2982 C C . ASP A 1 400 ? 4.290 2.301 14.319 1.00 91.75 400 ASP A C 1
ATOM 2984 O O . ASP A 1 400 ? 4.343 2.489 15.532 1.00 91.75 400 ASP A O 1
ATOM 2988 N N . ALA A 1 401 ? 3.190 2.588 13.616 1.00 93.88 401 ALA A N 1
ATOM 2989 C CA . ALA A 1 401 ? 2.001 3.172 14.235 1.00 93.88 401 ALA A CA 1
ATOM 2990 C C . ALA A 1 401 ? 1.373 2.216 15.264 1.00 93.88 401 ALA A C 1
ATOM 2992 O O . ALA A 1 401 ? 0.985 2.630 16.356 1.00 93.88 401 ALA A O 1
ATOM 2993 N N . ALA A 1 402 ? 1.287 0.920 14.956 1.00 94.88 402 ALA A N 1
ATOM 2994 C CA . ALA A 1 402 ? 0.783 -0.059 15.914 1.00 94.88 402 ALA A CA 1
ATOM 2995 C C . ALA A 1 402 ? 1.722 -0.223 17.126 1.00 94.88 402 ALA A C 1
ATOM 2997 O O . ALA A 1 402 ? 1.242 -0.321 18.256 1.00 94.88 402 ALA A O 1
ATOM 2998 N N . ALA A 1 403 ? 3.041 -0.200 16.913 1.00 94.56 403 ALA A N 1
ATOM 2999 C CA . ALA A 1 403 ? 4.035 -0.246 17.984 1.00 94.56 403 ALA A CA 1
ATOM 3000 C C . ALA A 1 403 ? 3.933 0.975 18.906 1.00 94.56 403 ALA A C 1
ATOM 3002 O O . ALA A 1 403 ? 3.815 0.819 20.122 1.00 94.56 403 ALA A O 1
ATOM 3003 N N . GLN A 1 404 ? 3.866 2.175 18.328 1.00 95.06 404 GLN A N 1
ATOM 3004 C CA . GLN A 1 404 ? 3.713 3.425 19.067 1.00 95.06 404 GLN A CA 1
ATOM 3005 C C . GLN A 1 404 ? 2.391 3.471 19.844 1.00 95.06 404 GLN A C 1
ATOM 3007 O O . GLN A 1 404 ? 2.344 3.970 20.969 1.00 95.06 404 GLN A O 1
ATOM 3012 N N . ALA A 1 405 ? 1.311 2.918 19.285 1.00 95.38 405 ALA A N 1
ATOM 3013 C CA . ALA A 1 405 ? 0.026 2.825 19.972 1.00 95.38 405 ALA A CA 1
ATOM 3014 C C . ALA A 1 405 ? 0.105 1.915 21.208 1.00 95.38 405 ALA A C 1
ATOM 3016 O O . ALA A 1 405 ? -0.379 2.283 22.278 1.00 95.38 405 ALA A O 1
ATOM 3017 N N . LEU A 1 406 ? 0.755 0.751 21.090 1.00 94.94 406 LEU A N 1
ATOM 3018 C CA . LEU A 1 406 ? 0.995 -0.142 22.228 1.00 94.94 406 LEU A CA 1
ATOM 3019 C C . LEU A 1 406 ? 1.888 0.501 23.285 1.00 94.94 406 LEU A C 1
ATOM 3021 O O . LEU A 1 406 ? 1.606 0.369 24.472 1.00 94.94 406 LEU A O 1
ATOM 3025 N N . GLU A 1 407 ? 2.954 1.184 22.872 1.00 94.62 407 GLU A N 1
ATOM 3026 C CA . GLU A 1 407 ? 3.840 1.906 23.783 1.00 94.62 407 GLU A CA 1
ATOM 3027 C C . GLU A 1 407 ? 3.081 3.005 24.532 1.00 94.62 407 GLU A C 1
ATOM 3029 O O . GLU A 1 407 ? 3.174 3.094 25.752 1.00 94.62 407 GLU A O 1
ATOM 3034 N N . THR A 1 408 ? 2.239 3.766 23.832 1.00 95.00 408 THR A N 1
ATOM 3035 C CA . THR A 1 408 ? 1.395 4.804 24.437 1.00 95.00 408 THR A CA 1
ATOM 3036 C C . THR A 1 408 ? 0.436 4.218 25.478 1.00 95.00 408 THR A C 1
ATOM 3038 O O . THR A 1 408 ? 0.332 4.746 26.585 1.00 95.00 408 THR A O 1
ATOM 3041 N N . LEU A 1 409 ? -0.209 3.085 25.174 1.00 94.38 409 LEU A N 1
ATOM 3042 C CA . LEU A 1 409 ? -1.070 2.373 26.127 1.00 94.38 409 LEU A CA 1
ATOM 3043 C C . LEU A 1 409 ? -0.285 1.836 27.335 1.00 94.38 409 LEU A C 1
ATOM 3045 O O . LEU A 1 409 ? -0.740 1.965 28.470 1.00 94.38 409 LEU A O 1
ATOM 3049 N N . ARG A 1 410 ? 0.909 1.272 27.115 1.00 92.25 410 ARG A N 1
ATOM 3050 C CA . ARG A 1 410 ? 1.789 0.780 28.190 1.00 92.25 410 ARG A CA 1
ATOM 3051 C C . ARG A 1 410 ? 2.278 1.914 29.091 1.00 92.25 410 ARG A C 1
ATOM 3053 O O . ARG A 1 410 ? 2.286 1.752 30.308 1.00 92.25 410 ARG A O 1
ATOM 3060 N N . ASN A 1 411 ? 2.620 3.065 28.515 1.00 93.50 411 ASN A N 1
ATOM 3061 C CA . ASN A 1 411 ? 3.017 4.265 29.255 1.00 93.50 411 ASN A CA 1
ATOM 3062 C C . ASN A 1 411 ? 1.862 4.825 30.096 1.00 93.50 411 ASN A C 1
ATOM 3064 O O . ASN A 1 411 ? 2.091 5.334 31.189 1.00 93.50 411 ASN A O 1
ATOM 3068 N N . ALA A 1 412 ? 0.620 4.655 29.635 1.00 91.12 412 ALA A N 1
ATOM 3069 C CA . ALA A 1 412 ? -0.589 4.937 30.406 1.00 91.12 412 ALA A CA 1
ATOM 3070 C C . ALA A 1 412 ? -0.934 3.852 31.451 1.00 91.12 412 ALA A C 1
ATOM 3072 O O . ALA A 1 412 ? -2.009 3.894 32.046 1.00 91.12 412 ALA A O 1
ATOM 3073 N N . GLN A 1 413 ? -0.038 2.881 31.671 1.00 90.06 413 GLN A N 1
ATOM 3074 C CA . GLN A 1 413 ? -0.201 1.746 32.587 1.00 90.06 413 GLN A CA 1
ATOM 3075 C C . GLN A 1 413 ? -1.385 0.825 32.251 1.00 90.06 413 GLN A C 1
ATOM 3077 O O . GLN A 1 413 ? -1.870 0.087 33.107 1.00 90.06 413 GLN A O 1
ATOM 3082 N N . ALA A 1 414 ? -1.835 0.825 30.995 1.00 89.94 414 ALA A N 1
ATOM 3083 C CA . ALA A 1 414 ? -2.918 -0.038 30.556 1.00 89.94 414 ALA A CA 1
ATOM 3084 C C . ALA A 1 414 ? -2.446 -1.489 30.391 1.00 89.94 414 ALA A C 1
ATOM 3086 O O . ALA A 1 414 ? -1.423 -1.769 29.756 1.00 89.94 414 ALA A O 1
ATOM 3087 N N . SER A 1 415 ? -3.239 -2.436 30.892 1.00 92.12 415 SER A N 1
ATOM 3088 C CA . SER A 1 415 ? -3.020 -3.864 30.650 1.00 92.12 415 SER A CA 1
ATOM 3089 C C . SER A 1 415 ? -3.536 -4.244 29.260 1.00 92.12 415 SER A C 1
ATOM 3091 O O . SER A 1 415 ? -4.723 -4.510 29.065 1.00 92.12 415 SER A O 1
ATOM 3093 N N . VAL A 1 416 ? -2.662 -4.229 28.251 1.00 93.88 416 VAL A N 1
ATOM 3094 C CA . VAL A 1 416 ? -3.052 -4.603 26.883 1.00 93.88 416 VAL A CA 1
ATOM 3095 C C . VAL A 1 416 ? -3.281 -6.114 26.808 1.00 93.88 416 VAL A C 1
ATOM 3097 O O . VAL A 1 416 ? -2.334 -6.899 26.839 1.00 93.88 416 VAL A O 1
ATOM 3100 N N . ILE A 1 417 ? -4.544 -6.528 26.680 1.00 93.38 417 ILE A N 1
ATOM 3101 C CA . ILE A 1 417 ? -4.926 -7.947 26.657 1.00 93.38 417 ILE A CA 1
ATOM 3102 C C . ILE A 1 417 ? -4.633 -8.615 25.308 1.00 93.38 417 ILE A C 1
ATOM 3104 O O . ILE A 1 417 ? -4.500 -9.837 25.241 1.00 93.38 417 ILE A O 1
ATOM 3108 N N . GLY A 1 418 ? -4.523 -7.823 24.240 1.00 93.06 418 GLY A N 1
ATOM 3109 C CA . GLY A 1 418 ? -4.118 -8.284 22.920 1.00 93.06 418 GLY A CA 1
ATOM 3110 C C . GLY A 1 418 ? -4.576 -7.366 21.790 1.00 93.06 418 GLY A C 1
ATOM 3111 O O . GLY A 1 418 ? -4.977 -6.221 22.006 1.00 93.06 418 GLY A O 1
ATOM 3112 N N . ILE A 1 419 ? -4.482 -7.889 20.569 1.00 95.69 419 ILE A N 1
ATOM 3113 C CA . ILE A 1 419 ? -4.725 -7.156 19.324 1.00 95.69 419 ILE A CA 1
ATOM 3114 C C . ILE A 1 419 ? -5.824 -7.848 18.513 1.00 95.69 419 ILE A C 1
ATOM 3116 O O . ILE A 1 419 ? -5.866 -9.077 18.425 1.00 95.69 419 ILE A O 1
ATOM 3120 N N . VAL A 1 420 ? -6.694 -7.063 17.883 1.00 95.56 420 VAL A N 1
ATOM 3121 C CA . VAL A 1 420 ? -7.651 -7.533 16.875 1.00 95.56 420 VAL A CA 1
ATOM 3122 C C . VAL A 1 420 ? -7.195 -7.064 15.503 1.00 95.56 420 VAL A C 1
ATOM 3124 O O . VAL A 1 420 ? -7.027 -5.867 15.280 1.00 95.56 420 VAL A O 1
ATOM 3127 N N . LEU A 1 421 ? -7.025 -8.007 14.578 1.00 94.62 421 LEU A N 1
ATOM 3128 C CA . LEU A 1 421 ? -6.724 -7.722 13.181 1.00 94.62 421 LEU A CA 1
ATOM 3129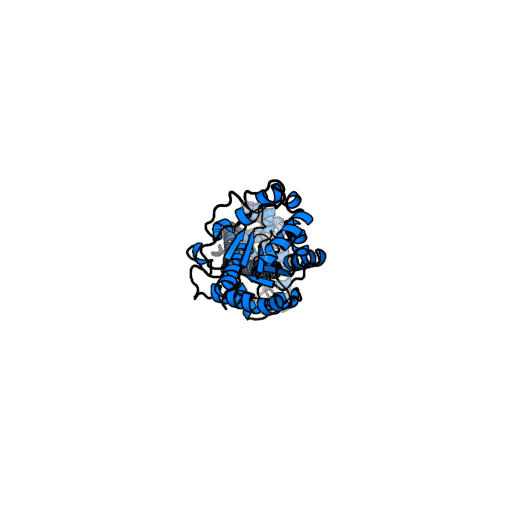 C C . LEU A 1 421 ? -8.032 -7.680 12.382 1.00 94.62 421 LEU A C 1
ATOM 3131 O O . LEU A 1 421 ? -8.643 -8.716 12.129 1.00 94.62 421 LEU A O 1
ATOM 3135 N N . ASN A 1 422 ? -8.472 -6.483 12.009 1.00 93.00 422 ASN A N 1
ATOM 3136 C CA . ASN A 1 422 ? -9.707 -6.240 11.269 1.00 93.00 422 ASN A CA 1
ATOM 3137 C C . ASN A 1 422 ? -9.495 -6.306 9.742 1.00 93.00 422 ASN A C 1
ATOM 3139 O O . ASN A 1 422 ? -8.390 -6.064 9.247 1.00 93.00 422 ASN A O 1
ATOM 3143 N N . LYS A 1 423 ? -10.571 -6.592 8.996 1.00 89.00 423 LYS A N 1
ATOM 3144 C CA . LYS A 1 423 ? -10.632 -6.672 7.522 1.00 89.00 423 LYS A CA 1
ATOM 3145 C C . LYS A 1 423 ? -9.624 -7.628 6.883 1.00 89.00 423 LYS A C 1
ATOM 3147 O O . LYS A 1 423 ? -9.018 -7.331 5.855 1.00 89.00 423 LYS A O 1
ATOM 3152 N N . VAL A 1 424 ? -9.455 -8.805 7.469 1.00 88.06 424 VAL A N 1
ATOM 3153 C CA . VAL A 1 424 ? -8.606 -9.850 6.891 1.00 88.06 424 VAL A CA 1
ATOM 3154 C C . VAL A 1 424 ? -9.297 -10.436 5.661 1.00 88.06 424 VAL A C 1
ATOM 3156 O O . VAL A 1 424 ? -10.422 -10.922 5.740 1.00 88.06 424 VAL A O 1
ATOM 3159 N N . HIS A 1 425 ? -8.641 -10.406 4.505 1.00 79.56 425 HIS A N 1
ATOM 3160 C CA . HIS A 1 425 ? -9.170 -11.085 3.324 1.00 79.56 425 HIS A CA 1
ATOM 3161 C C . HIS A 1 425 ? -9.100 -12.605 3.518 1.00 79.56 425 HIS A C 1
ATOM 3163 O O . HIS A 1 425 ? -8.051 -13.131 3.901 1.00 79.56 425 HIS A O 1
ATOM 3169 N N . ALA A 1 426 ? -10.211 -13.303 3.258 1.00 61.38 426 ALA A N 1
ATOM 3170 C CA . ALA A 1 426 ? -10.233 -14.763 3.232 1.00 61.38 426 ALA A CA 1
ATOM 3171 C C . ALA A 1 426 ? -9.195 -15.271 2.215 1.00 61.38 426 ALA A C 1
ATOM 3173 O O . ALA A 1 426 ? -9.082 -14.717 1.118 1.00 61.38 426 ALA A O 1
ATOM 3174 N N . ARG A 1 427 ? -8.390 -16.253 2.635 1.00 49.78 427 ARG A N 1
ATOM 3175 C CA . ARG A 1 427 ? -7.339 -16.868 1.815 1.00 49.78 427 ARG A CA 1
ATOM 3176 C C . ARG A 1 427 ? -7.909 -17.762 0.729 1.00 49.78 427 ARG A C 1
ATOM 3178 O O . ARG A 1 427 ? -8.918 -18.440 1.0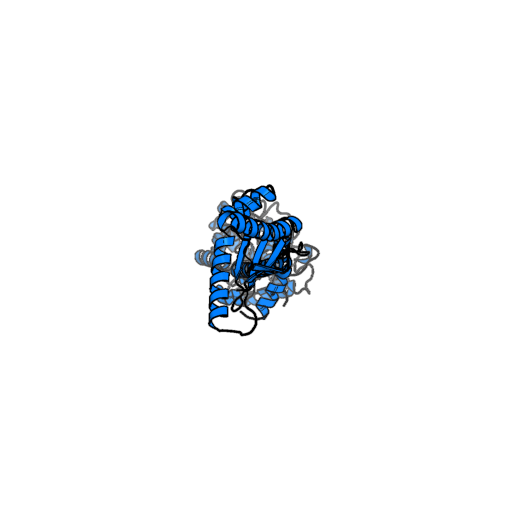16 1.00 49.78 427 ARG A O 1
#

Nearest PDB structures (foldseek):
  7nhr-assembly1_G  TM=7.782E-01  e=1.639E-28  Escherichia coli
  7nii-assembly1_H  TM=7.779E-01  e=2.818E-28  Escherichia coli
  7nhs-assembly1_A  TM=7.689E-01  e=5.400E-28  Escherichia coli
  7nib-assembly1_E  TM=8.209E-01  e=2.897E-27  Escherichia coli
  7nhr-assembly1_D  TM=7.659E-01  e=3.062E-25  Escherichia coli

Mean predicted aligned error: 11.85 Å

Radius of gyration: 43.21 Å; Cα contacts (8 Å, |Δi|>4): 780; chains: 1; bounding box: 89×43×107 Å

Solvent-accessible surface area (backbone atoms only — not comparable to full-atom values): 22168 Å² total; per-residue (Å²): 134,60,74,70,57,55,55,54,53,45,74,76,43,49,68,55,34,50,52,42,16,51,49,34,21,50,51,38,40,52,55,42,69,70,47,77,48,32,19,61,10,52,21,34,33,38,38,44,75,87,70,90,90,73,93,46,69,67,59,54,53,50,19,38,54,49,36,55,50,47,44,61,53,62,71,33,62,76,26,43,45,47,28,16,62,75,69,74,49,57,44,77,60,50,63,73,30,49,49,62,45,70,45,88,100,53,38,37,37,41,32,36,13,51,27,74,44,31,61,56,9,10,49,48,27,45,35,41,54,54,28,40,42,49,54,40,25,74,75,69,74,48,59,62,84,36,60,41,80,75,40,76,27,53,58,47,93,62,63,75,28,61,55,48,73,59,53,20,49,52,31,26,54,51,20,38,54,53,32,53,51,48,54,52,50,57,57,71,69,56,55,43,35,62,47,69,64,55,41,38,75,73,61,78,43,55,66,59,34,68,31,55,52,74,92,56,95,45,87,68,60,70,36,38,83,69,40,69,86,34,70,58,25,50,31,27,41,50,32,46,62,65,45,46,67,50,37,79,71,69,41,41,29,37,32,37,31,21,41,52,88,81,44,53,52,62,52,56,52,52,33,38,46,49,39,40,12,74,73,66,39,37,28,35,37,35,37,61,20,33,82,72,71,51,57,32,68,75,67,75,48,78,44,84,52,10,47,45,56,34,41,74,68,69,50,76,64,54,76,79,33,49,42,80,51,97,48,68,52,33,34,36,32,27,18,20,51,72,44,96,55,51,60,78,53,62,36,66,70,61,51,42,54,48,51,61,58,49,56,78,76,28,64,34,35,40,36,41,34,42,23,47,70,78,38,67,58,29,34,63,51,30,58,70,36,62,23,31,39,40,34,39,25,35,72,66,36,40,49,67,50,50,47,53,30,52,49,49,34,47,75,34,67,23,44,69,78,27,32,34,38,28,52,31,72,82,130

Foldseek 3Di:
DDPVVVVVLCVVCVVLLVVLLVVLLVVLLVVQVPPQFKFKWKWKKAFAPDDDDDPDPVRLVVLQVVLVVVQVVLLDPQLLVQLCVVLVHDSVVLSVQWHWDDDPPHSMIMIMGMDSFLVVRLSSNQSSVVSSQVVCCVPVVHGNPRMDTPGRIDRDPDTPDDPSVVSSVVSSVVSSVVSVVVSVVVVVPLQFAADQVSCCVQAVFHALFEAAADPDPDPLVLACVVPVPDSRLVRLLSSLVSCVVVLVVPFAEEEEAELAPPLPRLSSLRSNLLSCVVVPWLEEEEELALADWDNCVNQVHDQQAALQNCLVVLNDPQVVQWDDGPGHSYIYRTSHHRDPDSVVSLPLVSVLVNVVVVSVVTSHYYYYYYHVNVDVSSLSVLLNGQAYEYEDERSPHRSVSRNVSVVSSVVSVHHHNGYYYYHRHDD

Secondary structure (DSSP, 8-state):
--HHHHHHHHHHHHHHHHHHHHHHHHHHHHHHHHSPPBEEEEEEEEE-----S---HHHHHHHHHHHHHHHHHHTSHHHHHHHHHHHT--HHHHHHHEEEEEPTTSSEEEEEEEESSHHHHHHHHHHHHHHHHHHHHHHHSS--TTEEEEE-----SS--B--HHHHHHHHHHHHHHHHHHHHHHHHHT--B--SHHHHHHHH-S-EEEEEEPP--SSGGGGSTTT-TTSHHHHHHHHHHHHHHHHHTTT--EEEEE-SSS-S-HHHHHHHHHHHHHHTT--EEEEE--SSS--HHHHTT---SSSHHHHHHTTS--HHHHPEEPSSTTEEEE---SPPSSHHHHS-HHHHHHHHHHHHTT-SEEEEE---TTT-THHHHHHTTSSEEEEEEETTTSBHHHHHHHHHHHHHTT--EEEEEEEEEPP-